Protein 6Q36 (pdb70)

InterPro domains:
  IPR000818 TEA/ATTS domain [PF01285] (40-106)
  IPR000818 TEA/ATTS domain [PR00065] (43-57)
  IPR000818 TEA/ATTS domain [PR00065] (76-90)
  IPR000818 TEA/ATTS domain [PR00065] (91-105)
  IPR000818 TEA/ATTS domain [PS00554] (76-104)
  IPR000818 TEA/ATTS domain [PS51088] (36-112)
  IPR000818 TEA/ATTS domain [SM00426] (34-105)
  IPR016361 Transcriptional enhancer factor, metazoa [PIRSF002603] (3-434)
  IPR027255 Transcriptional enhancer factor TEF-3 (TEAD4) [PIRSF500722] (8-434)
  IPR038096 TEA/ATTS domain superfamily [G3DSA:6.10.20.40] (35-116)
  IPR041086 YAP binding domain [PF17725] (222-431)

Secondary structure (DSSP, 8-state):
---SB-SS-EEEEEEEEEEEEEETTEEEEEEEEEE--SS-GGG-----EEEGGGTGGGS--STTSHHHHHHHS-GGGEEEEEEEE------EEEEEEEEEEEESS---EEEEEEEEETTEEEEEEEEEE--EEETTEEEEEEEEEEPPHHHHHHHHHHHT-S-HHHHHHHHTTEEEEEEEEETTT--EEEEEEEEEEE---SS--EEEEEEEE--/--SB-SS-EEEEEEEEEEEEEETTEEEEEEEEEESSSPP-TTPPPPEEEEGGGTGGGS--STTSHHHHHHHS-GGGEEEEEEEE-------EEEEEEEEEEESS--EEEEEEEEEETTEEEEEEEEEEE-EEETTEEEEEEEEEEPPHHHHHHHHHHHTSS-HHHHHHHHTTEEEEEEEEETTT--EEEEEEEEEEE---SS--EEEEEEEE--/-----------/-----------

Radius of gyration: 25.31 Å; Cα contacts (8 Å, |Δi|>4): 1048; chains: 4; bounding box: 67×60×66 Å

Solvent-accessible surface area: 23019 Å² total

Structure (mmCIF, N/CA/C/O backbone):
data_6Q36
#
_entry.id   6Q36
#
_cell.length_a   172.868
_cell.length_b   40.438
_cell.length_c   98.034
_cell.angle_alpha   90.000
_cell.angle_beta   93.440
_cell.angle_gamma   90.000
#
_symmetry.space_group_name_H-M   'C 1 2 1'
#
loop_
_entity.id
_entity.type
_entity.pdbx_description
1 polymer 'Transcriptional enhancer factor TEF-3'
2 polymer ACE-PRO-6CW-ARG-LEU-ARG-LYS-2JH-HYP-ASP-SER-PHE-ALN-LYS-GLU-PRO-NH2
3 non-polymer 'MYRISTIC ACID'
4 non-polymer 'PHOSPHATE ION'
5 water water
#
loop_
_atom_site.group_PDB
_atom_site.id
_atom_site.type_symbol
_atom_site.label_atom_id
_atom_site.label_alt_id
_atom_site.label_comp_id
_atom_site.label_asym_id
_atom_site.label_entity_id
_atom_site.label_seq_id
_atom_site.pdbx_PDB_ins_code
_atom_site.Cartn_x
_atom_site.Cartn_y
_atom_site.Cartn_z
_atom_site.occupancy
_atom_site.B_iso_or_equiv
_atom_site.auth_seq_id
_atom_site.auth_comp_id
_atom_site.auth_asym_id
_atom_site.auth_atom_id
_atom_site.pdbx_PDB_model_num
ATOM 1 N N . PRO A 1 2 ? 177.921 3.520 33.287 1.00 49.52 216 PRO A N 1
ATOM 2 C CA . PRO A 1 2 ? 176.730 4.299 33.629 1.00 47.50 216 PRO A CA 1
ATOM 3 C C . PRO A 1 2 ? 175.453 3.469 33.521 1.00 48.37 216 PRO A C 1
ATOM 4 O O . PRO A 1 2 ? 175.387 2.523 32.719 1.00 45.74 216 PRO A O 1
ATOM 8 N N . ARG A 1 3 ? 174.451 3.822 34.324 1.00 47.81 217 ARG A N 1
ATOM 9 C CA . ARG A 1 3 ? 173.159 3.141 34.288 1.00 47.57 217 ARG A CA 1
ATOM 10 C C . ARG A 1 3 ? 172.301 3.718 33.150 1.00 46.55 217 ARG A C 1
ATOM 11 O O . ARG A 1 3 ? 171.290 4.384 33.396 1.00 46.66 217 ARG A O 1
ATOM 19 N N . SER A 1 4 ? 172.719 3.449 31.909 1.00 42.88 218 SER A N 1
ATOM 20 C CA . SER A 1 4 ? 172.115 4.058 30.715 1.00 40.30 218 SER A CA 1
ATOM 21 C C . SER A 1 4 ? 171.068 3.163 30.062 1.00 40.37 218 SER A C 1
ATOM 22 O O . SER A 1 4 ? 169.886 3.526 30.007 1.00 39.82 218 SER A O 1
ATOM 25 N N . VAL A 1 5 ? 171.494 1.999 29.567 1.00 38.34 219 VAL A N 1
ATOM 26 C CA . VAL A 1 5 ? 170.548 1.025 29.026 1.00 37.08 219 VAL A CA 1
ATOM 27 C C . VAL A 1 5 ? 169.901 0.323 30.219 1.00 37.36 219 VAL A C 1
ATOM 28 O O . VAL A 1 5 ? 170.297 -0.777 30.624 1.00 37.23 219 VAL A O 1
ATOM 32 N N . ALA A 1 6 ? 168.908 1.002 30.781 1.00 38.53 220 ALA A N 1
ATOM 33 C CA . ALA A 1 6 ? 168.299 0.610 32.034 1.00 37.08 220 ALA A CA 1
ATOM 34 C C . ALA A 1 6 ? 166.878 1.121 32.116 1.00 37.25 220 ALA A C 1
ATOM 35 O O . ALA A 1 6 ? 166.620 2.304 31.897 1.00 38.27 220 ALA A O 1
ATOM 37 N N . SER A 1 7 ? 165.956 0.218 32.411 1.00 38.98 221 SER A N 1
ATOM 38 C CA . SER A 1 7 ? 164.631 0.600 32.851 1.00 41.34 221 SER A CA 1
ATOM 39 C C . SER A 1 7 ? 164.717 0.782 34.373 1.00 41.63 221 SER A C 1
ATOM 40 O O . SER A 1 7 ? 165.811 0.908 34.926 1.00 42.28 221 SER A O 1
ATOM 43 N N . SER A 1 8 ? 163.580 0.795 35.054 1.00 42.63 222 SER A N 1
ATOM 44 C CA . SER A 1 8 ? 163.592 0.877 36.514 1.00 44.23 222 SER A CA 1
ATOM 45 C C . SER A 1 8 ? 163.889 -0.487 37.152 1.00 44.22 222 SER A C 1
ATOM 46 O O . SER A 1 8 ? 164.351 -0.560 38.291 1.00 43.71 222 SER A O 1
ATOM 49 N N . LYS A 1 9 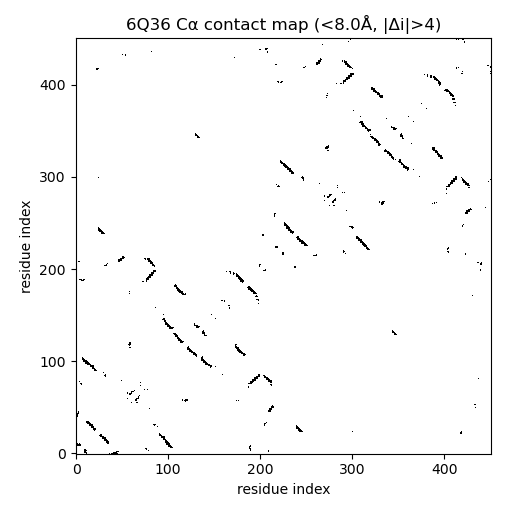? 163.639 -1.564 36.405 1.00 43.01 223 LYS A N 1
ATOM 50 C CA . LYS A 1 9 ? 163.786 -2.919 36.935 1.00 41.05 223 LYS A CA 1
ATOM 51 C C . LYS A 1 9 ? 165.061 -3.650 36.503 1.00 39.39 223 LYS A C 1
ATOM 52 O O . LYS A 1 9 ? 165.425 -4.657 37.117 1.00 37.85 223 LYS A O 1
ATOM 58 N N . LEU A 1 10 ? 165.730 -3.163 35.455 1.00 36.81 224 LEU A N 1
ATOM 59 C CA . LEU A 1 10 ? 166.886 -3.881 34.895 1.00 35.07 224 LEU A CA 1
ATOM 60 C C . LEU A 1 10 ? 167.828 -2.976 34.122 1.00 35.43 224 LEU A C 1
ATOM 61 O O . LEU A 1 10 ? 167.390 -2.115 33.360 1.00 36.93 224 LEU A O 1
ATOM 66 N N . TRP A 1 11 ? 169.123 -3.206 34.325 1.00 33.70 225 TRP A N 1
ATOM 67 C CA . TRP A 1 11 ? 170.196 -2.452 33.709 1.00 34.98 225 TRP A CA 1
ATOM 68 C C . TRP A 1 11 ? 171.143 -3.398 32.955 1.00 34.80 225 TRP A C 1
ATOM 69 O O . TRP A 1 11 ? 171.631 -4.364 33.533 1.00 33.73 225 TRP A O 1
ATOM 80 N N . MET A 1 12 ? 171.389 -3.130 31.671 1.00 34.37 226 MET A N 1
ATOM 81 C CA . MET A 1 12 ? 172.377 -3.904 30.908 1.00 35.02 226 MET A CA 1
ATOM 82 C C . MET A 1 12 ? 173.725 -3.223 31.017 1.00 34.59 226 MET A C 1
ATOM 83 O O . MET A 1 12 ? 173.925 -2.149 30.456 1.00 36.44 226 MET A O 1
ATOM 88 N N . LEU A 1 13 ? 174.644 -3.857 31.741 1.00 36.06 227 LEU A N 1
ATOM 89 C CA . LEU A 1 13 ? 175.980 -3.309 31.994 1.00 37.55 227 LEU A CA 1
ATOM 90 C C . LEU A 1 13 ? 176.968 -3.596 30.872 1.00 39.66 227 LEU A C 1
ATOM 91 O O . LEU A 1 13 ? 177.875 -2.805 30.614 1.00 39.74 227 LEU A O 1
ATOM 96 N N . GLU A 1 14 ? 176.823 -4.751 30.236 1.00 42.50 228 GLU A N 1
ATOM 97 C CA . GLU A 1 14 ? 177.798 -5.174 29.241 1.00 44.19 228 GLU A CA 1
ATOM 98 C C . GLU A 1 14 ? 177.140 -5.884 28.087 1.00 44.77 228 GLU A C 1
ATOM 99 O O . GLU A 1 14 ? 176.110 -6.551 28.237 1.00 41.21 228 GLU A O 1
ATOM 105 N N . PHE A 1 15 ? 177.760 -5.711 26.928 1.00 46.42 229 PHE A N 1
ATOM 106 C CA . PHE A 1 15 ? 177.434 -6.426 25.720 1.00 46.52 229 PHE A CA 1
ATOM 107 C C . PHE A 1 15 ? 178.747 -6.422 24.955 1.00 47.55 229 PHE A C 1
ATOM 108 O O . PHE A 1 15 ? 179.447 -5.393 24.904 1.00 50.20 229 PHE A O 1
ATOM 116 N N . SER A 1 16 ? 179.117 -7.592 24.443 1.00 42.79 230 SER A N 1
ATOM 117 C CA A SER A 1 16 ? 180.311 -7.736 23.621 0.50 40.54 230 SER A CA 1
ATOM 118 C CA B SER A 1 16 ? 180.328 -7.756 23.646 0.50 41.01 230 SER A CA 1
ATOM 119 C C . SER A 1 16 ? 180.184 -8.955 22.718 1.00 38.18 230 SER A C 1
ATOM 120 O O . SER A 1 16 ? 179.569 -9.952 23.082 1.00 38.90 230 SER A O 1
ATOM 125 N N . ALA A 1 17 ? 180.740 -8.843 21.521 1.00 34.56 231 ALA A N 1
ATOM 126 C CA . ALA A 1 17 ? 180.844 -9.965 20.612 1.00 31.35 231 ALA A CA 1
ATOM 127 C C . ALA A 1 17 ? 182.312 -9.975 20.244 1.00 29.75 231 ALA A C 1
ATOM 128 O O . ALA A 1 17 ? 182.939 -8.914 20.110 1.00 28.36 231 ALA A O 1
ATOM 130 N N . PHE A 1 18 ? 182.879 -11.167 20.129 1.00 30.04 232 PHE A N 1
ATOM 131 C CA . PHE A 1 18 ? 184.323 -11.290 19.993 1.00 29.69 232 PHE A CA 1
ATOM 132 C C . PHE A 1 18 ? 184.734 -12.503 19.184 1.00 29.93 232 PHE A C 1
ATOM 133 O O . PHE A 1 18 ? 183.930 -13.399 18.922 1.00 28.03 232 PHE A O 1
ATOM 141 N N . LEU A 1 19 ? 186.005 -12.502 18.793 1.00 30.32 233 LEU A N 1
ATOM 142 C CA . LEU A 1 19 ? 186.633 -13.642 18.157 1.00 30.96 233 LEU A CA 1
ATOM 143 C C . LEU A 1 19 ? 187.839 -14.017 19.005 1.00 31.74 233 LEU A C 1
ATOM 144 O O . LEU A 1 19 ? 188.692 -13.170 19.279 1.00 33.16 233 LEU A O 1
ATOM 149 N N . GLU A 1 20 ? 187.896 -15.275 19.432 1.00 34.39 234 GLU A N 1
ATOM 150 C CA . GLU A 1 20 ? 189.029 -15.747 20.233 1.00 37.66 234 GLU A CA 1
ATOM 151 C C . GLU A 1 20 ? 189.819 -16.811 19.492 1.00 38.76 234 GLU A C 1
ATOM 152 O O . GLU A 1 20 ? 189.261 -17.814 19.041 1.00 36.87 234 GLU A O 1
ATOM 158 N N . GLN A 1 21 ? 191.124 -16.581 19.381 1.00 40.51 235 GLN A N 1
ATOM 159 C CA . GLN A 1 21 ? 192.003 -17.502 18.671 1.00 43.70 235 GLN A CA 1
ATOM 160 C C . GLN A 1 21 ? 193.066 -18.100 19.588 1.00 43.72 235 GLN A C 1
ATOM 161 O O . GLN A 1 21 ? 193.764 -17.382 20.297 1.00 44.23 235 GLN A O 1
ATOM 167 N N . GLN A 1 22 ? 193.160 -19.424 19.575 1.00 46.12 236 GLN A N 1
ATOM 168 C CA . GLN A 1 22 ? 194.142 -20.144 20.377 1.00 51.77 236 GLN A CA 1
ATOM 169 C C . GLN A 1 22 ? 195.414 -20.403 19.568 1.00 52.54 236 GLN A C 1
ATOM 170 O O . GLN A 1 22 ? 195.400 -21.194 18.623 1.00 53.87 236 GLN A O 1
ATOM 176 N N . GLN A 1 23 ? 196.501 -19.719 19.925 1.00 55.10 237 GLN A N 1
ATOM 177 C CA . GLN A 1 23 ? 197.821 -20.028 19.363 1.00 58.53 237 GLN A CA 1
ATOM 178 C C . GLN A 1 23 ? 198.263 -21.420 19.826 1.00 58.97 237 GLN A C 1
ATOM 179 O O . GLN A 1 23 ? 198.390 -22.339 19.018 1.00 59.81 237 GLN A O 1
ATOM 185 N N . ASP A 1 24 ? 198.470 -21.563 21.134 1.00 57.85 238 ASP A N 1
ATOM 186 C CA . ASP A 1 24 ? 198.826 -22.838 21.759 1.00 56.12 238 ASP A CA 1
ATOM 187 C C . ASP A 1 24 ? 197.975 -23.030 23.020 1.00 55.45 238 ASP A C 1
ATOM 188 O O . ASP A 1 24 ? 197.253 -22.109 23.413 1.00 56.09 238 ASP A O 1
ATOM 193 N N . PRO A 1 25 ? 198.054 -24.215 23.668 1.00 53.64 239 PRO A N 1
ATOM 194 C CA . PRO A 1 25 ? 197.193 -24.469 24.836 1.00 50.84 239 PRO A CA 1
ATOM 195 C C . PRO A 1 25 ? 197.266 -23.426 25.959 1.00 46.31 239 PRO A C 1
ATOM 196 O O . PRO A 1 25 ? 196.369 -23.381 26.801 1.00 47.30 239 PRO A O 1
ATOM 200 N N . ASP A 1 26 ? 198.298 -22.585 25.966 1.00 43.07 240 ASP A N 1
ATOM 201 C CA . ASP A 1 26 ? 198.424 -21.562 27.009 1.00 40.87 240 ASP A CA 1
ATOM 202 C C . ASP A 1 26 ? 198.289 -20.129 26.525 1.00 38.19 240 ASP A C 1
ATOM 203 O O . ASP A 1 26 ? 198.451 -19.201 27.318 1.00 37.31 240 ASP A O 1
ATOM 208 N N . THR A 1 27 ? 197.987 -19.941 25.239 1.00 37.24 241 THR A N 1
ATOM 209 C CA . THR A 1 27 ? 198.055 -18.612 24.630 1.00 37.33 241 THR A CA 1
ATOM 210 C C . THR A 1 27 ? 196.822 -18.313 23.778 1.00 37.59 241 THR A C 1
ATOM 211 O O . THR A 1 27 ? 196.527 -19.034 22.827 1.00 36.58 241 THR A O 1
ATOM 215 N N . TYR A 1 28 ? 196.117 -17.245 24.142 1.00 38.57 242 TYR A N 1
ATOM 216 C CA . TYR A 1 28 ? 194.848 -16.888 23.514 1.00 39.54 242 TYR A CA 1
ATOM 217 C C . TYR A 1 28 ? 194.850 -15.425 23.136 1.00 39.77 242 TYR A C 1
ATOM 218 O O . TYR A 1 28 ? 195.300 -14.575 23.906 1.00 41.84 242 TYR A O 1
ATOM 227 N N . ASN A 1 29 ? 194.359 -15.142 21.936 1.00 39.15 243 ASN A N 1
ATOM 228 C CA . ASN A 1 29 ? 194.167 -13.774 21.480 1.00 39.34 243 ASN A CA 1
ATOM 229 C C . ASN A 1 29 ? 192.677 -13.527 21.320 1.00 37.16 243 ASN A C 1
ATOM 230 O O . ASN A 1 29 ? 191.968 -14.344 20.731 1.00 36.93 243 ASN A O 1
ATOM 235 N N . LYS A 1 30 ? 192.200 -12.417 21.870 1.00 38.14 244 LYS A N 1
ATOM 236 C CA . LYS A 1 30 ? 190.780 -12.077 21.783 1.00 38.11 244 LYS A CA 1
ATOM 237 C C . LYS A 1 30 ? 190.602 -10.719 21.113 1.00 35.69 244 LYS A C 1
ATOM 238 O O . LYS A 1 30 ? 191.253 -9.740 21.487 1.00 36.06 244 LYS A O 1
ATOM 244 N N . HIS A 1 31 ? 189.727 -10.680 20.111 1.00 33.74 245 HIS A N 1
ATOM 245 C CA . HIS A 1 31 ? 189.409 -9.442 19.413 1.00 30.86 245 HIS A CA 1
ATOM 246 C C . HIS A 1 31 ? 187.933 -9.109 19.611 1.00 29.80 245 HIS A C 1
ATOM 247 O O . HIS A 1 31 ? 187.077 -9.955 19.403 1.00 29.10 245 HIS A O 1
ATOM 254 N N . LEU A 1 32 ? 187.650 -7.871 19.999 1.00 29.66 246 LEU A N 1
ATOM 255 C CA . LEU A 1 32 ? 186.280 -7.427 20.253 1.00 30.77 246 LEU A CA 1
ATOM 256 C C . LEU A 1 32 ? 185.688 -6.720 19.028 1.00 30.11 246 LEU A C 1
ATOM 257 O O . LEU A 1 32 ? 186.273 -5.775 18.510 1.00 30.19 246 LEU A O 1
ATOM 262 N N . PHE A 1 33 ? 184.527 -7.183 18.579 1.00 28.89 247 PHE A N 1
ATOM 263 C CA . PHE A 1 33 ? 183.826 -6.550 17.464 1.00 29.47 247 PHE A CA 1
ATOM 264 C C . PHE A 1 33 ? 183.070 -5.317 17.920 1.00 29.45 247 PHE A C 1
ATOM 265 O O . PHE A 1 33 ? 183.220 -4.231 17.351 1.00 29.40 247 PHE A O 1
ATOM 273 N N . VAL A 1 34 ? 182.252 -5.496 18.951 1.00 28.96 248 VAL A N 1
ATOM 274 C CA . VAL A 1 34 ? 181.529 -4.396 19.566 1.00 29.53 248 VAL A CA 1
ATOM 275 C C . VAL A 1 34 ? 181.625 -4.569 21.070 1.00 32.67 248 VAL A C 1
ATOM 276 O O . VAL A 1 34 ? 181.874 -5.673 21.561 1.00 31.08 248 VAL A O 1
ATOM 280 N N . HIS A 1 35 ? 181.443 -3.473 21.793 1.00 34.44 249 HIS A N 1
ATOM 281 C CA . HIS A 1 35 ? 181.322 -3.535 23.244 1.00 37.62 249 HIS A CA 1
ATOM 282 C C . HIS A 1 35 ? 180.603 -2.333 23.804 1.00 37.86 249 HIS A C 1
ATOM 283 O O . HIS A 1 35 ? 180.636 -1.239 23.230 1.00 38.30 249 HIS A O 1
ATOM 290 N N . ILE A 1 36 ? 179.912 -2.577 24.908 1.00 36.75 250 ILE A N 1
ATOM 291 C CA . ILE A 1 36 ? 179.451 -1.538 25.795 1.00 39.17 250 ILE A CA 1
ATOM 292 C C . ILE A 1 36 ? 180.075 -1.873 27.147 1.00 43.61 250 ILE A C 1
ATOM 293 O O . ILE A 1 36 ? 180.304 -3.054 27.497 1.00 47.37 250 ILE A O 1
ATOM 298 N N . GLY A 1 37 ? 180.375 -0.824 27.888 1.00 42.70 251 GLY A N 1
ATOM 299 C CA . GLY A 1 37 ? 181.128 -0.946 29.112 1.00 45.24 251 GLY A CA 1
ATOM 300 C C . GLY A 1 37 ? 182.111 0.196 29.122 1.00 47.10 251 GLY A C 1
ATOM 301 O O . GLY A 1 37 ? 182.684 0.539 28.083 1.00 47.67 251 GLY A O 1
ATOM 302 N N . GLN A 1 38 ? 182.261 0.814 30.289 1.00 48.45 252 GLN A N 1
ATOM 303 C CA . GLN A 1 38 ? 183.295 1.817 30.533 1.00 49.18 252 GLN A CA 1
ATOM 304 C C . GLN A 1 38 ? 183.531 1.919 32.042 1.00 49.29 252 GLN A C 1
ATOM 305 O O . GLN A 1 38 ? 182.787 1.323 32.833 1.00 45.31 252 GLN A O 1
ATOM 311 N N . SER A 1 39 ? 184.558 2.670 32.433 1.00 51.03 253 SER A N 1
ATOM 312 C CA . SER A 1 39 ? 185.038 2.680 33.821 1.00 53.98 253 SER A CA 1
ATOM 313 C C . SER A 1 39 ? 184.232 3.542 34.806 1.00 56.02 253 SER A C 1
ATOM 314 O O . SER A 1 39 ? 184.526 3.543 36.004 1.00 57.65 253 SER A O 1
ATOM 317 N N . SER A 1 40 ? 183.231 4.270 34.312 1.00 55.97 254 SER A N 1
ATOM 318 C CA . SER A 1 40 ? 182.453 5.187 35.157 1.00 57.48 254 SER A CA 1
ATOM 319 C C . SER A 1 40 ? 181.413 4.458 36.027 1.00 58.11 254 SER A C 1
ATOM 320 O O . SER A 1 40 ? 180.854 3.447 35.596 1.00 58.42 254 SER A O 1
ATOM 323 N N . PRO A 1 41 ? 181.162 4.962 37.259 1.00 58.27 255 PRO A N 1
ATOM 324 C CA . PRO A 1 41 ? 180.192 4.332 38.175 1.00 57.85 255 PRO A CA 1
ATOM 325 C C . PRO A 1 41 ? 178.738 4.400 37.683 1.00 58.45 255 PRO A C 1
ATOM 326 O O . PRO A 1 41 ? 178.431 5.162 36.762 1.00 56.22 255 PRO A O 1
ATOM 330 N N . SER A 1 42 ? 177.860 3.611 38.306 1.00 59.16 256 SER A N 1
ATOM 331 C CA . SER A 1 42 ? 176.453 3.501 37.895 1.00 58.57 256 SER A CA 1
ATOM 332 C C . SER A 1 42 ? 175.698 4.836 37.873 1.00 59.30 256 SER A C 1
ATOM 333 O O . SER A 1 42 ? 174.877 5.078 36.978 1.00 57.39 256 SER A O 1
ATOM 336 N N . TYR A 1 43 ? 175.986 5.698 38.847 1.00 56.94 257 TYR A N 1
ATOM 337 C CA . TYR A 1 43 ? 175.275 6.973 38.987 1.00 55.42 257 TYR A CA 1
ATOM 338 C C . TYR A 1 43 ? 175.767 8.082 38.044 1.00 57.70 257 TYR A C 1
ATOM 339 O O . TYR A 1 43 ? 175.327 9.230 38.155 1.00 57.69 257 TYR A O 1
ATOM 348 N N . SER A 1 44 ? 176.666 7.736 37.118 1.00 57.82 258 SER A N 1
ATOM 349 C CA . SER A 1 44 ? 177.185 8.702 36.139 1.00 59.51 258 SER A CA 1
ATOM 350 C C . SER A 1 44 ? 176.174 9.016 35.031 1.00 59.99 258 SER A C 1
ATOM 351 O O . SER A 1 44 ? 176.262 10.064 34.388 1.00 61.80 258 SER A O 1
ATOM 354 N N . ASP A 1 45 ? 175.256 8.071 34.810 1.00 59.94 259 ASP A N 1
ATOM 355 C CA . ASP A 1 45 ? 174.041 8.214 33.989 1.00 59.83 259 ASP A CA 1
ATOM 356 C C . ASP A 1 45 ? 173.875 9.561 33.246 1.00 57.93 259 ASP A C 1
ATOM 357 O O . ASP A 1 45 ? 173.160 10.446 33.723 1.00 55.38 259 ASP A O 1
ATOM 362 N N . PRO A 1 46 ? 174.530 9.717 32.071 1.00 57.68 260 PRO A N 1
ATOM 363 C CA . PRO A 1 46 ? 174.413 10.978 31.316 1.00 57.01 260 PRO A CA 1
ATOM 364 C C . PRO A 1 46 ? 173.053 11.153 30.632 1.00 55.90 260 PRO A C 1
ATOM 365 O O . PRO A 1 46 ? 172.299 10.183 30.493 1.00 54.08 260 PRO A O 1
ATOM 369 N N . TYR A 1 47 ? 172.746 12.380 30.211 1.00 54.10 261 TYR A N 1
ATOM 370 C CA . TYR A 1 47 ? 171.565 12.621 29.383 1.00 53.86 261 TYR A CA 1
ATOM 371 C C . TYR A 1 47 ? 171.719 11.900 28.037 1.00 51.28 261 TYR A C 1
ATOM 372 O O . TYR A 1 47 ? 172.739 12.034 27.355 1.00 49.30 261 TYR A O 1
ATOM 381 N N . LEU A 1 48 ? 170.702 11.129 27.673 1.00 48.74 262 LEU A N 1
ATOM 382 C CA . LEU A 1 48 ? 170.704 10.409 26.405 1.00 46.82 262 LEU A CA 1
ATOM 383 C C . LEU A 1 48 ? 169.788 11.114 25.420 1.00 45.35 262 LEU A C 1
ATOM 384 O O . LEU A 1 48 ? 168.671 11.510 25.778 1.00 47.38 262 LEU A O 1
ATOM 389 N N . GLU A 1 49 ? 170.260 11.263 24.184 1.00 41.97 263 GLU A N 1
ATOM 390 C CA . GLU A 1 49 ? 169.451 11.832 23.103 1.00 40.89 263 GLU A CA 1
ATOM 391 C C . GLU A 1 49 ? 168.308 10.885 22.736 1.00 40.19 263 GLU A C 1
ATOM 392 O O . GLU A 1 49 ? 168.353 9.696 23.052 1.00 37.92 263 GLU A O 1
ATOM 398 N N . ALA A 1 50 ? 167.275 11.420 22.097 1.00 38.46 264 ALA A N 1
ATOM 399 C CA . ALA A 1 50 ? 166.083 10.643 21.801 1.00 37.82 264 ALA A CA 1
ATOM 400 C C . ALA A 1 50 ? 165.960 10.340 20.309 1.00 38.37 264 ALA A C 1
ATOM 401 O O . ALA A 1 50 ? 166.474 11.083 19.464 1.00 38.78 264 ALA A O 1
ATOM 403 N N . VAL A 1 51 ? 165.287 9.234 20.001 1.00 37.05 265 VAL A N 1
ATOM 404 C CA . VAL A 1 51 ? 164.961 8.876 18.631 1.00 36.87 265 VAL A CA 1
ATOM 405 C C . VAL A 1 51 ? 163.481 8.533 18.567 1.00 38.56 265 VAL A C 1
ATOM 406 O O . VAL A 1 51 ? 162.990 7.684 19.324 1.00 39.48 265 VAL A O 1
ATOM 410 N N . ASP A 1 52 ? 162.777 9.218 17.671 1.00 38.95 266 ASP A N 1
ATOM 411 C CA . ASP A 1 52 ? 161.399 8.908 17.352 1.00 42.19 266 ASP A CA 1
ATOM 412 C C . ASP A 1 52 ? 161.356 7.505 16.761 1.00 41.03 266 ASP A C 1
ATOM 413 O O . ASP A 1 52 ? 161.892 7.265 15.679 1.00 42.66 266 ASP A O 1
ATOM 418 N N . ILE A 1 53 ? 160.719 6.590 17.486 1.00 39.98 267 ILE A N 1
ATOM 419 C CA . ILE A 1 53 ? 160.712 5.165 17.153 1.00 39.61 267 ILE A CA 1
ATOM 420 C C . ILE A 1 53 ? 160.070 4.873 15.793 1.00 40.74 267 ILE A C 1
ATOM 421 O O . ILE A 1 53 ? 160.390 3.868 15.145 1.00 39.15 267 ILE A O 1
ATOM 426 N N . ARG A 1 54 ? 159.187 5.771 15.356 1.00 41.26 268 ARG A N 1
ATOM 427 C CA . ARG A 1 54 ? 158.533 5.652 14.057 1.00 41.12 268 ARG A CA 1
ATOM 428 C C . ARG A 1 54 ? 159.548 5.674 12.914 1.00 39.55 268 ARG A C 1
ATOM 429 O O . ARG A 1 54 ? 159.290 5.120 11.849 1.00 40.13 268 ARG A O 1
ATOM 437 N N . GLN A 1 55 ? 160.701 6.297 13.158 1.00 37.85 269 GLN A N 1
ATOM 438 C CA . GLN A 1 55 ? 161.783 6.383 12.182 1.00 36.40 269 GLN A CA 1
ATOM 439 C C . GLN A 1 55 ? 162.548 5.068 11.971 1.00 38.56 269 GLN A C 1
ATOM 440 O O . GLN A 1 55 ? 163.464 5.019 11.142 1.00 37.07 269 GLN A O 1
ATOM 446 N N . ILE A 1 56 ? 162.209 4.022 12.733 1.00 37.41 270 ILE A N 1
ATOM 447 C CA . ILE A 1 56 ? 162.957 2.751 12.659 1.00 36.89 270 ILE A CA 1
ATOM 448 C C . ILE A 1 56 ? 162.064 1.517 12.511 1.00 36.00 270 ILE A C 1
ATOM 449 O O . ILE A 1 56 ? 162.564 0.401 12.352 1.00 36.23 270 ILE A O 1
ATOM 454 N N . TYR A 1 57 ? 160.750 1.723 12.546 1.00 35.93 271 TYR A N 1
ATOM 455 C CA . TYR A 1 57 ? 159.792 0.625 12.449 1.00 37.36 271 TYR A CA 1
ATOM 456 C C . TYR A 1 57 ? 159.986 -0.320 11.262 1.00 36.80 271 TYR A C 1
ATOM 457 O O . TYR A 1 57 ? 159.803 -1.520 11.413 1.00 37.38 271 TYR A O 1
ATOM 466 N N . ASP A 1 58 ? 160.355 0.210 10.096 1.00 36.94 272 ASP A N 1
ATOM 467 C CA . ASP A 1 58 ? 160.456 -0.615 8.880 1.00 37.92 272 ASP A CA 1
ATOM 468 C C . ASP A 1 58 ? 161.729 -1.484 8.804 1.00 37.42 272 ASP A C 1
ATOM 469 O O . ASP A 1 58 ? 161.899 -2.281 7.874 1.00 37.20 272 ASP A O 1
ATOM 474 N N . LYS A 1 59 ? 162.610 -1.326 9.788 1.00 35.70 273 LYS A N 1
ATOM 475 C CA . LYS A 1 59 ? 163.817 -2.146 9.894 1.00 36.20 273 LYS A CA 1
ATOM 476 C C . LYS A 1 59 ? 163.627 -3.357 10.817 1.00 35.26 273 LYS A C 1
ATOM 477 O O . LYS A 1 59 ? 164.572 -4.133 11.046 1.00 34.53 273 LYS A O 1
ATOM 483 N N . PHE A 1 60 ? 162.408 -3.518 11.335 1.00 33.25 274 PHE A N 1
ATOM 484 C CA . PHE A 1 60 ? 162.076 -4.617 12.244 1.00 34.05 274 PHE A CA 1
ATOM 485 C C . PHE A 1 60 ? 160.728 -5.240 11.885 1.00 37.59 274 PHE A C 1
ATOM 486 O O . PHE A 1 60 ? 159.899 -4.583 11.241 1.00 37.93 274 PHE A O 1
ATOM 494 N N . PRO A 1 61 ? 160.505 -6.515 12.276 1.00 40.57 275 PRO A N 1
ATOM 495 C CA . PRO A 1 61 ? 159.200 -7.126 12.022 1.00 42.40 275 PRO A CA 1
ATOM 496 C C . PRO A 1 61 ? 158.092 -6.344 12.724 1.00 43.89 275 PRO A C 1
ATOM 497 O O . PRO A 1 61 ? 158.274 -5.899 13.859 1.00 42.31 275 PRO A O 1
ATOM 501 N N . GLU A 1 62 ? 156.969 -6.152 12.039 1.00 44.68 276 GLU A N 1
ATOM 502 C CA . GLU A 1 62 ? 155.871 -5.375 12.603 1.00 48.21 276 GLU A CA 1
ATOM 503 C C . GLU A 1 62 ? 154.554 -6.159 12.635 1.00 52.75 276 GLU A C 1
ATOM 504 O O . GLU A 1 62 ? 153.465 -5.592 12.532 1.00 54.75 276 GLU A O 1
ATOM 510 N N . LYS A 1 63 ? 154.683 -7.474 12.796 1.00 58.32 277 LYS A N 1
ATOM 511 C CA . LYS A 1 63 ? 153.560 -8.388 12.981 1.00 64.95 277 LYS A CA 1
ATOM 512 C C . LYS A 1 63 ? 153.030 -8.245 14.418 1.00 65.75 277 LYS A C 1
ATOM 513 O O . LYS A 1 63 ? 153.424 -7.325 15.144 1.00 67.45 277 LYS A O 1
ATOM 519 N N . LYS A 1 64 ? 152.133 -9.142 14.822 1.00 65.33 278 LYS A N 1
ATOM 520 C CA . LYS A 1 64 ? 151.727 -9.251 16.218 1.00 64.43 278 LYS A CA 1
ATOM 521 C C . LYS A 1 64 ? 152.928 -9.658 17.067 1.00 60.06 278 LYS A C 1
ATOM 522 O O . LYS A 1 64 ? 153.557 -10.685 16.813 1.00 58.94 278 LYS A O 1
ATOM 528 N N . GLY A 1 65 ? 153.245 -8.838 18.064 1.00 57.95 279 GLY A N 1
ATOM 529 C CA . GLY A 1 65 ? 154.422 -9.058 18.901 1.00 56.17 279 GLY A CA 1
ATOM 530 C C . GLY A 1 65 ? 155.680 -8.394 18.361 1.00 54.54 279 GLY A C 1
ATOM 531 O O . GLY A 1 65 ? 156.776 -8.626 18.873 1.00 54.50 279 GLY A O 1
ATOM 532 N N . GLY A 1 66 ? 155.522 -7.563 17.331 1.00 52.09 280 GLY A N 1
ATOM 533 C CA . GLY A 1 66 ? 156.641 -6.816 16.752 1.00 46.85 280 GLY A CA 1
ATOM 534 C C . GLY A 1 66 ? 156.987 -5.585 17.568 1.00 45.47 280 GLY A C 1
ATOM 535 O O . GLY A 1 66 ? 156.398 -5.349 18.630 1.00 45.53 280 GLY A O 1
ATOM 536 N N . LEU A 1 67 ? 157.936 -4.795 17.066 1.00 42.42 281 LEU A N 1
ATOM 537 C CA . LEU A 1 67 ? 158.477 -3.652 17.805 1.00 40.70 281 LEU A CA 1
ATOM 538 C C . LEU A 1 67 ? 157.407 -2.621 18.197 1.00 41.27 281 LEU A C 1
ATOM 539 O O . LEU A 1 67 ? 157.339 -2.223 19.359 1.00 39.37 281 LEU A O 1
ATOM 544 N N . LYS A 1 68 ? 156.575 -2.212 17.236 1.00 42.23 282 LYS A N 1
ATOM 545 C CA . LYS A 1 68 ? 155.478 -1.266 17.499 1.00 42.71 282 LYS A CA 1
ATOM 546 C C . LYS A 1 68 ? 154.552 -1.775 18.598 1.00 41.93 282 LYS A C 1
ATOM 547 O O . LYS A 1 68 ? 154.253 -1.043 19.546 1.00 42.73 282 LYS A O 1
ATOM 553 N N . ASP A 1 69 ? 154.117 -3.028 18.458 1.00 42.21 283 ASP A N 1
ATOM 554 C CA A ASP A 1 69 ? 153.253 -3.683 19.435 0.50 42.51 283 ASP A CA 1
ATOM 555 C CA B ASP A 1 69 ? 153.247 -3.666 19.442 0.50 42.82 283 ASP A CA 1
ATOM 556 C C . ASP A 1 69 ? 153.878 -3.640 20.831 1.00 42.22 283 ASP A C 1
ATOM 557 O O . ASP A 1 69 ? 153.220 -3.285 21.810 1.00 41.58 283 ASP A O 1
ATOM 566 N N . LEU A 1 70 ? 155.155 -4.002 20.911 1.00 42.21 284 LEU A N 1
ATOM 567 C CA . LEU A 1 70 ? 155.868 -4.030 22.185 1.00 39.99 284 LEU A CA 1
ATOM 568 C C . LEU A 1 70 ? 155.997 -2.646 22.808 1.00 39.35 284 LEU A C 1
ATOM 569 O O . LEU A 1 70 ? 155.777 -2.492 24.012 1.00 36.73 284 LEU A O 1
ATOM 574 N N . PHE A 1 71 ? 156.342 -1.647 21.990 1.00 38.08 285 PHE A N 1
ATOM 575 C CA . PHE A 1 71 ? 156.534 -0.278 22.472 1.00 40.26 285 PHE A CA 1
ATOM 576 C C . PHE A 1 71 ? 155.248 0.346 23.009 1.00 41.28 285 PHE A C 1
ATOM 577 O O . PHE A 1 71 ? 155.272 1.067 24.008 1.00 40.22 285 PHE A O 1
ATOM 585 N N . GLU A 1 72 ? 154.140 0.073 22.328 1.00 44.55 286 GLU A N 1
ATOM 586 C CA . GLU A 1 72 ? 152.827 0.575 22.731 1.00 48.31 286 GLU A CA 1
ATOM 587 C C . GLU A 1 72 ? 152.336 -0.080 24.022 1.00 48.45 286 GLU A C 1
ATOM 588 O O . GLU A 1 72 ? 151.674 0.561 24.836 1.00 46.81 286 GLU A O 1
ATOM 594 N N . ARG A 1 73 ? 152.666 -1.356 24.206 1.00 50.01 287 ARG A N 1
ATOM 595 C CA . ARG A 1 73 ? 152.364 -2.050 25.456 1.00 47.98 287 ARG A CA 1
ATOM 596 C C . ARG A 1 73 ? 153.212 -1.548 26.625 1.00 44.18 287 ARG A C 1
ATOM 597 O O . ARG A 1 73 ? 152.770 -1.587 27.772 1.00 44.51 287 ARG A O 1
ATOM 605 N N . GLY A 1 74 ? 154.418 -1.066 26.330 1.00 41.68 288 GLY A N 1
ATOM 606 C CA . GLY A 1 74 ? 155.277 -0.429 27.335 1.00 40.89 288 GLY A CA 1
ATOM 607 C C . GLY A 1 74 ? 155.933 -1.385 28.326 1.00 40.51 288 GLY A C 1
ATOM 608 O O . GLY A 1 74 ? 155.818 -2.601 28.178 1.00 41.59 288 GLY A O 1
ATOM 609 N N . PRO A 1 75 ? 156.633 -0.844 29.346 1.00 41.45 289 PRO A N 1
ATOM 610 C CA . PRO A 1 75 ? 156.859 0.584 29.560 1.00 42.41 289 PRO A CA 1
ATOM 611 C C . PRO A 1 75 ? 157.797 1.166 28.515 1.00 44.91 289 PRO A C 1
ATOM 612 O O . PRO A 1 75 ? 158.796 0.538 28.165 1.00 43.23 289 PRO A O 1
ATOM 616 N N . SER A 1 76 ? 157.473 2.367 28.042 1.00 47.11 290 SER A N 1
ATOM 617 C CA . SER A 1 76 ? 158.246 3.042 26.999 1.00 47.92 290 SER A CA 1
ATOM 618 C C . SER A 1 76 ? 159.649 3.443 27.466 1.00 46.20 290 SER A C 1
ATOM 619 O O . SER A 1 76 ? 160.557 3.616 26.644 1.00 47.26 290 SER A O 1
ATOM 622 N N . ASN A 1 77 ? 159.829 3.581 28.781 1.00 44.07 291 ASN A N 1
ATOM 623 C CA . ASN A 1 77 ? 161.147 3.873 29.354 1.00 42.81 291 ASN A CA 1
ATOM 624 C C . ASN A 1 77 ? 162.129 2.679 2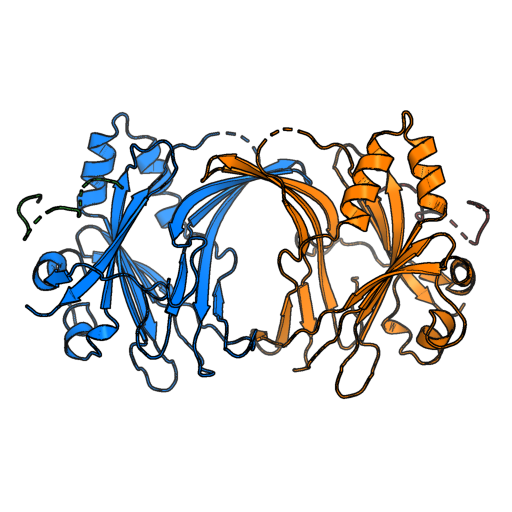9.313 1.00 40.58 291 ASN A C 1
ATOM 625 O O . ASN A 1 77 ? 163.288 2.808 29.706 1.00 39.78 291 ASN A O 1
ATOM 630 N N . ALA A 1 78 ? 161.660 1.528 28.834 1.00 38.01 292 ALA A N 1
ATOM 631 C CA . ALA A 1 78 ? 162.519 0.345 28.684 1.00 37.98 292 ALA A CA 1
ATOM 632 C C . ALA A 1 78 ? 163.140 0.213 27.278 1.00 37.31 292 ALA A C 1
ATOM 633 O O . ALA A 1 78 ? 163.909 -0.720 27.015 1.00 36.56 292 ALA A O 1
ATOM 635 N N . PHE A 1 79 ? 162.827 1.160 26.393 1.00 36.34 293 PHE A N 1
ATOM 636 C CA . PHE A 1 79 ? 163.182 1.042 24.970 1.00 35.03 293 PHE A CA 1
ATOM 637 C C . PHE A 1 79 ? 164.337 1.924 24.534 1.00 33.58 293 PHE A C 1
ATOM 638 O O . PHE A 1 79 ? 164.325 3.145 24.731 1.00 32.86 293 PHE A O 1
ATOM 646 N N . PHE A 1 80 ? 165.336 1.283 23.930 1.00 31.54 294 PHE A N 1
ATOM 647 C CA . PHE A 1 80 ? 166.577 1.942 23.571 1.00 30.93 294 PHE A CA 1
ATOM 648 C C . PHE A 1 80 ? 167.050 1.525 22.180 1.00 31.00 294 PHE A C 1
ATOM 649 O O . PHE A 1 80 ? 166.727 0.428 21.701 1.00 29.94 294 PHE A O 1
ATOM 657 N N . LEU A 1 81 ? 167.824 2.414 21.558 1.00 29.50 295 LEU A N 1
ATOM 658 C CA . LEU A 1 81 ? 168.487 2.158 20.289 1.00 29.51 295 LEU A CA 1
ATOM 659 C C . LEU A 1 81 ? 169.982 2.349 20.478 1.00 28.11 295 LEU A C 1
ATOM 660 O O . LEU A 1 81 ? 170.431 3.404 20.937 1.00 28.61 295 LEU A O 1
ATOM 665 N N . VAL A 1 82 ? 170.754 1.323 20.133 1.00 26.10 296 VAL A N 1
ATOM 666 C CA . VAL A 1 82 ? 172.205 1.426 20.171 1.00 25.37 296 VAL A CA 1
ATOM 667 C C . VAL A 1 82 ? 172.758 1.431 18.743 1.00 25.77 296 VAL A C 1
ATOM 668 O O . VAL A 1 82 ? 172.419 0.571 17.937 1.00 26.01 296 VAL A O 1
ATOM 672 N N . LYS A 1 83 ? 173.589 2.414 18.427 1.00 25.53 297 LYS A N 1
ATOM 673 C CA . LYS A 1 83 ? 174.314 2.389 17.172 1.00 27.68 297 LYS A CA 1
ATOM 674 C C . LYS A 1 83 ? 175.758 2.041 17.448 1.00 27.38 297 LYS A C 1
ATOM 675 O O . LYS A 1 83 ? 176.441 2.765 18.176 1.00 27.73 297 LYS A O 1
ATOM 681 N N . PHE A 1 84 ? 176.213 0.935 16.865 1.00 27.36 298 PHE A N 1
ATOM 682 C CA . PHE A 1 84 ? 177.601 0.506 16.981 1.00 26.90 298 PHE A CA 1
ATOM 683 C C . PHE A 1 84 ? 178.412 0.885 15.754 1.00 28.03 298 PHE A C 1
ATOM 684 O O . PHE A 1 84 ? 177.946 0.723 14.618 1.00 28.28 298 PHE A O 1
ATOM 692 N N . TRP A 1 85 ? 179.637 1.350 15.984 1.00 26.96 299 TRP A N 1
ATOM 693 C CA . TRP A 1 85 ? 180.672 1.336 14.957 1.00 27.98 299 TRP A CA 1
ATOM 694 C C . TRP A 1 85 ? 181.581 0.129 15.231 1.00 28.43 299 TRP A C 1
ATOM 695 O O . TRP A 1 85 ? 182.397 0.161 16.151 1.00 27.37 299 TRP A O 1
ATOM 706 N N . ALA A 1 86 ? 181.423 -0.933 14.438 1.00 28.72 300 ALA A N 1
ATOM 707 C CA . ALA A 1 86 ? 182.065 -2.213 14.721 1.00 29.82 300 ALA A CA 1
ATOM 708 C C . ALA A 1 86 ? 183.497 -2.275 14.244 1.00 30.61 300 ALA A C 1
ATOM 709 O O . ALA A 1 86 ? 183.814 -1.828 13.141 1.00 31.95 300 ALA A O 1
ATOM 711 N N . ASP A 1 87 ? 184.351 -2.865 15.075 1.00 31.06 301 ASP A N 1
ATOM 712 C CA . ASP A 1 87 ? 185.761 -3.070 14.745 1.00 32.51 301 ASP A CA 1
ATOM 713 C C . ASP A 1 87 ? 185.931 -4.394 14.020 1.00 34.58 301 ASP A C 1
ATOM 714 O O . ASP A 1 87 ? 185.981 -5.454 14.649 1.00 33.86 301 ASP A O 1
ATOM 719 N N . LEU A 1 88 ? 186.029 -4.329 12.693 1.00 36.23 302 LEU A N 1
ATOM 720 C CA . LEU A 1 88 ? 186.147 -5.537 11.873 1.00 38.99 302 LEU A CA 1
ATOM 721 C C . LEU A 1 88 ? 187.585 -5.864 11.462 1.00 41.35 302 LEU A C 1
ATOM 722 O O . LEU A 1 88 ? 187.813 -6.764 10.659 1.00 41.32 302 LEU A O 1
ATOM 727 N N . ASN A 1 89 ? 188.551 -5.148 12.030 1.00 44.59 303 ASN A N 1
ATOM 728 C CA . ASN A 1 89 ? 189.952 -5.373 11.703 1.00 49.10 303 ASN A CA 1
ATOM 729 C C . ASN A 1 89 ? 190.570 -6.537 12.491 1.00 52.09 303 ASN A C 1
ATOM 730 O O . ASN A 1 89 ? 191.108 -6.345 13.584 1.00 53.42 303 ASN A O 1
ATOM 735 N N . THR A 1 90 ? 190.490 -7.737 11.916 1.00 54.79 304 THR A N 1
ATOM 736 C CA . THR A 1 90 ? 191.036 -8.954 12.526 1.00 58.35 304 THR A CA 1
ATOM 737 C C . THR A 1 90 ? 192.242 -9.482 11.749 1.00 62.49 304 THR A C 1
ATOM 738 O O . THR A 1 90 ? 192.640 -8.900 10.739 1.00 67.14 304 THR A O 1
ATOM 742 N N . ASN A 1 91 ? 192.813 -10.587 12.232 1.00 66.57 305 ASN A N 1
ATOM 743 C CA . ASN A 1 91 ? 193.907 -11.289 11.557 1.00 67.12 305 ASN A CA 1
ATOM 744 C C . ASN A 1 91 ? 193.431 -12.558 10.857 1.00 66.09 305 ASN A C 1
ATOM 745 O O . ASN A 1 91 ? 193.060 -13.534 11.509 1.00 67.38 305 ASN A O 1
ATOM 750 N N . GLY A 1 96 ? 195.481 -20.697 14.118 1.00 66.37 310 GLY A N 1
ATOM 751 C CA . GLY A 1 96 ? 194.961 -21.252 15.365 1.00 65.75 310 GLY A CA 1
ATOM 752 C C . GLY A 1 96 ? 193.449 -21.401 15.383 1.00 65.48 310 GLY A C 1
ATOM 753 O O . GLY A 1 96 ? 192.740 -20.723 14.632 1.00 66.89 310 GLY A O 1
ATOM 754 N N . SER A 1 97 ? 192.961 -22.285 16.255 1.00 63.04 311 SER A N 1
ATOM 755 C CA . SER A 1 97 ? 191.528 -22.575 16.384 1.00 60.62 311 SER A CA 1
ATOM 756 C C . SER A 1 97 ? 190.730 -21.353 16.844 1.00 56.97 311 SER A C 1
ATOM 757 O O . SER A 1 97 ? 191.206 -20.572 17.674 1.00 55.79 311 SER A O 1
ATOM 760 N N . SER A 1 98 ? 189.516 -21.208 16.307 1.00 51.77 312 SER A N 1
ATOM 761 C CA . SER A 1 98 ? 188.692 -20.012 16.521 1.00 47.17 312 SER A CA 1
ATOM 762 C C . SER A 1 98 ? 187.412 -20.269 17.308 1.00 43.77 312 SER A C 1
ATOM 763 O O . SER A 1 98 ? 186.751 -21.291 17.123 1.00 43.24 312 SER A O 1
ATOM 766 N N . PHE A 1 99 ? 187.070 -19.322 18.180 1.00 40.86 313 PHE A N 1
ATOM 767 C CA . PHE A 1 99 ? 185.777 -19.313 18.853 1.00 37.77 313 PHE A CA 1
ATOM 768 C C . PHE A 1 99 ? 185.120 -17.939 18.728 1.00 34.99 313 PHE A C 1
ATOM 769 O O . PHE A 1 99 ? 185.699 -16.929 19.126 1.00 32.94 313 PHE A O 1
ATOM 777 N N . TYR A 1 100 ? 183.912 -17.922 18.178 1.00 33.65 314 TYR A N 1
ATOM 778 C CA . TYR A 1 100 ? 183.102 -16.706 18.085 1.00 32.97 314 TYR A CA 1
ATOM 779 C C . TYR A 1 100 ? 182.092 -16.705 19.225 1.00 31.39 314 TYR A C 1
ATOM 780 O O . TYR A 1 100 ? 181.288 -17.625 19.340 1.00 29.84 314 TYR A O 1
ATOM 789 N N . GLY A 1 101 ? 182.142 -15.672 20.062 1.00 31.71 315 GLY A N 1
ATOM 790 C CA . GLY A 1 101 ? 181.310 -15.623 21.258 1.00 31.13 315 GLY A CA 1
ATOM 791 C C . GLY A 1 101 ? 180.622 -14.291 21.480 1.00 31.42 315 GLY A C 1
ATOM 792 O O . GLY A 1 101 ? 181.064 -13.259 20.958 1.00 30.30 315 GLY A O 1
ATOM 793 N N . VAL A 1 102 ? 179.535 -14.330 22.257 1.00 30.77 316 VAL A N 1
ATOM 794 C CA . VAL A 1 102 ? 178.836 -13.142 22.748 1.00 29.48 316 VAL A CA 1
ATOM 795 C C . VAL A 1 102 ? 178.774 -13.216 24.281 1.00 31.07 316 VAL A C 1
ATOM 796 O O . VAL A 1 102 ? 178.454 -14.269 24.831 1.00 33.30 316 VAL A O 1
ATOM 800 N N . SER A 1 103 ? 179.077 -12.108 24.957 1.00 30.70 317 SER A N 1
ATOM 801 C CA . SER A 1 103 ? 178.946 -12.010 26.415 1.00 31.74 317 SER A CA 1
ATOM 802 C C . SER A 1 103 ? 178.110 -10.805 26.801 1.00 32.11 317 SER A C 1
ATOM 803 O O . SER A 1 103 ? 178.221 -9.741 26.188 1.00 32.50 317 SER A O 1
ATOM 806 N N . SER A 1 104 ? 177.261 -10.976 27.813 1.00 31.23 318 SER A N 1
ATOM 807 C CA . SER A 1 104 ? 176.483 -9.860 28.350 1.00 29.94 318 SER A CA 1
ATOM 808 C C . SER A 1 104 ? 176.259 -9.980 29.862 1.00 31.35 318 SER A C 1
ATOM 809 O O . SER A 1 104 ? 176.421 -11.056 30.451 1.00 28.32 318 SER A O 1
ATOM 812 N N . GLN A 1 105 ? 175.885 -8.856 30.469 1.00 33.08 319 GLN A N 1
ATOM 813 C CA . GLN A 1 105 ? 175.687 -8.763 31.907 1.00 35.83 319 GLN A CA 1
ATOM 814 C C . GLN A 1 105 ? 174.545 -7.805 32.215 1.00 35.21 319 GLN A C 1
ATOM 815 O O . GLN A 1 105 ? 174.405 -6.767 31.571 1.00 35.20 319 GLN A O 1
ATOM 821 N N . TYR A 1 106 ? 173.718 -8.182 33.184 1.00 35.29 320 TYR A N 1
ATOM 822 C CA . TYR A 1 106 ? 172.603 -7.353 33.642 1.00 35.22 320 TYR A CA 1
ATOM 823 C C . TYR A 1 106 ? 172.594 -7.293 35.169 1.00 33.68 320 TYR A C 1
ATOM 824 O O . TYR A 1 106 ? 173.108 -8.193 35.836 1.00 31.41 320 TYR A O 1
ATOM 833 N N . GLU A 1 107 ? 172.007 -6.231 35.710 1.00 33.94 321 GLU A N 1
ATOM 834 C CA . GLU A 1 107 ? 171.819 -6.085 37.153 1.00 33.93 321 GLU A CA 1
ATOM 835 C C . GLU A 1 107 ? 170.420 -5.587 37.456 1.00 33.78 321 GLU A C 1
ATOM 836 O O . GLU A 1 107 ? 169.869 -4.771 36.714 1.00 29.39 321 GLU A O 1
ATOM 842 N N . SER A 1 108 ? 169.873 -6.083 38.564 1.00 35.37 322 SER A N 1
ATOM 843 C CA . SER A 1 108 ? 168.554 -5.711 39.054 1.00 35.29 322 SER A CA 1
ATOM 844 C C . SER A 1 108 ? 168.567 -5.634 40.589 1.00 37.96 322 SER A C 1
ATOM 845 O O . SER A 1 108 ? 169.362 -6.331 41.245 1.00 36.16 322 SER A O 1
ATOM 848 N N . PRO A 1 109 ? 167.693 -4.792 41.173 1.00 38.88 323 PRO A N 1
ATOM 849 C CA . PRO A 1 109 ? 167.557 -4.845 42.631 1.00 39.62 323 PRO A CA 1
ATOM 850 C C . PRO A 1 109 ? 166.742 -6.063 43.081 1.00 40.38 323 PRO A C 1
ATOM 851 O O . PRO A 1 109 ? 166.866 -6.484 44.225 1.00 40.99 323 PRO A O 1
ATOM 855 N N . GLU A 1 110 ? 165.928 -6.624 42.187 1.00 40.79 324 GLU A N 1
ATOM 856 C CA . GLU A 1 110 ? 165.103 -7.782 42.526 1.00 43.62 324 GLU A CA 1
ATOM 857 C C . GLU A 1 110 ? 165.542 -9.093 41.862 1.00 43.03 324 GLU A C 1
ATOM 858 O O . GLU A 1 110 ? 166.216 -9.099 40.822 1.00 41.63 324 GLU A O 1
ATOM 864 N N . ASN A 1 111 ? 165.151 -10.195 42.499 1.00 39.63 325 ASN A N 1
ATOM 865 C CA . ASN A 1 111 ? 165.472 -11.546 42.064 1.00 39.04 325 ASN A CA 1
ATOM 866 C C . ASN A 1 111 ? 164.386 -12.057 41.138 1.00 38.34 325 ASN A C 1
ATOM 867 O O . ASN A 1 111 ? 163.311 -12.445 41.593 1.00 40.53 325 ASN A O 1
ATOM 872 N N . MET A 1 112 ? 164.660 -12.035 39.836 1.00 37.50 326 MET A N 1
ATOM 873 C CA . MET A 1 112 ? 163.701 -12.490 38.833 1.00 36.69 326 MET A CA 1
ATOM 874 C C . MET A 1 112 ? 164.277 -13.648 38.050 1.00 34.34 326 MET A C 1
ATOM 875 O O . MET A 1 112 ? 165.487 -13.853 38.034 1.00 35.56 326 MET A O 1
ATOM 880 N N . ILE A 1 113 ? 163.405 -14.415 37.410 1.00 32.03 327 ILE A N 1
ATOM 881 C CA . ILE A 1 113 ? 163.833 -15.277 36.321 1.00 30.84 327 ILE A CA 1
ATOM 882 C C . ILE A 1 113 ? 163.525 -14.498 35.039 1.00 31.92 327 ILE A C 1
ATOM 883 O O . ILE A 1 113 ? 162.377 -14.090 34.823 1.00 32.13 327 ILE A O 1
ATOM 888 N N . ILE A 1 114 ? 164.549 -14.272 34.212 1.00 31.45 328 ILE A N 1
ATOM 889 C CA . ILE A 1 114 ? 164.395 -13.476 32.986 1.00 31.61 328 ILE A CA 1
ATOM 890 C C . ILE A 1 114 ? 164.585 -14.306 31.710 1.00 32.90 328 ILE A C 1
ATOM 891 O O . ILE A 1 114 ? 165.260 -15.344 31.718 1.00 30.62 328 ILE A O 1
ATOM 896 N N . THR A 1 115 ? 163.973 -13.835 30.623 1.00 33.21 329 THR A N 1
ATOM 897 C CA . THR A 1 115 ? 164.127 -14.427 29.301 1.00 34.24 329 THR A CA 1
ATOM 898 C C . THR A 1 115 ? 164.711 -13.393 28.339 1.00 34.46 329 THR A C 1
ATOM 899 O O . THR A 1 115 ? 164.167 -12.290 28.204 1.00 34.28 329 THR A O 1
ATOM 903 N N . CYS A 1 116 ? 165.817 -13.746 27.682 1.00 33.65 330 CYS A N 1
ATOM 904 C CA A CYS A 1 116 ? 166.418 -12.868 26.675 0.50 32.32 330 CYS A CA 1
ATOM 905 C CA B CYS A 1 116 ? 166.441 -12.879 26.691 0.50 34.35 330 CYS A CA 1
ATOM 906 C C . CYS A 1 116 ? 166.205 -13.415 25.273 1.00 33.60 330 CYS A C 1
ATOM 907 O O . CYS A 1 116 ? 166.658 -14.514 24.937 1.00 33.68 330 CYS A O 1
ATOM 912 N N . SER A 1 117 ? 165.501 -12.636 24.459 1.00 33.21 331 SER A N 1
ATOM 913 C CA . SER A 1 117 ? 165.248 -12.989 23.073 1.00 34.90 331 SER A CA 1
ATOM 914 C C . SER A 1 117 ? 166.088 -12.096 22.159 1.00 34.92 331 SER A C 1
ATOM 915 O O . SER A 1 117 ? 166.025 -10.870 22.260 1.00 32.85 331 SER A O 1
ATOM 918 N N . THR A 1 118 ? 166.891 -12.714 21.291 1.00 33.12 332 THR A N 1
ATOM 919 C CA . THR A 1 118 ? 167.702 -11.967 20.326 1.00 33.25 332 THR A CA 1
ATOM 920 C C . THR A 1 118 ? 167.353 -12.375 18.896 1.00 33.05 332 THR A C 1
ATOM 921 O O . THR A 1 118 ? 167.550 -13.527 18.507 1.00 35.80 332 THR A O 1
ATOM 925 N N . LYS A 1 119 ? 166.820 -11.431 18.128 1.00 31.49 333 LYS A N 1
ATOM 926 C CA . LYS A 1 119 ? 166.401 -11.689 16.749 1.00 30.65 333 LYS A CA 1
ATOM 927 C C . LYS A 1 119 ? 167.257 -10.891 15.779 1.00 30.41 333 LYS A C 1
ATOM 928 O O . LYS A 1 119 ? 167.333 -9.662 15.867 1.00 29.98 333 LYS A O 1
ATOM 934 N N . VAL A 1 120 ? 167.900 -11.596 14.854 1.00 29.80 334 VAL A N 1
ATOM 935 C CA . VAL A 1 120 ? 168.664 -10.950 13.804 1.00 29.83 334 VAL A CA 1
ATOM 936 C C . VAL A 1 120 ? 167.709 -10.691 12.642 1.00 30.01 334 VAL A C 1
ATOM 937 O O . VAL A 1 120 ? 166.907 -11.559 12.279 1.00 30.03 334 VAL A O 1
ATOM 941 N N . CYS A 1 121 ? 167.783 -9.490 12.086 1.00 28.83 335 CYS A N 1
ATOM 942 C CA . CYS A 1 121 ? 166.852 -9.068 11.044 1.00 29.23 335 CYS A CA 1
ATOM 943 C C . CYS A 1 121 ? 167.576 -8.611 9.787 1.00 29.23 335 CYS A C 1
ATOM 944 O O . CYS A 1 121 ? 168.547 -7.853 9.855 1.00 28.75 335 CYS A O 1
ATOM 947 N N . SER A 1 122 ? 167.099 -9.098 8.642 1.00 29.04 336 SER A N 1
ATOM 948 C CA . SER A 1 122 ? 167.581 -8.674 7.331 1.00 28.42 336 SER A CA 1
ATOM 949 C C . SER A 1 122 ? 166.410 -8.113 6.528 1.00 29.68 336 SER A C 1
ATOM 950 O O . SER A 1 122 ? 165.401 -8.806 6.322 1.00 28.70 336 SER A O 1
ATOM 953 N N . PHE A 1 123 ? 166.555 -6.861 6.087 1.00 29.97 337 PHE A N 1
ATOM 954 C CA . PHE A 1 123 ? 165.481 -6.106 5.420 1.00 32.89 337 PHE A CA 1
ATOM 955 C C . PHE A 1 123 ? 164.195 -6.130 6.245 1.00 34.98 337 PHE A C 1
ATOM 956 O O . PHE A 1 123 ? 163.093 -6.305 5.707 1.00 35.72 337 PHE A O 1
ATOM 964 N N . GLY A 1 124 ? 164.353 -5.955 7.560 1.00 33.70 338 GLY A N 1
ATOM 965 C CA . GLY A 1 124 ? 163.237 -5.938 8.498 1.00 35.68 338 GLY A CA 1
ATOM 966 C C . GLY A 1 124 ? 162.560 -7.272 8.760 1.00 37.78 338 GLY A C 1
ATOM 967 O O . GLY A 1 124 ? 161.517 -7.318 9.420 1.00 39.68 338 GLY A O 1
ATOM 968 N N . LYS A 1 125 ? 163.153 -8.354 8.259 1.00 36.64 339 LYS A N 1
ATOM 969 C CA . LYS A 1 125 ? 162.603 -9.696 8.419 1.00 37.32 339 LYS A CA 1
ATOM 970 C C . LYS A 1 125 ? 163.531 -10.563 9.274 1.00 35.94 339 LYS A C 1
ATOM 971 O O . LYS A 1 125 ? 164.755 -10.557 9.083 1.00 34.02 339 LYS A O 1
ATOM 977 N N . GLN A 1 126 ? 162.943 -11.304 10.212 1.00 34.85 340 GLN A N 1
ATOM 978 C CA . GLN A 1 126 ? 163.701 -12.173 11.110 1.00 33.94 340 GLN A CA 1
ATOM 979 C C . GLN A 1 126 ? 164.385 -13.286 10.328 1.00 33.42 340 GLN A C 1
ATOM 980 O O . GLN A 1 126 ? 163.736 -14.017 9.578 1.00 35.10 340 GLN A O 1
ATOM 986 N N . VAL A 1 127 ? 165.700 -13.400 10.489 1.00 32.12 341 VAL A N 1
ATOM 987 C CA . VAL A 1 127 ? 166.461 -14.472 9.846 1.00 31.74 341 VAL A CA 1
ATOM 988 C C . VAL A 1 127 ? 166.945 -15.541 10.834 1.00 33.06 341 VAL A C 1
ATOM 989 O O . VAL A 1 127 ? 167.203 -16.676 10.444 1.00 32.33 341 VAL A O 1
ATOM 993 N N . VAL A 1 128 ? 167.066 -15.179 12.109 1.00 34.00 342 VAL A N 1
ATOM 994 C CA . VAL A 1 128 ? 167.513 -16.122 13.135 1.00 35.03 342 VAL A CA 1
ATOM 995 C C . VAL A 1 128 ? 167.164 -15.579 14.518 1.00 37.59 342 VAL A C 1
ATOM 996 O O . VAL A 1 128 ? 167.202 -14.362 14.749 1.00 36.52 342 VAL A O 1
ATOM 1000 N N . GLU A 1 129 ? 166.775 -16.483 15.414 1.00 37.60 343 GLU A N 1
ATOM 1001 C CA . GLU A 1 129 ? 166.455 -16.124 16.786 1.00 42.14 343 GLU A CA 1
ATOM 1002 C C . GLU A 1 129 ? 167.208 -17.012 17.765 1.00 42.90 343 GLU A C 1
ATOM 1003 O O . GLU A 1 129 ? 167.428 -18.194 17.498 1.00 42.99 343 GLU A O 1
ATOM 1009 N N . LYS A 1 130 ? 167.617 -16.420 18.884 1.00 43.25 344 LYS A N 1
ATOM 1010 C CA . LYS A 1 130 ? 168.157 -17.164 20.011 1.00 44.02 344 LYS A CA 1
ATOM 1011 C C . LYS A 1 130 ? 167.415 -16.766 21.298 1.00 42.80 344 LYS A C 1
ATOM 1012 O O . LYS A 1 130 ? 167.233 -15.579 21.573 1.00 42.79 344 LYS A O 1
ATOM 1018 N N . VAL A 1 131 ? 166.978 -17.763 22.065 1.00 41.39 345 VAL A N 1
ATOM 1019 C CA . VAL A 1 131 ? 166.265 -17.536 23.329 1.00 40.47 345 VAL A CA 1
ATOM 1020 C C . VAL A 1 131 ? 167.061 -18.138 24.493 1.00 40.45 345 VAL A C 1
ATOM 1021 O O . VAL A 1 131 ? 167.503 -19.280 24.413 1.00 40.03 345 VAL A O 1
ATOM 1025 N N . GLU A 1 132 ? 167.237 -17.364 25.566 1.00 39.29 346 GLU A N 1
ATOM 1026 C CA . GLU A 1 132 ? 167.986 -17.811 26.747 1.00 38.83 346 GLU A CA 1
ATOM 1027 C C . GLU A 1 132 ? 167.247 -17.449 28.038 1.00 35.99 346 GLU A C 1
ATOM 1028 O O . GLU A 1 132 ? 166.716 -16.343 28.164 1.00 33.19 346 GLU A O 1
ATOM 1034 N N . THR A 1 133 ? 167.216 -18.383 28.990 1.00 34.24 347 THR A N 1
ATOM 1035 C CA . THR A 1 133 ? 166.627 -18.135 30.309 1.00 32.63 347 THR A CA 1
ATOM 1036 C C . THR A 1 133 ? 167.763 -17.915 31.304 1.00 31.37 347 THR A C 1
ATOM 1037 O O . THR A 1 133 ? 168.691 -18.730 31.377 1.00 30.41 347 THR A O 1
ATOM 1041 N N . GLU A 1 134 ? 167.711 -16.813 32.053 1.00 29.71 348 GLU A N 1
ATOM 1042 C CA A GLU A 1 134 ? 168.798 -16.483 32.978 0.50 29.33 348 GLU A CA 1
ATOM 1043 C CA B GLU A 1 134 ? 168.797 -16.470 32.977 0.50 29.47 348 GLU A CA 1
ATOM 1044 C C . GLU A 1 134 ? 168.308 -16.326 34.411 1.00 28.71 348 GLU A C 1
ATOM 1045 O O . GLU A 1 134 ? 167.230 -15.762 34.659 1.00 25.94 348 GLU A O 1
ATOM 1056 N N . TYR A 1 135 ? 169.110 -16.839 35.341 1.00 27.95 349 TYR A N 1
ATOM 1057 C CA . TYR A 1 135 ? 168.824 -16.785 36.768 1.00 28.15 349 TYR A CA 1
ATOM 1058 C C . TYR A 1 135 ? 169.832 -15.873 37.453 1.00 28.34 349 TYR A C 1
ATOM 1059 O O . TYR A 1 135 ? 170.930 -15.640 36.928 1.00 27.27 349 TYR A O 1
ATOM 1068 N N . ALA A 1 136 ? 169.455 -15.360 38.622 1.00 27.43 350 ALA A N 1
ATOM 1069 C CA . ALA A 1 136 ? 170.251 -14.363 39.326 1.00 28.47 350 ALA A CA 1
ATOM 1070 C C . ALA A 1 136 ? 171.307 -14.964 40.243 1.00 28.54 350 ALA A C 1
ATOM 1071 O O . ALA A 1 136 ? 171.130 -16.049 40.789 1.00 28.41 350 ALA A O 1
ATOM 1073 N N . ARG A 1 137 ? 172.408 -14.242 40.399 1.00 28.92 351 ARG A N 1
ATOM 1074 C CA . ARG A 1 137 ? 173.325 -14.474 41.497 1.00 30.35 351 ARG A CA 1
ATOM 1075 C C . ARG A 1 137 ? 173.292 -13.226 42.368 1.00 32.72 351 ARG A C 1
ATOM 1076 O O . ARG A 1 137 ? 173.351 -12.097 41.859 1.00 32.47 351 ARG A O 1
ATOM 1084 N N . TYR A 1 138 ? 173.163 -13.419 43.678 1.00 35.46 352 TYR A N 1
ATOM 1085 C CA . TYR A 1 138 ? 173.313 -12.307 44.603 1.00 38.73 352 TYR A CA 1
ATOM 1086 C C . TYR A 1 138 ? 174.774 -11.864 44.618 1.00 39.64 352 TYR A C 1
ATOM 1087 O O . TYR A 1 138 ? 175.680 -12.691 44.748 1.00 39.23 352 TYR A O 1
ATOM 1096 N N . GLU A 1 139 ? 174.985 -10.557 44.468 1.00 43.09 353 GLU A N 1
ATOM 1097 C CA . GLU A 1 139 ? 176.316 -9.955 44.365 1.00 46.10 353 GLU A CA 1
ATOM 1098 C C . GLU A 1 139 ? 176.267 -8.513 44.834 1.00 48.62 353 GLU A C 1
ATOM 1099 O O . GLU A 1 139 ? 175.383 -7.759 44.425 1.00 50.51 353 GLU A O 1
ATOM 1105 N N . ASN A 1 140 ? 177.222 -8.137 45.684 1.00 51.59 354 ASN A N 1
ATOM 1106 C CA . ASN A 1 140 ? 177.395 -6.751 46.159 1.00 53.47 354 ASN A CA 1
ATOM 1107 C C . ASN A 1 140 ? 176.096 -5.970 46.370 1.00 51.75 354 ASN A C 1
ATOM 1108 O O . ASN A 1 140 ? 175.954 -4.857 45.870 1.00 52.26 354 ASN A O 1
ATOM 1113 N N . GLY A 1 141 ? 175.147 -6.565 47.089 1.00 50.03 355 GLY A N 1
ATOM 1114 C CA . GLY A 1 141 ? 173.885 -5.893 47.415 1.00 46.81 355 GLY A CA 1
ATOM 1115 C C . GLY A 1 141 ? 172.807 -5.881 46.342 1.00 46.88 355 GLY A C 1
ATOM 1116 O O . GLY A 1 141 ? 171.773 -5.233 46.514 1.00 48.91 355 GLY A O 1
ATOM 1117 N N . HIS A 1 142 ? 173.036 -6.593 45.238 1.00 44.43 356 HIS A N 1
ATOM 1118 C CA . HIS A 1 142 ? 172.063 -6.670 44.140 1.00 41.77 356 HIS A CA 1
ATOM 1119 C C . HIS A 1 142 ? 172.102 -8.046 43.461 1.00 39.92 356 HIS A C 1
ATOM 1120 O O . HIS A 1 142 ? 172.823 -8.950 43.904 1.00 39.28 356 HIS A O 1
ATOM 1127 N N . TYR A 1 143 ? 171.331 -8.197 42.385 1.00 36.03 357 TYR A N 1
ATOM 1128 C CA . TYR A 1 143 ? 171.279 -9.446 41.631 1.00 34.18 357 TYR A CA 1
ATOM 1129 C C . TYR A 1 143 ? 171.935 -9.322 40.246 1.00 32.54 357 TYR A C 1
ATOM 1130 O O . TYR A 1 143 ? 171.650 -8.386 39.497 1.00 32.07 357 TYR A O 1
ATOM 1139 N N . SER A 1 144 ? 172.819 -10.269 39.937 1.00 32.46 358 SER A N 1
ATOM 1140 C CA A SER A 1 144 ? 173.563 -10.277 38.674 0.50 31.95 358 SER A CA 1
ATOM 1141 C CA B SER A 1 144 ? 173.548 -10.272 38.671 0.50 32.28 358 SER A CA 1
ATOM 1142 C C . SER A 1 144 ? 173.101 -11.404 37.757 1.00 31.79 358 SER A C 1
ATOM 1143 O O . SER A 1 144 ? 172.866 -12.525 38.211 1.00 31.19 358 SER A O 1
ATOM 1148 N N . TYR A 1 145 ? 172.982 -11.088 36.466 1.00 31.86 359 TYR A N 1
ATOM 1149 C CA . TYR A 1 145 ? 172.610 -12.038 35.428 1.00 31.51 359 TYR A CA 1
ATOM 1150 C C . TYR A 1 145 ? 173.694 -11.937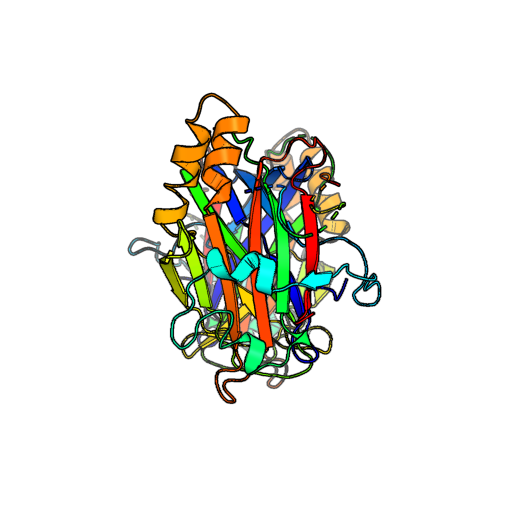 34.374 1.00 32.53 359 TYR A C 1
ATOM 1151 O O . TYR A 1 145 ? 174.021 -10.850 33.919 1.00 32.29 359 TYR A O 1
ATOM 1160 N N . ARG A 1 146 ? 174.250 -13.071 33.984 1.00 33.11 360 ARG A N 1
ATOM 1161 C CA . ARG A 1 146 ? 175.351 -13.048 33.047 1.00 34.96 360 ARG A CA 1
ATOM 1162 C C . ARG A 1 146 ? 175.180 -14.111 31.980 1.00 33.67 360 ARG A C 1
ATOM 1163 O O . ARG A 1 146 ? 174.724 -15.216 32.262 1.00 33.40 360 ARG A O 1
ATOM 1171 N N . ILE A 1 147 ? 175.496 -13.738 30.744 1.00 33.82 361 ILE A N 1
ATOM 1172 C CA . ILE A 1 147 ? 175.711 -14.694 29.664 1.00 34.58 361 ILE A CA 1
ATOM 1173 C C . ILE A 1 147 ? 177.208 -14.663 29.384 1.00 35.80 361 ILE A C 1
ATOM 1174 O O . ILE A 1 147 ? 177.767 -13.629 29.008 1.00 35.33 361 ILE A O 1
ATOM 1179 N N . HIS A 1 148 ? 177.857 -15.795 29.623 1.00 36.39 362 HIS A N 1
ATOM 1180 C CA . HIS A 1 148 ? 179.297 -15.910 29.520 1.00 38.21 362 HIS A CA 1
ATOM 1181 C C . HIS A 1 148 ? 179.656 -16.737 28.285 1.00 38.03 362 HIS A C 1
ATOM 1182 O O . HIS A 1 148 ? 179.336 -17.925 28.217 1.00 38.20 362 HIS A O 1
ATOM 1189 N N . ARG A 1 149 ? 180.296 -16.100 27.306 1.00 37.70 363 ARG A N 1
ATOM 1190 C CA . ARG A 1 149 ? 180.782 -16.786 26.095 1.00 37.03 363 ARG A CA 1
ATOM 1191 C C . ARG A 1 149 ? 179.734 -17.659 25.404 1.00 35.13 363 ARG A C 1
ATOM 1192 O O . ARG A 1 149 ? 180.004 -18.812 25.088 1.00 36.43 363 ARG A O 1
ATOM 1200 N N . SER A 1 150 ? 178.537 -17.125 25.186 1.00 34.28 364 SER A N 1
ATOM 1201 C CA . SER A 1 150 ? 177.525 -17.828 24.417 1.00 33.68 364 SER A CA 1
ATOM 1202 C C . SER A 1 150 ? 178.022 -17.931 22.971 1.00 34.91 364 SER A C 1
ATOM 1203 O O . SER A 1 150 ? 178.523 -16.938 22.425 1.00 34.00 364 SER A O 1
ATOM 1206 N N . PRO A 1 151 ? 177.919 -19.136 22.362 1.00 34.47 365 PRO A N 1
ATOM 1207 C CA . PRO A 1 151 ? 178.455 -19.321 21.008 1.00 34.67 365 PRO A CA 1
ATOM 1208 C C . PRO A 1 151 ? 177.660 -18.523 19.995 1.00 34.24 365 PRO A C 1
ATOM 1209 O O . PRO A 1 151 ? 176.427 -18.625 19.952 1.00 34.03 365 PRO A O 1
ATOM 1213 N N . LEU A 1 152 ? 178.362 -17.707 19.212 1.00 32.90 366 LEU A N 1
ATOM 1214 C CA . LEU A 1 152 ? 177.725 -16.940 18.145 1.00 33.86 366 LEU A CA 1
ATOM 1215 C C . LEU A 1 152 ? 177.163 -17.913 17.114 1.00 34.30 366 LEU A C 1
ATOM 1216 O O . LEU A 1 152 ? 177.853 -18.843 16.698 1.00 32.90 366 LEU A O 1
ATOM 1221 N N . CYS A 1 153 ? 175.908 -17.717 16.717 1.00 35.37 367 CYS A N 1
ATOM 1222 C CA . CYS A 1 153 ? 175.269 -18.642 15.783 1.00 37.54 367 CYS A CA 1
ATOM 1223 C C . CYS A 1 153 ? 175.915 -18.611 14.404 1.00 37.05 367 CYS A C 1
ATOM 1224 O O . CYS A 1 153 ? 176.571 -17.630 14.027 1.00 34.57 367 CYS A O 1
ATOM 1227 N N . GLU A 1 154 ? 175.733 -19.708 13.673 1.00 37.72 368 GLU A N 1
ATOM 1228 C CA . GLU A 1 154 ? 176.372 -19.912 12.380 1.00 37.94 368 GLU A CA 1
ATOM 1229 C C . GLU A 1 154 ? 176.056 -18.819 11.373 1.00 35.18 368 GLU A C 1
ATOM 1230 O O . GLU A 1 154 ? 176.947 -18.386 10.640 1.00 35.25 368 GLU A O 1
ATOM 1236 N N . TYR A 1 155 ? 174.802 -18.372 11.350 1.00 33.01 369 TYR A N 1
ATOM 1237 C CA . TYR A 1 155 ? 174.383 -17.304 10.433 1.00 31.84 369 TYR A CA 1
ATOM 1238 C C . TYR A 1 155 ? 175.259 -16.056 10.598 1.00 29.63 369 TYR A C 1
ATOM 1239 O O . TYR A 1 155 ? 175.704 -15.472 9.617 1.00 30.37 369 TYR A O 1
ATOM 1248 N N . MET A 1 156 ? 175.520 -15.674 11.844 1.00 28.19 370 MET A N 1
ATOM 1249 C CA . MET A 1 156 ? 176.332 -14.506 12.152 1.00 27.50 370 MET A CA 1
ATOM 1250 C C . MET A 1 156 ? 177.819 -14.704 11.898 1.00 27.88 370 MET A C 1
ATOM 1251 O O . MET A 1 156 ? 178.496 -13.771 11.478 1.00 27.89 370 MET A O 1
ATOM 1256 N N . ILE A 1 157 ? 178.337 -15.902 12.172 1.00 28.07 371 ILE A N 1
ATOM 1257 C CA . ILE A 1 157 ? 179.720 -16.210 11.799 1.00 28.39 371 ILE A CA 1
ATOM 1258 C C . ILE A 1 157 ? 179.895 -16.053 10.267 1.00 28.89 371 ILE A C 1
ATOM 1259 O O . ILE A 1 157 ? 180.848 -15.409 9.803 1.00 27.19 371 ILE A O 1
ATOM 1264 N N . ASN A 1 158 ? 178.957 -16.620 9.506 1.00 28.45 372 ASN A N 1
ATOM 1265 C CA A ASN A 1 158 ? 179.004 -16.532 8.049 0.50 29.99 372 ASN A CA 1
ATOM 1266 C CA B ASN A 1 158 ? 178.965 -16.538 8.040 0.50 29.83 372 ASN A CA 1
ATOM 1267 C C . ASN A 1 158 ? 178.839 -15.091 7.540 1.00 29.35 372 ASN A C 1
ATOM 1268 O O . ASN A 1 158 ? 179.522 -14.679 6.601 1.00 29.46 372 ASN A O 1
ATOM 1277 N N . PHE A 1 159 ? 177.959 -14.323 8.183 1.00 29.25 373 PHE A N 1
ATOM 1278 C CA . PHE A 1 159 ? 177.746 -12.905 7.865 1.00 27.69 373 PHE A CA 1
ATOM 1279 C C . PHE A 1 159 ? 179.032 -12.092 8.041 1.00 27.68 373 PHE A C 1
ATOM 1280 O O . PHE A 1 159 ? 179.418 -11.329 7.155 1.00 24.78 373 PHE A O 1
ATOM 1288 N N . ILE A 1 160 ? 179.708 -12.284 9.171 1.00 27.53 374 ILE A N 1
ATOM 1289 C CA . ILE A 1 160 ? 180.987 -11.611 9.433 1.00 28.12 374 ILE A CA 1
ATOM 1290 C C . ILE A 1 160 ? 182.069 -11.973 8.388 1.00 28.89 374 ILE A C 1
ATOM 1291 O O . ILE A 1 160 ? 182.853 -11.106 7.969 1.00 28.98 374 ILE A O 1
ATOM 1296 N N . HIS A 1 161 ? 182.106 -13.241 7.980 1.00 30.44 375 HIS A N 1
ATOM 1297 C CA . HIS A 1 161 ? 183.033 -13.712 6.931 1.00 33.38 375 HIS A CA 1
ATOM 1298 C C . HIS A 1 161 ? 182.744 -13.026 5.597 1.00 34.19 375 HIS A C 1
ATOM 1299 O O . HIS A 1 161 ? 183.656 -12.538 4.933 1.00 33.19 375 HIS A O 1
ATOM 1306 N N . LYS A 1 162 ? 181.470 -12.995 5.217 1.00 35.23 376 LYS A N 1
ATOM 1307 C CA . LYS A 1 162 ? 181.047 -12.362 3.967 1.00 37.09 376 LYS A CA 1
ATOM 1308 C C . LYS A 1 162 ? 181.355 -10.863 3.921 1.00 35.46 376 LYS A C 1
ATOM 1309 O O . LYS A 1 162 ? 181.798 -10.363 2.893 1.00 35.41 376 LYS A O 1
ATOM 1315 N N . LEU A 1 163 ? 181.129 -10.161 5.033 1.00 33.28 377 LEU A N 1
ATOM 1316 C CA . LEU A 1 163 ? 181.453 -8.733 5.134 1.00 34.88 377 LEU A CA 1
ATOM 1317 C C . LEU A 1 163 ? 182.945 -8.471 4.974 1.00 36.63 377 LEU A C 1
ATOM 1318 O O . LEU A 1 163 ? 183.344 -7.506 4.313 1.00 36.56 377 LEU A O 1
ATOM 1323 N N . LYS A 1 164 ? 183.763 -9.327 5.583 1.00 38.17 378 LYS A N 1
ATOM 1324 C CA . LYS A 1 164 ? 185.218 -9.159 5.527 1.00 41.52 378 LYS A CA 1
ATOM 1325 C C . LYS A 1 164 ? 185.813 -9.416 4.145 1.00 40.41 378 LYS A C 1
ATOM 1326 O O . LYS A 1 164 ? 186.875 -8.888 3.830 1.00 40.83 378 LYS A O 1
ATOM 1332 N N . HIS A 1 165 ? 185.138 -10.225 3.331 1.00 41.27 379 HIS A N 1
ATOM 1333 C CA . HIS A 1 165 ? 185.607 -10.503 1.969 1.00 42.36 379 HIS A CA 1
ATOM 1334 C C . HIS A 1 165 ? 185.211 -9.416 0.953 1.00 40.35 379 HIS A C 1
ATOM 1335 O O . HIS A 1 165 ? 185.562 -9.502 -0.226 1.00 38.48 379 HIS A O 1
ATOM 1342 N N . LEU A 1 166 ? 184.480 -8.403 1.410 1.00 39.07 380 LEU A N 1
ATOM 1343 C CA . LEU A 1 166 ? 184.143 -7.262 0.564 1.00 38.33 380 LEU A CA 1
ATOM 1344 C C . LEU A 1 166 ? 185.360 -6.351 0.395 1.00 39.27 380 LEU A C 1
ATOM 1345 O O . LEU A 1 166 ? 186.037 -6.028 1.380 1.00 36.98 380 LEU A O 1
ATOM 1350 N N . PRO A 1 167 ? 185.643 -5.935 -0.858 1.00 40.43 381 PRO A N 1
ATOM 1351 C CA . PRO A 1 167 ? 186.852 -5.155 -1.149 1.00 41.96 381 PRO A CA 1
ATOM 1352 C C . PRO A 1 167 ? 186.866 -3.758 -0.520 1.00 43.18 381 PRO A C 1
ATOM 1353 O O . PRO A 1 167 ? 187.934 -3.270 -0.145 1.00 46.98 381 PRO A O 1
ATOM 1357 N N . GLU A 1 168 ? 185.697 -3.136 -0.384 1.00 41.98 382 GLU A N 1
ATOM 1358 C CA . GLU A 1 168 ? 185.617 -1.754 0.093 1.00 43.34 382 GLU A CA 1
ATOM 1359 C C . GLU A 1 168 ? 184.748 -1.585 1.332 1.00 40.81 382 GLU A C 1
ATOM 1360 O O . GLU A 1 168 ? 183.695 -2.217 1.458 1.00 38.65 382 GLU A O 1
ATOM 1366 N N . LYS A 1 169 ? 185.195 -0.712 2.232 1.00 39.46 383 LYS A N 1
ATOM 1367 C CA . LYS A 1 169 ? 184.467 -0.390 3.464 1.00 38.98 383 LYS A CA 1
ATOM 1368 C C . LYS A 1 169 ? 183.091 0.234 3.206 1.00 35.38 383 LYS A C 1
ATOM 1369 O O . LYS A 1 169 ? 182.140 -0.034 3.944 1.00 34.29 383 LYS A O 1
ATOM 1375 N N . TYR A 1 170 ? 182.964 1.050 2.161 1.00 33.23 384 TYR A N 1
ATOM 1376 C CA . TYR A 1 170 ? 181.642 1.613 1.841 1.00 32.21 384 TYR A CA 1
ATOM 1377 C C . TYR A 1 170 ? 180.636 0.505 1.462 1.00 30.58 384 TYR A C 1
ATOM 1378 O O . TYR A 1 170 ? 179.436 0.641 1.703 1.00 31.27 384 TYR A O 1
ATOM 1387 N N . MET A 1 171 ? 181.131 -0.584 0.876 1.00 30.18 385 MET A N 1
ATOM 1388 C CA . MET A 1 171 ? 180.274 -1.713 0.486 1.00 30.32 385 MET A CA 1
ATOM 1389 C C . MET A 1 171 ? 179.747 -2.455 1.712 1.00 29.34 385 MET A C 1
ATOM 1390 O O . MET A 1 171 ? 178.590 -2.865 1.740 1.00 28.67 385 MET A O 1
ATOM 1395 N N . MET A 1 172 ? 180.617 -2.638 2.706 1.00 28.69 386 MET A N 1
ATOM 1396 C CA . MET A 1 172 ? 180.233 -3.184 4.011 1.00 28.21 386 MET A CA 1
ATOM 1397 C C . MET A 1 172 ? 179.136 -2.329 4.648 1.00 27.98 386 MET A C 1
ATOM 1398 O O . MET A 1 172 ? 178.109 -2.857 5.071 1.00 28.10 386 MET A O 1
ATOM 1403 N N . ASN A 1 173 ? 179.329 -1.011 4.669 1.00 27.47 387 ASN A N 1
ATOM 1404 C CA . ASN A 1 173 ? 178.305 -0.104 5.193 1.00 29.78 387 ASN A CA 1
ATOM 1405 C C . ASN A 1 173 ? 176.982 -0.211 4.447 1.00 30.64 387 ASN A C 1
ATOM 1406 O O . ASN A 1 173 ? 175.918 -0.158 5.063 1.00 30.82 387 ASN A O 1
ATOM 1411 N N . SER A 1 174 ? 177.060 -0.392 3.128 1.00 30.39 388 SER A N 1
ATOM 1412 C CA . SER A 1 174 ? 175.872 -0.573 2.303 1.00 30.79 388 SER A CA 1
ATOM 1413 C C . SER A 1 174 ? 175.061 -1.815 2.695 1.00 29.25 388 SER A C 1
ATOM 1414 O O . SER A 1 174 ? 173.845 -1.739 2.810 1.00 29.98 388 SER A O 1
ATOM 1417 N N . VAL A 1 175 ? 175.735 -2.945 2.903 1.00 27.94 389 VAL A N 1
ATOM 1418 C CA . VAL A 1 175 ? 175.090 -4.168 3.407 1.00 28.57 389 VAL A CA 1
ATOM 1419 C C . VAL A 1 175 ? 174.453 -3.917 4.786 1.00 27.73 389 VAL A C 1
ATOM 1420 O O . VAL A 1 175 ? 173.324 -4.348 5.050 1.00 27.54 389 VAL A O 1
ATOM 1424 N N . LEU A 1 176 ? 175.169 -3.189 5.642 1.00 27.10 390 LEU A N 1
ATOM 1425 C CA . LEU A 1 176 ? 174.723 -2.934 7.021 1.00 28.03 390 LEU A CA 1
ATOM 1426 C C . LEU A 1 176 ? 173.481 -2.032 7.148 1.00 29.12 390 LEU A C 1
ATOM 1427 O O . LEU A 1 176 ? 172.833 -2.002 8.197 1.00 29.15 390 LEU A O 1
ATOM 1432 N N . GLU A 1 177 ? 173.133 -1.331 6.071 1.00 29.94 391 GLU A N 1
ATOM 1433 C CA . GLU A 1 177 ? 171.940 -0.472 6.037 1.00 31.01 391 GLU A CA 1
ATOM 1434 C C . GLU A 1 177 ? 170.643 -1.242 6.253 1.00 30.36 391 GLU A C 1
ATOM 1435 O O . GLU A 1 177 ? 169.622 -0.661 6.624 1.00 30.33 391 GLU A O 1
ATOM 1441 N N . ASN A 1 178 ? 170.687 -2.545 5.996 1.00 29.28 392 ASN A N 1
ATOM 1442 C CA . ASN A 1 178 ? 169.509 -3.397 6.077 1.00 29.28 392 ASN A CA 1
ATOM 1443 C C . ASN A 1 178 ? 169.704 -4.582 7.027 1.00 28.33 392 ASN A C 1
ATOM 1444 O O . ASN A 1 178 ? 169.027 -5.611 6.928 1.00 26.68 392 ASN A O 1
ATOM 1449 N N . PHE A 1 179 ? 170.616 -4.400 7.973 1.00 27.30 393 PHE A N 1
ATOM 1450 C CA . PHE A 1 179 ? 170.917 -5.409 8.979 1.00 26.72 393 PHE A CA 1
ATOM 1451 C C . PHE A 1 179 ? 170.615 -4.797 10.338 1.00 26.37 393 PHE A C 1
ATOM 1452 O O . PHE A 1 179 ? 171.151 -3.743 10.669 1.00 26.21 393 PHE A O 1
ATOM 1460 N N . THR A 1 180 ? 169.748 -5.444 11.113 1.00 25.47 394 THR A N 1
ATOM 1461 C CA . THR A 1 180 ? 169.465 -4.996 12.476 1.00 26.08 394 THR A CA 1
ATOM 1462 C C . THR A 1 180 ? 169.351 -6.188 13.433 1.00 26.21 394 THR A C 1
ATOM 1463 O O . THR A 1 180 ? 169.138 -7.332 13.012 1.00 25.75 394 THR A O 1
ATOM 1467 N N . ILE A 1 181 ? 169.488 -5.899 14.724 1.00 27.13 395 ILE A N 1
ATOM 1468 C CA . ILE A 1 181 ? 169.261 -6.884 15.774 1.00 27.46 395 ILE A CA 1
ATOM 1469 C C . ILE A 1 181 ? 168.300 -6.318 16.822 1.00 26.86 395 ILE A C 1
ATOM 1470 O O . ILE A 1 181 ? 168.433 -5.176 17.226 1.00 27.61 395 ILE A O 1
ATOM 1475 N N . LEU A 1 182 ? 167.312 -7.117 17.226 1.00 27.45 396 LEU A N 1
ATOM 1476 C CA . LEU A 1 182 ? 166.387 -6.733 18.285 1.00 27.48 396 LEU A CA 1
ATOM 1477 C C . LEU A 1 182 ? 166.517 -7.687 19.472 1.00 28.68 396 LEU A C 1
ATOM 1478 O O . LEU A 1 182 ? 166.420 -8.909 19.325 1.00 28.19 396 LEU A O 1
ATOM 1483 N N . GLN A 1 183 ? 166.726 -7.106 20.645 1.00 29.87 397 GLN A N 1
ATOM 1484 C CA . GLN A 1 183 ? 166.865 -7.858 21.883 1.00 31.37 397 GLN A CA 1
ATOM 1485 C C . GLN A 1 183 ? 165.731 -7.486 22.837 1.00 31.23 397 GLN A C 1
ATOM 1486 O O . GLN A 1 183 ? 165.581 -6.322 23.182 1.00 32.01 397 GLN A O 1
ATOM 1492 N N . VAL A 1 184 ? 164.930 -8.471 23.245 1.00 31.47 398 VAL A N 1
ATOM 1493 C CA . VAL A 1 184 ? 163.879 -8.262 24.241 1.00 31.81 398 VAL A CA 1
ATOM 1494 C C . VAL A 1 184 ? 164.180 -9.104 25.488 1.00 32.48 398 VAL A C 1
ATOM 1495 O O . VAL A 1 184 ? 164.363 -10.326 25.398 1.00 31.74 398 VAL A O 1
ATOM 1499 N N . VAL A 1 185 ? 164.239 -8.437 26.641 1.00 31.40 399 VAL A N 1
ATOM 1500 C CA . VAL A 1 185 ? 164.428 -9.097 27.934 1.00 30.71 399 VAL A CA 1
ATOM 1501 C C . VAL A 1 185 ? 163.149 -8.955 28.742 1.00 32.52 399 VAL A C 1
ATOM 1502 O O . VAL A 1 185 ? 162.688 -7.836 29.002 1.00 32.49 399 VAL A O 1
ATOM 1506 N N . THR A 1 186 ? 162.576 -10.090 29.135 1.00 33.55 400 THR A N 1
ATOM 1507 C CA . THR A 1 186 ? 161.288 -10.096 29.812 1.00 34.98 400 THR A CA 1
ATOM 1508 C C . THR A 1 186 ? 161.339 -10.893 31.119 1.00 35.25 400 THR A C 1
ATOM 1509 O O . THR A 1 186 ? 162.067 -11.883 31.220 1.00 35.97 400 THR A O 1
ATOM 1513 N N . ASN A 1 187 ? 160.576 -10.442 32.114 1.00 34.60 401 ASN A N 1
ATOM 1514 C CA . ASN A 1 187 ? 160.329 -11.216 33.327 1.00 34.80 401 ASN A CA 1
ATOM 1515 C C . ASN A 1 187 ? 159.472 -12.409 32.937 1.00 36.45 401 ASN A C 1
ATOM 1516 O O . ASN A 1 187 ? 158.352 -12.238 32.457 1.00 36.39 401 ASN A O 1
ATOM 1521 N N . ARG A 1 188 ? 160.009 -13.613 33.113 1.00 37.61 402 ARG A N 1
ATOM 1522 C CA . ARG A 1 188 ? 159.322 -14.826 32.667 1.00 41.41 402 ARG A CA 1
ATOM 1523 C C . ARG A 1 188 ? 158.003 -15.057 33.404 1.00 44.43 402 ARG A C 1
ATOM 1524 O O . ARG A 1 188 ? 157.091 -15.668 32.847 1.00 46.42 402 ARG A O 1
ATOM 1532 N N . ASP A 1 189 ? 157.900 -14.558 34.638 1.00 46.63 403 ASP A N 1
ATOM 1533 C CA A ASP A 1 189 ? 156.692 -14.746 35.438 0.50 48.66 403 ASP A CA 1
ATOM 1534 C CA B ASP A 1 189 ? 156.690 -14.744 35.449 0.50 48.60 403 ASP A CA 1
ATOM 1535 C C . ASP A 1 189 ? 155.609 -13.697 35.171 1.00 48.55 403 ASP A C 1
ATOM 1536 O O . ASP A 1 189 ? 154.439 -14.037 35.025 1.00 50.42 403 ASP A O 1
ATOM 1545 N N . THR A 1 190 ? 155.998 -12.429 35.108 1.00 48.20 404 THR A N 1
ATOM 1546 C CA . THR A 1 190 ? 155.027 -11.355 34.897 1.00 49.14 404 THR A CA 1
ATOM 1547 C C . THR A 1 190 ? 154.803 -11.048 33.414 1.00 50.71 404 THR A C 1
ATOM 1548 O O . THR A 1 190 ? 153.820 -10.397 33.051 1.00 50.96 404 THR A O 1
ATOM 1552 N N . GLN A 1 191 ? 155.715 -11.531 32.570 1.00 50.71 405 GLN A N 1
ATOM 1553 C CA . GLN A 1 191 ? 155.741 -11.226 31.130 1.00 49.60 405 GLN A CA 1
ATOM 1554 C C . GLN A 1 191 ? 156.005 -9.747 30.831 1.00 47.99 405 GLN A C 1
ATOM 1555 O O . GLN A 1 191 ? 155.827 -9.288 29.702 1.00 46.83 405 GLN A O 1
ATOM 1561 N N . GLU A 1 192 ? 156.457 -9.014 31.846 1.00 45.13 406 GLU A N 1
ATOM 1562 C CA . GLU A 1 192 ? 156.799 -7.609 31.690 1.00 44.91 406 GLU A CA 1
ATOM 1563 C C . GLU A 1 192 ? 158.081 -7.427 30.879 1.00 43.72 406 GLU A C 1
ATOM 1564 O O . GLU A 1 192 ? 159.077 -8.130 31.097 1.00 41.23 406 GLU A O 1
ATOM 1570 N N . THR A 1 193 ? 158.040 -6.471 29.950 1.00 40.74 407 THR A N 1
ATOM 1571 C CA . THR A 1 193 ? 159.214 -6.052 29.193 1.00 37.23 407 THR A CA 1
ATOM 1572 C C . THR A 1 193 ? 160.159 -5.259 30.097 1.00 36.00 407 THR A C 1
ATOM 1573 O O . THR A 1 193 ? 159.832 -4.152 30.543 1.00 34.87 407 THR A O 1
ATOM 1577 N N . LEU A 1 194 ? 161.330 -5.838 30.362 1.00 34.16 408 LEU A N 1
ATOM 1578 C CA . LEU A 1 194 ? 162.321 -5.238 31.254 1.00 32.74 408 LEU A CA 1
ATOM 1579 C C . LEU A 1 194 ? 163.289 -4.355 30.485 1.00 33.22 408 LEU A C 1
ATOM 1580 O O . LEU A 1 194 ? 163.726 -3.314 30.990 1.00 33.65 408 LEU A O 1
ATOM 1585 N N . LEU A 1 195 ? 163.643 -4.802 29.278 1.00 31.85 409 LEU A N 1
ATOM 1586 C CA . LEU A 1 195 ? 164.481 -4.042 28.358 1.00 33.27 409 LEU A CA 1
ATOM 1587 C C . LEU A 1 195 ? 164.159 -4.442 26.922 1.00 32.39 409 LEU A C 1
ATOM 1588 O O . LEU A 1 195 ? 163.804 -5.600 26.645 1.00 31.82 409 LEU A O 1
ATOM 1593 N N . CYS A 1 196 ? 164.263 -3.466 26.024 1.00 31.07 410 CYS A N 1
ATOM 1594 C CA . CYS A 1 196 ? 164.148 -3.700 24.588 1.00 32.01 410 CYS A CA 1
ATOM 1595 C C . CYS A 1 196 ? 165.195 -2.841 23.911 1.00 32.15 410 CYS A C 1
ATOM 1596 O O . CYS A 1 196 ? 165.190 -1.618 24.037 1.00 33.91 410 CYS A O 1
ATOM 1599 N N . ILE A 1 197 ? 166.132 -3.494 23.235 1.00 31.71 411 ILE A N 1
ATOM 1600 C CA . ILE A 1 197 ? 167.249 -2.798 22.629 1.00 29.25 411 ILE A CA 1
ATOM 1601 C C . ILE A 1 197 ? 167.328 -3.126 21.138 1.00 29.47 411 ILE A C 1
ATOM 1602 O O . ILE A 1 197 ? 167.478 -4.289 20.756 1.00 29.72 411 ILE A O 1
ATOM 1607 N N . ALA A 1 198 ? 167.203 -2.086 20.311 1.00 28.72 412 ALA A N 1
ATOM 1608 C CA . ALA A 1 198 ? 167.419 -2.179 18.871 1.00 26.76 412 ALA A CA 1
ATOM 1609 C C . ALA A 1 198 ? 168.863 -1.822 18.559 1.00 26.56 412 ALA A C 1
ATOM 1610 O O . ALA A 1 198 ? 169.398 -0.859 19.105 1.00 27.32 412 ALA A O 1
ATOM 1612 N N . TYR A 1 199 ? 169.495 -2.600 17.686 1.00 25.62 413 TYR A N 1
ATOM 1613 C CA . TYR A 1 199 ? 170.887 -2.360 17.341 1.00 25.89 413 TYR A CA 1
ATOM 1614 C C . TYR A 1 199 ? 171.034 -2.118 15.846 1.00 26.05 413 T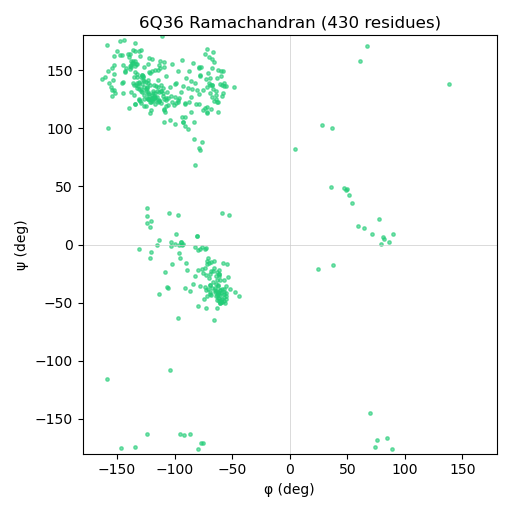YR A C 1
ATOM 1615 O O . TYR A 1 199 ? 170.431 -2.826 15.044 1.00 25.03 413 TYR A O 1
ATOM 1624 N N . VAL A 1 200 ? 171.852 -1.129 15.494 1.00 26.54 414 VAL A N 1
ATOM 1625 C CA . VAL A 1 200 ? 172.215 -0.859 14.111 1.00 28.44 414 VAL A CA 1
ATOM 1626 C C . VAL A 1 200 ? 173.725 -0.626 14.033 1.00 28.21 414 VAL A C 1
ATOM 1627 O O . VAL A 1 200 ? 174.347 -0.209 15.023 1.00 28.17 414 VAL A O 1
ATOM 1631 N N . PHE A 1 201 ? 174.298 -0.896 12.860 1.00 27.11 415 PHE A N 1
ATOM 1632 C CA . PHE A 1 201 ? 175.742 -1.050 12.705 1.00 28.31 415 PHE A CA 1
ATOM 1633 C C . PHE A 1 201 ? 176.317 -0.268 11.530 1.00 29.27 415 PHE A C 1
ATOM 1634 O O . PHE A 1 201 ? 175.686 -0.137 10.475 1.00 27.87 415 PHE A O 1
ATOM 1642 N N . GLU A 1 202 ? 177.527 0.237 11.739 1.00 30.15 416 GLU A N 1
ATOM 1643 C CA . GLU A 1 202 ? 178.355 0.832 10.704 1.00 32.27 416 GLU A CA 1
ATOM 1644 C C . GLU A 1 202 ? 179.773 0.315 10.963 1.00 33.82 416 GLU A C 1
ATOM 1645 O O . GLU A 1 202 ? 180.064 -0.134 12.078 1.00 33.46 416 GLU A O 1
ATOM 1651 N N . VAL A 1 203 ? 180.640 0.327 9.948 1.00 32.88 417 VAL A N 1
ATOM 1652 C CA . VAL A 1 203 ? 182.033 -0.089 10.135 1.00 32.78 417 VAL A CA 1
ATOM 1653 C C . VAL A 1 203 ? 182.846 1.034 10.785 1.00 33.07 417 VAL A C 1
ATOM 1654 O O . VAL A 1 203 ? 182.812 2.171 10.323 1.00 32.06 417 VAL A O 1
ATOM 1658 N N . SER A 1 204 ? 183.576 0.712 11.855 1.00 32.36 418 SER A N 1
ATOM 1659 C CA . SER A 1 204 ? 184.362 1.725 12.572 1.00 34.42 418 SER A CA 1
ATOM 1660 C C . SER A 1 204 ? 185.553 2.214 11.750 1.00 37.19 418 SER A C 1
ATOM 1661 O O . SER A 1 204 ? 186.173 1.438 11.022 1.00 38.30 418 SER A O 1
ATOM 1664 N N . ALA A 1 205 ? 185.855 3.507 11.869 1.00 40.85 419 ALA A N 1
ATOM 1665 C CA . ALA A 1 205 ? 187.066 4.094 11.290 1.00 43.83 419 ALA A CA 1
ATOM 1666 C C . ALA A 1 205 ? 187.957 4.743 12.367 1.00 45.85 419 ALA A C 1
ATOM 1667 O O . ALA A 1 205 ? 188.804 5.581 12.063 1.00 48.48 419 ALA A O 1
ATOM 1669 N N . SER A 1 206 ? 187.767 4.342 13.622 1.00 46.85 420 SER A N 1
ATOM 1670 C CA . SER A 1 206 ? 188.514 4.910 14.744 1.00 48.26 420 SER A CA 1
ATOM 1671 C C . SER A 1 206 ? 189.749 4.066 15.053 1.00 52.30 420 SER A C 1
ATOM 1672 O O . SER A 1 206 ? 189.804 2.894 14.681 1.00 53.44 420 SER A O 1
ATOM 1675 N N . GLU A 1 207 ? 190.741 4.659 15.718 1.00 55.24 421 GLU A N 1
ATOM 1676 C CA . GLU A 1 207 ? 191.904 3.887 16.184 1.00 57.37 421 GLU A CA 1
ATOM 1677 C C . GLU A 1 207 ? 191.850 3.584 17.686 1.00 55.63 421 GLU A C 1
ATOM 1678 O O . GLU A 1 207 ? 192.761 2.966 18.238 1.00 53.34 421 GLU A O 1
ATOM 1684 N N . HIS A 1 208 ? 190.771 4.012 18.334 1.00 55.36 422 HIS A N 1
ATOM 1685 C CA . HIS A 1 208 ? 190.570 3.738 19.755 1.00 56.01 422 HIS A CA 1
ATOM 1686 C C . HIS A 1 208 ? 189.518 2.646 19.968 1.00 53.87 422 HIS A C 1
ATOM 1687 O O . HIS A 1 208 ? 188.855 2.585 21.011 1.00 53.67 422 HIS A O 1
ATOM 1694 N N . GLY A 1 209 ? 189.385 1.781 18.966 1.00 51.26 423 GLY A N 1
ATOM 1695 C CA . GLY A 1 209 ? 188.470 0.652 19.027 1.00 49.35 423 GLY A CA 1
ATOM 1696 C C . GLY A 1 209 ? 187.068 0.964 18.545 1.00 48.26 423 GLY A C 1
ATOM 1697 O O . GLY A 1 209 ? 186.788 2.070 18.065 1.00 48.87 423 GLY A O 1
ATOM 1698 N N . ALA A 1 210 ? 186.189 -0.028 18.678 1.00 44.01 424 ALA A N 1
ATOM 1699 C CA . ALA A 1 210 ? 184.775 0.120 18.373 1.00 40.44 424 ALA A CA 1
ATOM 1700 C C . ALA A 1 210 ? 184.142 1.215 19.230 1.00 39.43 424 ALA A C 1
ATOM 1701 O O . ALA A 1 210 ? 184.572 1.458 20.362 1.00 41.78 424 ALA A O 1
ATOM 1703 N N . GLN A 1 211 ? 183.130 1.879 18.679 1.00 34.59 425 GLN A N 1
ATOM 1704 C CA . GLN A 1 211 ? 182.454 2.976 19.367 1.00 32.06 425 GLN A CA 1
ATOM 1705 C C . GLN A 1 211 ? 180.945 2.752 19.359 1.00 30.71 425 GLN A C 1
ATOM 1706 O O . GLN A 1 211 ? 180.449 1.887 18.636 1.00 28.78 425 GLN A O 1
ATOM 1712 N N . HIS A 1 212 ? 180.220 3.528 20.162 1.00 31.01 426 HIS A N 1
ATOM 1713 C CA . HIS A 1 212 ? 178.756 3.444 20.200 1.00 32.41 426 HIS A CA 1
ATOM 1714 C C . HIS A 1 212 ? 178.098 4.762 20.609 1.00 32.84 426 HIS A C 1
ATOM 1715 O O . HIS A 1 212 ? 178.750 5.639 21.169 1.00 33.24 426 HIS A O 1
ATOM 1722 N N . HIS A 1 213 ? 176.804 4.885 20.317 1.00 34.83 427 HIS A N 1
ATOM 1723 C CA . HIS A 1 213 ? 175.945 5.933 20.871 1.00 36.33 427 HIS A CA 1
ATOM 1724 C C . HIS A 1 213 ? 174.679 5.233 21.337 1.00 35.59 427 HIS A C 1
ATOM 1725 O O . HIS A 1 213 ? 174.168 4.353 20.636 1.00 35.33 427 HIS A O 1
ATOM 1732 N N . ILE A 1 214 ? 174.159 5.637 22.494 1.00 32.00 428 ILE A N 1
ATOM 1733 C CA . ILE A 1 214 ? 172.914 5.078 23.029 1.00 31.58 428 ILE A CA 1
ATOM 1734 C C . ILE A 1 214 ? 171.801 6.128 22.965 1.00 30.36 428 ILE A C 1
ATOM 1735 O O . ILE A 1 214 ? 172.015 7.278 23.325 1.00 32.81 428 ILE A O 1
ATOM 1740 N N . TYR A 1 215 ? 170.623 5.729 22.500 1.00 29.36 429 TYR A N 1
ATOM 1741 C CA . TYR A 1 215 ? 169.477 6.630 22.405 1.00 29.93 429 TYR A CA 1
ATOM 1742 C C . TYR A 1 215 ? 168.264 6.044 23.095 1.00 31.22 429 TYR A C 1
ATOM 1743 O O . TYR A 1 215 ? 168.042 4.831 23.056 1.00 31.06 429 TYR A O 1
ATOM 1752 N N . ARG A 1 216 ? 167.472 6.910 23.723 1.00 31.98 430 ARG A N 1
ATOM 1753 C CA . ARG A 1 216 ? 166.146 6.518 24.185 1.00 33.77 430 ARG A CA 1
ATOM 1754 C C . ARG A 1 216 ? 165.215 6.508 22.984 1.00 34.07 430 ARG A C 1
ATOM 1755 O O . ARG A 1 216 ? 165.358 7.333 22.084 1.00 35.53 430 ARG A O 1
ATOM 1763 N N . LEU A 1 217 ? 164.272 5.575 22.968 1.00 32.95 431 LEU A N 1
ATOM 1764 C CA . LEU A 1 217 ? 163.261 5.542 21.930 1.00 34.86 431 LEU A CA 1
ATOM 1765 C C . LEU A 1 217 ? 161.979 6.174 22.473 1.00 37.27 431 LEU A C 1
ATOM 1766 O O . LEU A 1 217 ? 161.496 5.786 23.542 1.00 35.48 431 LEU A O 1
ATOM 1771 N N . VAL A 1 218 ? 161.455 7.157 21.734 1.00 40.01 432 VAL A N 1
ATOM 1772 C CA . VAL A 1 218 ? 160.281 7.938 22.148 1.00 41.24 432 VAL A CA 1
ATOM 1773 C C . VAL A 1 218 ? 159.151 7.873 21.114 1.00 46.38 432 VAL A C 1
ATOM 1774 O O . VAL A 1 218 ? 159.399 7.631 19.926 1.00 45.54 432 VAL A O 1
ATOM 1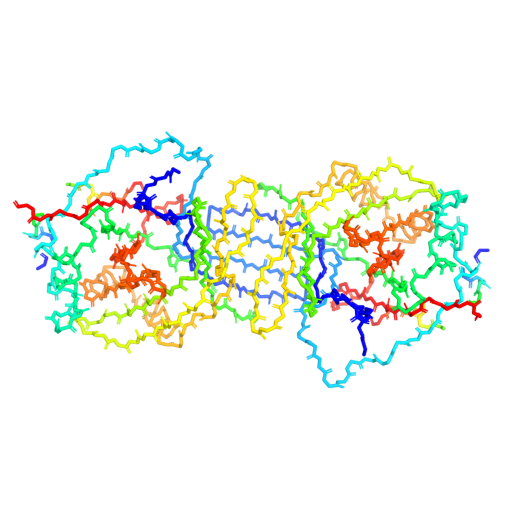778 N N . LYS A 1 219 ? 157.915 8.085 21.568 1.00 49.56 433 LYS A N 1
ATOM 1779 C CA . LYS A 1 219 ? 156.742 8.051 20.683 1.00 55.31 433 LYS A CA 1
ATOM 1780 C C . LYS A 1 219 ? 156.721 9.236 19.716 1.00 58.17 433 LYS A C 1
ATOM 1781 O O . LYS A 1 219 ? 156.299 9.093 18.567 1.00 59.54 433 LYS A O 1
ATOM 1787 N N . GLU A 1 220 ? 157.193 10.388 20.199 1.00 63.43 434 GLU A N 1
ATOM 1788 C CA . GLU A 1 220 ? 157.181 11.659 19.466 1.00 67.83 434 GLU A CA 1
ATOM 1789 C C . GLU A 1 220 ? 155.773 12.065 19.028 1.00 69.04 434 GLU A C 1
ATOM 1790 O O . GLU A 1 220 ? 155.102 12.846 19.705 1.00 73.21 434 GLU A O 1
ATOM 1796 N N . ARG B 1 3 ? 188.289 -39.265 36.241 1.00 50.07 217 ARG B N 1
ATOM 1797 C CA . ARG B 1 3 ? 187.788 -38.713 37.532 1.00 49.32 217 ARG B CA 1
ATOM 1798 C C . ARG B 1 3 ? 188.268 -37.267 37.723 1.00 47.54 217 ARG B C 1
ATOM 1799 O O . ARG B 1 3 ? 189.103 -36.782 36.955 1.00 49.67 217 ARG B O 1
ATOM 1807 N N . SER B 1 4 ? 187.733 -36.577 38.731 1.00 42.15 218 SER B N 1
ATOM 1808 C CA . SER B 1 4 ? 187.931 -35.126 38.852 1.00 39.73 218 SER B CA 1
ATOM 1809 C C . SER B 1 4 ? 188.072 -34.627 40.290 1.00 35.87 218 SER B C 1
ATOM 1810 O O . SER B 1 4 ? 187.945 -35.398 41.248 1.00 33.92 218 SER B O 1
ATOM 1813 N N . VAL B 1 5 ? 188.329 -33.327 40.428 1.00 33.49 219 VAL B N 1
ATOM 1814 C CA . VAL B 1 5 ? 188.353 -32.683 41.735 1.00 30.66 219 VAL B CA 1
ATOM 1815 C C . VAL B 1 5 ? 186.903 -32.419 42.173 1.00 31.82 219 VAL B C 1
ATOM 1816 O O . VAL B 1 5 ? 186.364 -31.308 41.9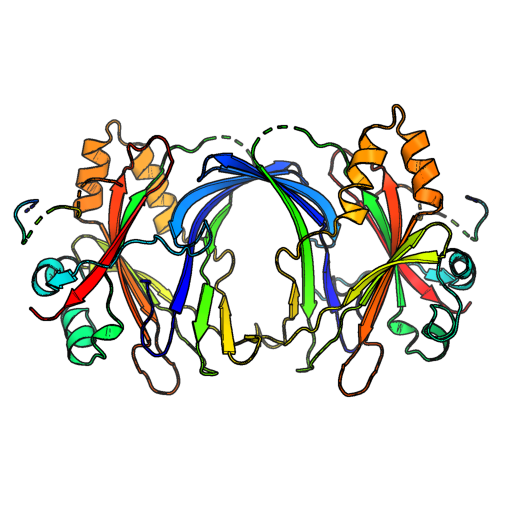98 1.00 30.47 219 VAL B O 1
ATOM 1820 N N . ALA B 1 6 ? 186.291 -33.456 42.741 1.00 29.95 220 ALA B N 1
ATOM 1821 C CA . ALA B 1 6 ? 184.892 -33.424 43.166 1.00 31.99 220 ALA B CA 1
ATOM 1822 C C . ALA B 1 6 ? 184.712 -34.250 44.427 1.00 30.05 220 ALA B C 1
ATOM 1823 O O . ALA B 1 6 ? 185.195 -35.378 44.507 1.00 32.38 220 ALA B O 1
ATOM 1825 N N . SER B 1 7 ? 184.057 -33.664 45.422 1.00 28.39 221 SER B N 1
ATOM 1826 C CA . SER B 1 7 ? 183.537 -34.423 46.552 1.00 28.56 221 SER B CA 1
ATOM 1827 C C . SER B 1 7 ? 182.093 -34.824 46.217 1.00 28.95 221 SER B C 1
ATOM 1828 O O . SER B 1 7 ? 181.684 -34.765 45.058 1.00 28.30 221 SER B O 1
ATOM 1831 N N . SER B 1 8 ? 181.333 -35.222 47.229 1.00 30.88 222 SER B N 1
ATOM 1832 C CA . SER B 1 8 ? 179.915 -35.536 47.049 1.00 32.93 222 SER B CA 1
ATOM 1833 C C . SER B 1 8 ? 179.096 -34.262 46.864 1.00 32.76 222 SER B C 1
ATOM 1834 O O . SER B 1 8 ? 177.976 -34.316 46.350 1.00 32.93 222 SER B O 1
ATOM 1837 N N . LYS B 1 9 ? 179.646 -33.123 47.295 1.00 30.53 223 LYS B N 1
ATOM 1838 C CA . LYS B 1 9 ? 178.855 -31.894 47.392 1.00 30.10 223 LYS B CA 1
ATOM 1839 C C . LYS B 1 9 ? 179.368 -30.722 46.569 1.00 28.60 223 LYS B C 1
ATOM 1840 O O . LYS B 1 9 ? 178.661 -29.727 46.405 1.00 27.19 223 LYS B O 1
ATOM 1846 N N . LEU B 1 10 ? 180.584 -30.837 46.037 1.00 26.55 224 LEU B N 1
ATOM 1847 C CA . LEU B 1 10 ? 181.141 -29.764 45.228 1.00 25.78 224 LEU B CA 1
ATOM 1848 C C . LEU B 1 10 ? 182.201 -30.265 44.257 1.00 27.24 224 LEU B C 1
ATOM 1849 O O . LEU B 1 10 ? 183.074 -31.056 44.621 1.00 27.29 224 LEU B O 1
ATOM 1854 N N . TRP B 1 11 ? 182.108 -29.782 43.025 1.00 26.52 225 TRP B N 1
ATOM 1855 C CA . TRP B 1 11 ? 183.025 -30.132 41.953 1.00 26.86 225 TRP B CA 1
ATOM 1856 C C . TRP B 1 11 ? 183.704 -28.872 41.440 1.00 26.14 225 TRP B C 1
ATOM 1857 O O . TRP B 1 11 ? 183.026 -27.901 41.086 1.00 25.13 225 TRP B O 1
ATOM 1868 N N . MET B 1 12 ? 185.035 -28.862 41.418 1.00 24.31 226 MET B N 1
ATOM 1869 C CA . MET B 1 12 ? 185.753 -27.767 40.771 1.00 24.77 226 MET B CA 1
ATOM 1870 C C . MET B 1 12 ? 186.033 -28.151 39.322 1.00 25.97 226 MET B C 1
ATOM 1871 O O . MET B 1 12 ? 186.910 -28.987 39.043 1.00 26.51 226 MET B O 1
ATOM 1876 N N . LEU B 1 13 ? 185.287 -27.546 38.398 1.00 26.01 227 LEU B N 1
ATOM 1877 C CA . LEU B 1 13 ? 185.452 -27.859 36.980 1.00 27.86 227 LEU B CA 1
ATOM 1878 C C . LEU B 1 13 ? 186.493 -27.004 36.271 1.00 27.17 227 LEU B C 1
ATOM 1879 O O . LEU B 1 13 ? 186.987 -27.400 35.212 1.00 26.40 227 LEU B O 1
ATOM 1884 N N . GLU B 1 14 ? 186.799 -25.832 36.831 1.00 26.22 228 GLU B N 1
ATOM 1885 C CA A GLU B 1 14 ? 187.717 -24.892 36.198 0.50 27.34 228 GLU B CA 1
ATOM 1886 C CA B GLU B 1 14 ? 187.738 -24.906 36.201 0.50 27.44 228 GLU B CA 1
ATOM 1887 C C . GLU B 1 14 ? 188.589 -24.180 37.231 1.00 27.41 228 GLU B C 1
ATOM 1888 O O . GLU B 1 14 ? 188.095 -23.753 38.272 1.00 25.96 228 GLU B O 1
ATOM 1899 N N . PHE B 1 15 ? 189.876 -24.053 36.919 1.00 26.91 229 PHE B N 1
ATOM 1900 C CA . PHE B 1 15 ? 190.822 -23.296 37.718 1.00 27.20 229 PHE B CA 1
ATOM 1901 C C . PHE B 1 15 ? 191.909 -22.791 36.779 1.00 28.44 229 PHE B C 1
ATOM 1902 O O . PHE B 1 15 ? 192.458 -23.569 36.001 1.00 29.19 229 PHE B O 1
ATOM 1910 N N . SER B 1 16 ? 192.223 -21.501 36.836 1.00 29.91 230 SER B N 1
ATOM 1911 C CA . SER B 1 16 ? 193.367 -20.998 36.071 1.00 31.63 230 SER B CA 1
ATOM 1912 C C . SER B 1 16 ? 193.969 -19.741 36.659 1.00 31.61 230 SER B C 1
ATOM 1913 O O . SER B 1 16 ? 193.285 -18.960 37.329 1.00 33.24 230 SER B O 1
ATOM 1916 N N . ALA B 1 17 ? 195.260 -19.569 36.405 1.00 29.81 231 ALA B N 1
ATOM 1917 C CA . ALA B 1 17 ? 195.972 -18.354 36.739 1.00 28.75 231 ALA B CA 1
ATOM 1918 C C . ALA B 1 17 ? 196.595 -17.853 35.442 1.00 28.05 231 ALA B C 1
ATOM 1919 O O . ALA B 1 17 ? 197.145 -18.638 34.662 1.00 27.56 231 ALA B O 1
ATOM 1921 N N . PHE B 1 18 ? 196.480 -16.553 35.196 1.00 28.71 232 PHE B N 1
ATOM 1922 C CA . PHE B 1 18 ? 196.801 -16.017 33.882 1.00 31.02 232 PHE B CA 1
ATOM 1923 C C . PHE B 1 18 ? 197.385 -14.610 33.927 1.00 31.27 232 PHE B C 1
ATOM 1924 O O . PHE B 1 18 ? 197.283 -13.905 34.929 1.00 31.16 232 PHE B O 1
ATOM 1932 N N . LEU B 1 19 ? 198.010 -14.229 32.821 1.00 31.32 233 LEU B N 1
ATOM 1933 C CA . LEU B 1 19 ? 198.443 -12.868 32.600 1.00 33.55 233 LEU B CA 1
ATOM 1934 C C . LEU B 1 19 ? 197.740 -12.406 31.339 1.00 32.85 233 LEU B C 1
ATOM 1935 O O . LEU B 1 19 ? 197.864 -13.036 30.291 1.00 33.77 233 LEU B O 1
ATOM 1940 N N . GLU B 1 20 ? 196.982 -11.325 31.448 1.00 33.76 234 GLU B N 1
ATOM 1941 C CA . GLU B 1 20 ? 196.325 -10.765 30.280 1.00 36.51 234 GLU B CA 1
ATOM 1942 C C . GLU B 1 20 ? 196.935 -9.415 29.924 1.00 36.50 234 GLU B C 1
ATOM 1943 O O . GLU B 1 20 ? 197.108 -8.564 30.788 1.00 37.09 234 GLU B O 1
ATOM 1949 N N . GLN B 1 21 ? 197.255 -9.236 28.643 1.00 38.46 235 GLN B N 1
ATOM 1950 C CA . GLN B 1 21 ? 197.838 -7.992 28.156 1.00 40.34 235 GLN B CA 1
ATOM 1951 C C . GLN B 1 21 ? 197.006 -7.364 27.045 1.00 40.13 235 GLN B C 1
ATOM 1952 O O . GLN B 1 21 ? 196.647 -8.023 26.069 1.00 37.21 235 GLN B O 1
ATOM 1958 N N . GLN B 1 22 ? 196.707 -6.080 27.217 1.00 45.18 236 GLN B N 1
ATOM 1959 C CA . GLN B 1 22 ? 195.985 -5.296 26.227 1.00 50.15 236 GLN B CA 1
ATOM 1960 C C . GLN B 1 22 ? 196.950 -4.718 25.196 1.00 52.46 236 GLN B C 1
ATOM 1961 O O . GLN B 1 22 ? 197.801 -3.895 25.533 1.00 53.45 236 GLN B O 1
ATOM 1967 N N . GLN B 1 23 ? 196.826 -5.166 23.949 1.00 54.69 237 GLN B N 1
ATOM 1968 C CA . GLN B 1 23 ? 197.552 -4.552 22.840 1.00 58.52 237 GLN B CA 1
ATOM 1969 C C . GLN B 1 23 ? 196.933 -3.193 22.527 1.00 60.80 237 GLN B C 1
ATOM 1970 O O . GLN B 1 23 ? 197.625 -2.176 22.524 1.00 64.33 237 GLN B O 1
ATOM 1976 N N . ASP B 1 24 ? 195.622 -3.193 22.285 1.00 59.12 238 ASP B N 1
ATOM 1977 C CA . ASP B 1 24 ? 194.836 -1.985 22.022 1.00 56.49 238 ASP B CA 1
ATOM 1978 C C . ASP B 1 24 ? 193.422 -2.194 22.593 1.00 54.66 238 ASP B C 1
ATOM 1979 O O . ASP B 1 24 ? 193.117 -3.290 23.065 1.00 53.88 238 ASP B O 1
ATOM 1984 N N . PRO B 1 25 ? 192.551 -1.160 22.548 1.00 51.95 239 PRO B N 1
ATOM 1985 C CA . PRO B 1 25 ? 191.262 -1.263 23.263 1.00 49.43 239 PRO B CA 1
ATOM 1986 C C . PRO B 1 25 ? 190.360 -2.439 22.853 1.00 45.02 239 PRO B C 1
ATOM 1987 O O . PRO B 1 25 ? 189.424 -2.772 23.587 1.00 45.86 239 PRO B O 1
ATOM 1991 N N . ASP B 1 26 ? 190.639 -3.060 21.708 1.00 39.56 240 ASP B N 1
ATOM 1992 C CA . ASP B 1 26 ? 189.850 -4.206 21.250 1.00 37.61 240 ASP B CA 1
ATOM 1993 C C . ASP B 1 26 ? 190.629 -5.514 21.170 1.00 36.18 240 ASP B C 1
ATOM 1994 O O . ASP B 1 26 ? 190.058 -6.539 20.808 1.00 36.99 240 ASP B O 1
ATOM 1999 N N . THR B 1 27 ? 191.917 -5.486 21.510 1.00 36.82 241 THR B N 1
ATOM 2000 C CA . THR B 1 27 ? 192.792 -6.650 21.318 1.00 37.84 241 THR B CA 1
ATOM 2001 C C . THR B 1 27 ? 193.515 -7.034 22.613 1.00 36.45 241 THR B C 1
ATOM 2002 O O . THR B 1 27 ? 194.183 -6.199 23.228 1.00 35.66 241 THR B O 1
ATOM 2006 N N . TYR B 1 28 ? 193.358 -8.298 23.018 1.00 35.88 242 TYR B N 1
ATOM 2007 C CA . TYR B 1 28 ? 193.900 -8.810 24.282 1.00 36.27 242 TYR B CA 1
ATOM 2008 C C . TYR B 1 28 ? 194.605 -10.142 24.080 1.00 37.72 242 TYR B C 1
ATOM 2009 O O . TYR B 1 28 ? 194.110 -11.007 23.364 1.00 39.91 242 TYR B O 1
ATOM 2018 N N . ASN B 1 29 ? 195.763 -10.295 24.712 1.00 38.40 243 ASN B N 1
ATOM 2019 C CA . ASN B 1 29 ? 196.485 -11.561 24.715 1.00 39.80 243 ASN B CA 1
ATOM 2020 C C . ASN B 1 29 ? 196.465 -12.139 26.116 1.00 36.82 243 ASN B C 1
ATOM 2021 O O . ASN B 1 29 ? 196.741 -11.431 27.076 1.00 39.09 243 ASN B O 1
ATOM 2026 N N . LYS B 1 30 ? 196.130 -13.417 26.231 1.00 36.04 244 LYS B N 1
ATOM 2027 C CA . LYS B 1 30 ? 196.117 -14.080 27.534 1.00 35.64 244 LYS B CA 1
ATOM 2028 C C . LYS B 1 30 ? 197.094 -15.247 27.588 1.00 33.07 244 LYS B C 1
ATOM 2029 O O . LYS B 1 30 ? 197.096 -16.108 26.705 1.00 33.03 244 LYS B O 1
ATOM 2035 N N . HIS B 1 31 ? 197.914 -15.267 28.635 1.00 31.74 245 HIS B N 1
ATOM 2036 C CA . HIS B 1 31 ? 198.828 -16.380 28.896 1.00 31.40 245 HIS B CA 1
ATOM 2037 C C . HIS B 1 31 ? 198.421 -17.115 30.172 1.00 29.23 245 HIS B C 1
ATOM 2038 O O . HIS B 1 31 ? 198.328 -16.507 31.234 1.00 29.12 245 HIS B O 1
ATOM 2045 N N . LEU B 1 32 ? 198.203 -18.419 30.068 1.00 28.51 246 LEU B N 1
ATOM 2046 C CA . LEU B 1 32 ? 197.855 -19.245 31.234 1.00 28.36 246 LEU B CA 1
ATOM 2047 C C . LEU B 1 32 ? 199.106 -19.834 31.890 1.00 28.44 246 LEU B C 1
ATOM 2048 O O . LEU B 1 32 ? 199.860 -20.549 31.230 1.00 28.40 246 LEU B O 1
ATOM 2053 N N . PHE B 1 33 ? 199.314 -19.546 33.177 1.00 27.49 247 PHE B N 1
ATOM 2054 C CA . PHE B 1 33 ? 200.414 -20.154 33.960 1.00 27.48 247 PHE B CA 1
ATOM 2055 C C . PHE B 1 33 ? 200.126 -21.606 34.331 1.00 26.79 247 PHE B C 1
ATOM 2056 O O . PHE B 1 33 ? 200.986 -22.488 34.197 1.00 26.06 247 PHE B O 1
ATOM 2064 N N . VAL B 1 34 ? 198.916 -21.845 34.830 1.00 25.44 248 VAL B N 1
ATOM 2065 C CA . VAL B 1 34 ? 198.448 -23.181 35.175 1.00 24.84 248 VAL B CA 1
ATOM 2066 C C . VAL B 1 34 ? 196.943 -23.242 34.848 1.00 25.02 248 VAL B C 1
ATOM 2067 O O . VAL B 1 34 ? 196.267 -22.212 34.825 1.00 25.13 248 VAL B O 1
ATOM 2071 N N . HIS B 1 35 ? 196.429 -24.436 34.590 1.00 26.32 249 HIS B N 1
ATOM 2072 C CA . HIS B 1 35 ? 195.013 -24.585 34.272 1.00 27.01 249 HIS B CA 1
ATOM 2073 C C . HIS B 1 35 ? 194.512 -26.001 34.472 1.00 27.02 249 HIS B C 1
ATOM 2074 O O . HIS B 1 35 ? 195.238 -26.972 34.254 1.00 26.03 249 HIS B O 1
ATOM 2081 N N . ILE B 1 36 ? 193.263 -26.086 34.924 1.00 26.76 250 ILE B N 1
ATOM 2082 C CA . ILE B 1 36 ? 192.489 -27.315 34.959 1.00 28.00 250 ILE B CA 1
ATOM 2083 C C . ILE B 1 36 ? 191.167 -26.998 34.261 1.00 29.50 250 ILE B C 1
ATOM 2084 O O . ILE B 1 36 ? 190.584 -25.922 34.476 1.00 28.89 250 ILE B O 1
ATOM 2089 N N . GLY B 1 37 ? 190.704 -27.928 33.433 1.00 31.68 251 GLY B N 1
ATOM 2090 C CA . GLY B 1 37 ? 189.398 -27.816 32.796 1.00 36.33 251 GLY B CA 1
ATOM 2091 C C . GLY B 1 37 ? 189.379 -26.861 31.620 1.00 40.41 251 GLY B C 1
ATOM 2092 O O . GLY B 1 37 ? 188.316 -26.357 31.241 1.00 40.57 251 GLY B O 1
ATOM 2093 N N . GLN B 1 38 ? 190.549 -26.604 31.039 1.00 41.21 252 GLN B N 1
ATOM 2094 C CA . GLN B 1 38 ? 190.635 -25.736 29.864 1.00 45.98 252 GLN B CA 1
ATOM 2095 C C . GLN B 1 38 ? 190.050 -26.438 28.638 1.00 48.24 252 GLN B C 1
ATOM 2096 O O . GLN B 1 38 ? 189.291 -25.838 27.877 1.00 48.88 252 GLN B O 1
ATOM 2102 N N . SER B 1 39 ? 190.396 -27.710 28.458 1.00 50.08 253 SER B N 1
ATOM 2103 C CA . SER B 1 39 ? 189.732 -28.538 27.458 1.00 53.96 253 SER B CA 1
ATOM 2104 C C . SER B 1 39 ? 188.644 -29.364 28.140 1.00 57.52 253 SER B C 1
ATOM 2105 O O . SER B 1 39 ? 188.769 -29.723 29.318 1.00 57.68 253 SER B O 1
ATOM 2108 N N . SER B 1 40 ? 187.580 -29.650 27.392 1.00 59.00 254 SER B N 1
ATOM 2109 C CA . SER B 1 40 ? 186.380 -30.305 27.921 1.00 60.84 254 SER B CA 1
ATOM 2110 C C . SER B 1 40 ? 186.655 -31.692 28.529 1.00 60.73 254 SER B C 1
ATOM 2111 O O . SER B 1 40 ? 187.533 -32.418 28.042 1.00 59.48 254 SER B O 1
ATOM 2114 N N . PRO B 1 41 ? 185.918 -32.056 29.605 1.00 60.82 255 PRO B N 1
ATOM 2115 C CA . PRO B 1 41 ? 185.996 -33.418 30.149 1.00 60.23 255 PRO B CA 1
ATOM 2116 C C . PRO B 1 41 ? 185.699 -34.466 29.072 1.00 61.23 255 PRO B C 1
ATOM 2117 O O . PRO B 1 41 ? 184.757 -34.293 28.286 1.00 62.17 255 PRO B O 1
ATOM 2121 N N . SER B 1 42 ? 186.498 -35.534 29.035 1.00 58.40 256 SER B N 1
ATOM 2122 C CA . SER B 1 42 ? 186.374 -36.559 27.989 1.00 56.07 256 SER B CA 1
ATOM 2123 C C . SER B 1 42 ? 186.330 -37.993 28.529 1.00 54.49 256 SER B C 1
ATOM 2124 O O . SER B 1 42 ? 186.645 -38.252 29.704 1.00 50.16 256 SER B O 1
ATOM 2127 N N . TYR B 1 43 ? 185.937 -38.912 27.648 1.00 50.89 257 TYR B N 1
ATOM 2128 C CA . TYR B 1 43 ? 185.838 -40.340 27.952 1.00 51.86 257 TYR B CA 1
ATOM 2129 C C . TYR B 1 43 ? 187.138 -40.931 28.493 1.00 52.55 257 TYR B C 1
ATOM 2130 O O . TYR B 1 43 ? 187.111 -41.813 29.356 1.00 51.63 257 TYR B O 1
ATOM 2139 N N . SER B 1 44 ? 188.264 -40.433 27.980 1.00 52.74 258 SER B N 1
ATOM 2140 C CA . SER B 1 44 ? 189.577 -41.041 28.208 1.00 53.62 258 SER B CA 1
ATOM 2141 C C . SER B 1 44 ? 190.408 -40.442 29.355 1.00 52.71 258 SER B C 1
ATOM 2142 O O . SER B 1 44 ? 191.518 -40.913 29.619 1.00 53.65 258 SER B O 1
ATOM 2145 N N . ASP B 1 45 ? 189.880 -39.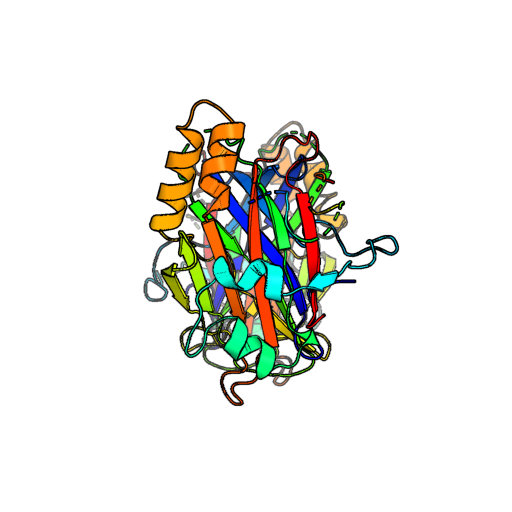426 30.038 1.00 50.87 259 ASP B N 1
ATOM 2146 C CA . ASP B 1 45 ? 190.573 -38.827 31.189 1.00 51.52 259 ASP B CA 1
ATOM 2147 C C . ASP B 1 45 ? 191.059 -39.907 32.172 1.00 52.80 259 ASP B C 1
ATOM 2148 O O . ASP B 1 45 ? 190.317 -40.847 32.483 1.00 50.19 259 ASP B O 1
ATOM 2153 N N . PRO B 1 46 ? 192.310 -39.782 32.658 1.00 53.49 260 PRO B N 1
ATOM 2154 C CA . PRO B 1 46 ? 192.878 -40.855 33.487 1.00 54.08 260 PRO B CA 1
ATOM 2155 C C . PRO B 1 46 ? 192.205 -41.031 34.856 1.00 54.09 260 PRO B C 1
ATOM 2156 O O . PRO B 1 46 ? 191.653 -40.074 35.411 1.00 53.53 260 PRO B O 1
ATOM 2160 N N . TYR B 1 47 ? 192.247 -42.258 35.377 1.00 52.59 261 TYR B N 1
ATOM 2161 C CA . TYR B 1 47 ? 191.866 -42.550 36.764 1.00 51.38 261 TYR B CA 1
ATOM 2162 C C . TYR B 1 47 ? 192.805 -41.787 37.706 1.00 47.07 261 TYR B C 1
ATOM 2163 O O . TYR B 1 47 ? 193.953 -41.529 37.345 1.00 44.83 261 TYR B O 1
ATOM 2172 N N . LEU B 1 48 ? 192.318 -41.407 38.888 1.00 43.85 262 LEU B N 1
ATOM 2173 C CA . LEU B 1 48 ? 193.148 -40.649 39.846 1.00 43.47 262 LEU B CA 1
ATOM 2174 C C . LEU B 1 48 ? 193.913 -41.544 40.811 1.00 42.44 262 LEU B C 1
ATOM 2175 O O . LEU B 1 48 ? 193.313 -42.307 41.576 1.00 41.83 262 LEU B O 1
ATOM 2180 N N . GLU B 1 49 ? 195.240 -41.427 40.788 1.00 41.30 263 GLU B N 1
ATOM 2181 C CA . GLU B 1 49 ? 196.090 -42.147 41.742 1.00 40.89 263 GLU B CA 1
ATOM 2182 C C . GLU B 1 49 ? 195.949 -41.528 43.123 1.00 39.27 263 GLU B C 1
ATOM 2183 O O . GLU B 1 49 ? 195.375 -40.444 43.268 1.00 37.78 263 GLU B O 1
ATOM 2189 N N . ALA B 1 50 ? 196.474 -42.220 44.129 1.00 36.56 264 ALA B N 1
ATOM 2190 C CA . ALA B 1 50 ? 196.355 -41.793 45.519 1.00 35.84 264 ALA B CA 1
ATOM 2191 C C . ALA B 1 50 ? 197.705 -41.419 46.140 1.00 37.14 264 ALA B C 1
ATOM 2192 O O . ALA B 1 50 ? 198.747 -41.954 45.751 1.00 37.14 264 ALA B O 1
ATOM 2194 N N . VAL B 1 51 ? 197.663 -40.495 47.099 1.00 36.49 265 VAL B N 1
ATOM 2195 C CA . VAL B 1 51 ? 198.839 -40.064 47.854 1.00 36.62 265 VAL B CA 1
ATOM 2196 C C . VAL B 1 51 ? 198.503 -40.148 49.333 1.00 37.06 265 VAL B C 1
ATOM 2197 O O . VAL B 1 51 ? 197.439 -39.689 49.765 1.00 36.39 265 VAL B O 1
ATOM 2201 N N . ASP B 1 52 ? 199.404 -40.762 50.099 1.00 36.56 266 ASP B N 1
ATOM 2202 C CA . ASP B 1 52 ? 199.275 -40.841 51.547 1.00 36.63 266 ASP B CA 1
ATOM 2203 C C . ASP B 1 52 ? 199.586 -39.471 52.122 1.00 36.80 266 ASP B C 1
ATOM 2204 O O . ASP B 1 52 ? 200.710 -38.964 51.980 1.00 36.16 266 ASP B O 1
ATOM 2209 N N . ILE B 1 53 ? 198.578 -38.883 52.767 1.00 34.35 267 ILE B N 1
ATOM 2210 C CA . ILE B 1 53 ? 198.635 -37.510 53.258 1.00 34.28 267 ILE B CA 1
ATOM 2211 C C . ILE B 1 53 ? 199.713 -37.272 54.329 1.00 34.73 267 ILE B C 1
ATOM 2212 O O . ILE B 1 53 ? 200.171 -36.146 54.511 1.00 32.11 267 ILE B O 1
ATOM 2217 N N . ARG B 1 54 ? 200.115 -38.330 55.029 1.00 38.85 268 ARG B N 1
ATOM 2218 C CA . ARG B 1 54 ? 201.159 -38.221 56.058 1.00 40.25 268 ARG B CA 1
ATOM 2219 C C . ARG B 1 54 ? 202.507 -37.851 55.443 1.00 39.48 268 ARG B C 1
ATOM 2220 O O . ARG B 1 54 ? 203.388 -37.343 56.130 1.00 40.58 268 ARG B O 1
ATOM 2228 N N . GLN B 1 55 ? 202.640 -38.086 54.141 1.00 39.05 269 GLN B N 1
ATOM 2229 C CA . GLN B 1 55 ? 203.833 -37.711 53.382 1.00 38.18 269 GLN B CA 1
ATOM 2230 C C . GLN B 1 55 ? 203.970 -36.207 53.145 1.00 37.77 269 GLN B C 1
ATOM 2231 O O . GLN B 1 55 ? 205.053 -35.740 52.785 1.00 37.11 269 GLN B O 1
ATOM 2237 N N . ILE B 1 56 ? 202.881 -35.452 53.325 1.00 34.92 270 ILE B N 1
ATOM 2238 C CA . ILE B 1 56 ? 202.881 -34.032 52.970 1.00 33.05 270 ILE B CA 1
ATOM 2239 C C . ILE B 1 56 ? 202.579 -33.071 54.106 1.00 32.03 270 ILE B C 1
ATOM 2240 O O . ILE B 1 56 ? 202.675 -31.867 53.910 1.00 31.77 270 ILE B O 1
ATOM 2245 N N . TYR B 1 57 ? 202.220 -33.590 55.282 1.00 33.05 271 TYR B N 1
ATOM 2246 C CA . TYR B 1 57 ? 201.844 -32.738 56.421 1.00 35.57 271 TYR B CA 1
ATOM 2247 C C . TYR B 1 57 ? 202.810 -31.574 56.705 1.00 36.30 271 TYR B C 1
ATOM 2248 O O . TYR B 1 57 ? 202.372 -30.455 56.991 1.00 34.87 271 TYR B O 1
ATOM 2257 N N . ASP B 1 58 ? 204.116 -31.825 56.596 1.00 37.08 272 ASP B N 1
ATOM 2258 C CA . ASP B 1 58 ? 205.120 -30.793 56.912 1.0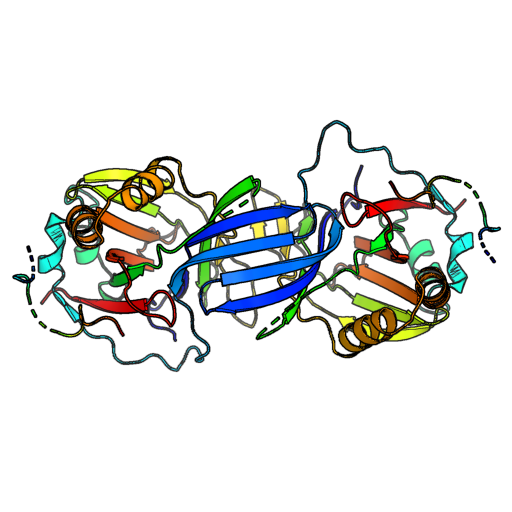0 39.44 272 ASP B CA 1
ATOM 2259 C C . ASP B 1 58 ? 205.206 -29.646 55.894 1.00 40.11 272 ASP B C 1
ATOM 2260 O O . ASP B 1 58 ? 205.838 -28.618 56.167 1.00 38.98 272 ASP B O 1
ATOM 2265 N N . LYS B 1 59 ? 204.559 -29.803 54.738 1.00 39.17 273 LYS B N 1
ATOM 2266 C CA . LYS B 1 59 ? 204.590 -28.765 53.700 1.00 39.19 273 LYS B CA 1
ATOM 2267 C C . LYS B 1 59 ? 203.407 -27.802 53.809 1.00 38.08 273 LYS B C 1
ATOM 2268 O O . LYS B 1 59 ? 203.280 -26.870 53.017 1.00 38.12 273 LYS B O 1
ATOM 2274 N N . PHE B 1 60 ? 202.554 -28.030 54.805 1.00 36.88 274 PHE B N 1
ATOM 2275 C CA . PHE B 1 60 ? 201.316 -27.264 54.968 1.00 36.68 274 PHE B CA 1
ATOM 2276 C C . PHE B 1 60 ? 201.093 -26.885 56.428 1.00 38.63 274 PHE B C 1
ATOM 2277 O O . PHE B 1 60 ? 201.630 -27.543 57.314 1.00 40.65 274 PHE B O 1
ATOM 2285 N N . PRO B 1 61 ? 200.318 -25.807 56.689 1.00 42.49 275 PRO B N 1
ATOM 2286 C CA . PRO B 1 61 ? 200.116 -25.389 58.080 1.00 42.88 275 PRO B CA 1
ATOM 2287 C C . PRO B 1 61 ? 199.537 -26.528 58.906 1.00 44.75 275 PRO B C 1
ATOM 2288 O O . PRO B 1 61 ? 198.674 -27.267 58.420 1.00 43.48 275 PRO B O 1
ATOM 2292 N N . GLU B 1 62 ? 200.036 -26.686 60.128 1.00 46.20 276 GLU B N 1
ATOM 2293 C CA . GLU B 1 62 ? 199.536 -27.723 61.020 1.00 49.55 276 GLU B CA 1
ATOM 2294 C C . GLU B 1 62 ? 199.068 -27.116 62.344 1.00 51.62 276 GLU B C 1
ATOM 2295 O O . GLU B 1 62 ? 198.845 -25.910 62.420 1.00 53.76 276 GLU B O 1
ATOM 2301 N N . LYS B 1 63 ? 198.917 -27.948 63.376 1.00 56.28 277 LYS B N 1
ATOM 2302 C CA . LYS B 1 63 ? 198.272 -27.541 64.635 1.00 60.01 277 LYS B CA 1
ATOM 2303 C C . LYS B 1 63 ? 196.767 -27.322 64.423 1.00 61.09 277 LYS B C 1
ATOM 2304 O O . LYS B 1 63 ? 196.143 -28.013 63.613 1.00 61.08 277 LYS B O 1
ATOM 2310 N N . LYS B 1 64 ? 196.199 -26.351 65.135 1.00 60.97 278 LYS B N 1
ATOM 2311 C CA . LYS B 1 64 ? 194.754 -26.126 65.150 1.00 60.63 278 LYS B CA 1
ATOM 2312 C C . LYS B 1 64 ? 194.236 -25.547 63.833 1.00 57.25 278 LYS B C 1
ATOM 2313 O O . LYS B 1 64 ? 194.634 -24.457 63.418 1.00 56.98 278 LYS B O 1
ATOM 2319 N N . GLY B 1 65 ? 193.349 -26.297 63.183 1.00 54.11 279 GLY B N 1
ATOM 2320 C CA . GLY B 1 65 ? 192.746 -25.877 61.918 1.00 52.04 279 GLY B CA 1
ATOM 2321 C C . GLY B 1 65 ? 193.602 -26.144 60.689 1.00 49.94 279 GLY B C 1
ATOM 2322 O O . GLY B 1 65 ? 193.228 -25.763 59.575 1.00 49.71 279 GLY B O 1
ATOM 2323 N N . GLY B 1 66 ? 194.745 -26.801 60.889 1.00 45.20 280 GLY B N 1
ATOM 2324 C CA . GLY B 1 66 ? 195.658 -27.122 59.802 1.00 42.17 280 GLY B CA 1
ATOM 2325 C C . GLY B 1 66 ? 195.195 -28.291 58.957 1.00 40.24 280 GLY B C 1
ATOM 2326 O O . GLY B 1 66 ? 194.071 -28.777 59.117 1.00 39.85 280 GLY B O 1
ATOM 2327 N N . LEU B 1 67 ? 196.072 -28.758 58.067 1.00 38.92 281 LEU B N 1
ATOM 2328 C CA . LEU B 1 67 ? 195.720 -29.822 57.120 1.00 37.65 281 LEU B CA 1
ATOM 2329 C C . LEU B 1 67 ? 195.341 -31.143 57.788 1.00 38.38 281 LEU B C 1
ATOM 2330 O O . LEU B 1 67 ? 194.343 -31.767 57.408 1.00 36.72 281 LEU B O 1
ATOM 2335 N N . LYS B 1 68 ? 196.137 -31.564 58.773 1.00 38.67 282 LYS B N 1
ATOM 2336 C CA . LYS B 1 68 ? 195.866 -32.783 59.537 1.00 39.50 282 LYS B CA 1
ATOM 2337 C C . LYS B 1 68 ? 194.521 -32.711 60.261 1.00 37.54 282 LYS B C 1
ATOM 2338 O O . LYS B 1 68 ? 193.718 -33.633 60.164 1.00 38.55 282 LYS B O 1
ATOM 2344 N N . ASP B 1 69 ? 194.306 -31.620 60.991 1.00 38.62 283 ASP B N 1
ATOM 2345 C CA . ASP B 1 69 ? 193.054 -31.355 61.700 1.00 40.91 283 ASP B CA 1
ATOM 2346 C C . ASP B 1 69 ? 191.855 -31.412 60.745 1.00 40.67 283 ASP B C 1
ATOM 2347 O O . ASP B 1 69 ? 190.855 -32.075 61.041 1.00 40.83 283 ASP B O 1
ATOM 2352 N N . LEU B 1 70 ? 191.976 -30.745 59.593 1.00 39.31 284 LEU B N 1
ATOM 2353 C CA . LEU B 1 70 ? 190.911 -30.719 58.582 1.00 37.24 284 LEU B CA 1
ATOM 2354 C C . LEU B 1 70 ? 190.608 -32.088 57.991 1.00 36.39 284 LEU B C 1
ATOM 2355 O O . LEU B 1 70 ? 189.443 -32.452 57.827 1.00 33.94 284 LEU B O 1
ATOM 2360 N N . PHE B 1 71 ? 191.657 -32.847 57.675 1.00 34.48 285 PHE B N 1
ATOM 2361 C CA . PHE B 1 71 ? 191.497 -34.165 57.072 1.00 35.69 285 PHE B CA 1
ATOM 2362 C C . PHE B 1 71 ? 190.810 -35.167 58.006 1.00 37.34 285 PHE B C 1
ATOM 2363 O O . PHE B 1 71 ? 189.972 -35.959 57.559 1.00 37.65 285 PHE B O 1
ATOM 2371 N N . GLU B 1 72 ? 191.177 -35.139 59.286 1.00 39.53 286 GLU B N 1
ATOM 2372 C CA . GLU B 1 72 ? 190.618 -36.069 60.272 1.00 43.88 286 GLU B CA 1
ATOM 2373 C C . GLU B 1 72 ? 189.136 -35.799 60.525 1.00 43.59 286 GLU B C 1
ATOM 2374 O O . GLU B 1 72 ? 188.352 -36.732 60.695 1.00 44.17 286 GLU B O 1
ATOM 2380 N N . ARG B 1 73 ? 188.763 -34.524 60.532 1.00 44.51 287 ARG B N 1
ATOM 2381 C CA . ARG B 1 73 ? 187.353 -34.128 60.600 1.00 44.11 287 ARG B CA 1
ATOM 2382 C C . ARG B 1 73 ? 186.587 -34.561 59.347 1.00 42.07 287 ARG B C 1
ATOM 2383 O O . ARG B 1 73 ? 185.433 -34.976 59.435 1.00 42.42 287 ARG B O 1
ATOM 2391 N N . GLY B 1 74 ? 187.241 -34.489 58.190 1.00 38.95 288 GLY B N 1
ATOM 2392 C CA . GLY B 1 74 ? 186.675 -35.028 56.956 1.00 36.54 288 GLY B CA 1
ATOM 2393 C C . GLY B 1 74 ? 185.583 -34.148 56.361 1.00 35.20 288 GLY B C 1
ATOM 2394 O O . GLY B 1 74 ? 185.419 -33.003 56.781 1.00 32.54 288 GLY B O 1
ATOM 2395 N N . PRO B 1 75 ? 184.836 -34.673 55.371 1.00 35.72 289 PRO B N 1
ATOM 2396 C CA . PRO B 1 75 ? 184.953 -36.030 54.826 1.00 37.21 289 PRO B CA 1
ATOM 2397 C C . PRO B 1 75 ? 186.224 -36.223 53.996 1.00 39.37 289 PRO B C 1
ATOM 2398 O O . PRO B 1 75 ? 186.689 -35.287 53.342 1.00 38.01 289 PRO B O 1
ATOM 2402 N N . SER B 1 76 ? 186.762 -37.439 54.021 1.00 40.97 290 SER B N 1
ATOM 2403 C CA . SER B 1 76 ? 188.036 -37.743 53.371 1.00 41.28 290 SER B CA 1
ATOM 2404 C C . SER B 1 76 ? 187.954 -37.672 51.843 1.00 39.52 290 SER B C 1
ATOM 2405 O O . SER B 1 76 ? 188.970 -37.461 51.178 1.00 40.33 290 SER B O 1
ATOM 2408 N N . ASN B 1 77 ? 186.748 -37.820 51.290 1.00 37.38 291 ASN B N 1
ATOM 2409 C CA . ASN B 1 77 ? 186.564 -37.756 49.840 1.00 33.94 291 ASN B CA 1
ATOM 2410 C C . ASN B 1 77 ? 186.613 -36.337 49.257 1.00 30.02 291 ASN B C 1
ATOM 2411 O O . ASN B 1 77 ? 186.497 -36.155 48.050 1.00 30.65 291 ASN B O 1
ATOM 2416 N N . ALA B 1 78 ? 186.774 -35.345 50.124 1.00 28.79 292 ALA B N 1
ATOM 2417 C CA . ALA B 1 78 ? 186.890 -33.940 49.720 1.00 27.91 292 ALA B CA 1
ATOM 2418 C C . ALA B 1 78 ? 188.346 -33.469 49.556 1.00 27.80 292 ALA B C 1
ATOM 2419 O O . ALA B 1 78 ? 188.588 -32.300 49.248 1.00 26.86 292 ALA B O 1
ATOM 2421 N N . PHE B 1 79 ? 189.302 -34.378 49.756 1.00 27.39 293 PHE B N 1
ATOM 2422 C CA . PHE B 1 79 ? 190.729 -34.006 49.841 1.00 25.99 293 PHE B CA 1
ATOM 2423 C C . PHE B 1 79 ? 191.555 -34.452 48.643 1.00 24.86 293 PHE B C 1
ATOM 2424 O O . PHE B 1 79 ? 191.557 -35.637 48.280 1.00 25.39 293 PHE B O 1
ATOM 2432 N N . PHE B 1 80 ? 192.239 -33.487 48.021 1.00 23.55 294 PHE B N 1
ATOM 2433 C CA . PHE B 1 80 ? 193.003 -33.714 46.792 1.00 24.68 294 PHE B CA 1
ATOM 2434 C C . PHE B 1 80 ? 194.354 -32.997 46.821 1.00 24.38 294 PHE B C 1
ATOM 2435 O O . PHE B 1 80 ? 194.497 -31.964 47.465 1.00 23.32 294 PHE B O 1
ATOM 2443 N N . LEU B 1 81 ? 195.308 -33.551 46.081 1.00 24.64 295 LEU B N 1
ATOM 2444 C CA A LEU B 1 81 ? 196.619 -32.935 45.877 0.50 24.49 295 LEU B CA 1
ATOM 2445 C CA B LEU B 1 81 ? 196.600 -32.900 45.878 0.50 24.75 295 LEU B CA 1
ATOM 2446 C C . LEU B 1 81 ? 196.815 -32.747 44.381 1.00 23.81 295 LEU B C 1
ATOM 2447 O O . LEU B 1 81 ? 196.713 -33.710 43.624 1.00 26.03 295 LEU B O 1
ATOM 2456 N N . VAL B 1 82 ? 197.098 -31.520 43.964 1.00 23.84 296 VAL B N 1
ATOM 2457 C CA . VAL B 1 82 ? 197.355 -31.204 42.557 1.00 22.81 296 VAL B CA 1
ATOM 2458 C C . VAL B 1 82 ? 198.817 -30.776 42.403 1.00 23.43 296 VAL B C 1
ATOM 2459 O O . VAL B 1 82 ? 199.268 -29.840 43.069 1.00 23.20 296 VAL B O 1
ATOM 2463 N N . LYS B 1 83 ? 199.550 -31.469 41.538 1.00 24.12 297 LYS B N 1
ATOM 2464 C CA . LYS B 1 83 ? 200.871 -30.994 41.138 1.00 25.86 297 LYS B CA 1
ATOM 2465 C C . LYS B 1 83 ? 200.800 -30.316 39.782 1.00 25.31 297 LYS B C 1
ATOM 2466 O O . LYS B 1 83 ? 200.401 -30.939 38.789 1.00 25.29 297 LYS B O 1
ATOM 2472 N N . PHE B 1 84 ? 201.175 -29.040 39.755 1.00 24.36 298 PHE B N 1
ATOM 2473 C CA . PHE B 1 84 ? 201.253 -28.276 38.525 1.00 24.91 298 PHE B CA 1
ATOM 2474 C C . PHE B 1 84 ? 202.683 -28.196 38.009 1.00 26.64 298 PHE B C 1
ATOM 2475 O O . PHE B 1 84 ? 203.624 -28.010 38.785 1.00 26.64 298 PHE B O 1
ATOM 2483 N N . TRP B 1 85 ? 202.823 -28.328 36.698 1.00 26.33 299 TRP B N 1
ATOM 2484 C CA . TRP B 1 85 ? 204.005 -27.869 35.988 1.00 27.48 299 TRP B CA 1
ATOM 2485 C C . TRP B 1 85 ? 203.610 -26.580 35.285 1.00 27.20 299 TRP B C 1
ATOM 2486 O O . TRP B 1 85 ? 202.856 -26.608 34.299 1.00 28.28 299 TRP B O 1
ATOM 2497 N N . ALA B 1 86 ? 204.105 -25.458 35.803 1.00 26.34 300 ALA B N 1
ATOM 2498 C CA . ALA B 1 86 ? 203.667 -24.124 35.386 1.00 27.74 300 ALA B CA 1
ATOM 2499 C C . ALA B 1 86 ? 204.412 -23.590 34.163 1.00 29.70 300 ALA B C 1
ATOM 2500 O O . ALA B 1 86 ? 205.624 -23.774 34.029 1.00 28.50 300 ALA B O 1
ATOM 2502 N N . ASP B 1 87 ? 203.677 -22.921 33.282 1.00 29.94 301 ASP B N 1
ATOM 2503 C CA . ASP B 1 87 ? 204.253 -22.315 32.079 1.00 31.86 301 ASP B CA 1
ATOM 2504 C C . ASP B 1 87 ? 204.615 -20.875 32.392 1.00 32.77 301 ASP B C 1
ATOM 2505 O O . ASP B 1 87 ? 203.740 -20.013 32.506 1.00 31.85 301 ASP B O 1
ATOM 2510 N N . LEU B 1 88 ? 205.913 -20.616 32.542 1.00 33.86 302 LEU B N 1
ATOM 2511 C CA . LEU B 1 88 ? 206.393 -19.281 32.896 1.00 36.31 302 LEU B CA 1
ATOM 2512 C C . LEU B 1 88 ? 206.905 -18.478 31.698 1.00 38.36 302 LEU B C 1
ATOM 2513 O O . LEU B 1 88 ? 207.342 -17.337 31.853 1.00 41.61 302 LEU B O 1
ATOM 2518 N N . ASN B 1 89 ? 206.837 -19.068 30.511 1.00 40.46 303 ASN B N 1
ATOM 2519 C CA . ASN B 1 89 ? 207.291 -18.395 29.296 1.00 44.70 303 ASN B CA 1
ATOM 2520 C C . ASN B 1 89 ? 206.294 -17.338 28.794 1.00 47.03 303 ASN B C 1
ATOM 2521 O O . ASN B 1 89 ? 205.421 -17.623 27.966 1.00 47.27 303 ASN B O 1
ATOM 2526 N N . THR B 1 90 ? 206.440 -16.119 29.307 1.00 49.52 304 THR B N 1
ATOM 2527 C CA . THR B 1 90 ? 205.565 -14.996 28.964 1.00 53.25 304 THR B CA 1
ATOM 2528 C C . THR B 1 90 ? 206.147 -14.132 27.845 1.00 55.29 304 THR B C 1
ATOM 2529 O O . THR B 1 90 ? 207.054 -14.557 27.128 1.00 57.57 304 THR B O 1
ATOM 2533 N N . ASN B 1 91 ? 205.618 -12.920 27.700 1.00 58.64 305 ASN B N 1
ATOM 2534 C CA . ASN B 1 91 ? 206.031 -12.005 26.640 1.00 62.20 305 ASN B CA 1
ATOM 2535 C C . ASN B 1 91 ? 205.687 -10.559 26.983 1.00 62.41 305 ASN B C 1
ATOM 2536 O O . ASN B 1 91 ? 206.501 -9.840 27.563 1.00 63.06 305 ASN B O 1
ATOM 2541 N N . GLY B 1 96 ? 202.492 -2.861 27.117 1.00 60.05 310 GLY B N 1
ATOM 2542 C CA . GLY B 1 96 ? 201.072 -2.561 27.278 1.00 61.66 310 GLY B CA 1
ATOM 2543 C C . GLY B 1 96 ? 200.531 -2.924 28.651 1.00 61.83 310 GLY B C 1
ATOM 2544 O O . GLY B 1 96 ? 201.212 -3.577 29.446 1.00 63.65 310 GLY B O 1
ATOM 2545 N N . SER B 1 97 ? 199.297 -2.497 28.918 1.00 59.45 311 SER B N 1
ATOM 2546 C CA . SER B 1 97 ? 198.613 -2.740 30.191 1.00 56.29 311 SER B CA 1
ATOM 2547 C C . SER B 1 97 ? 198.526 -4.243 30.510 1.00 52.51 311 SER B C 1
ATOM 2548 O O . SER B 1 97 ? 198.222 -5.048 29.624 1.00 51.30 311 SER B O 1
ATOM 2551 N N . SER B 1 98 ? 198.798 -4.609 31.767 1.00 48.91 312 SER B N 1
ATOM 2552 C CA A SER B 1 98 ? 198.821 -6.013 32.201 0.50 47.74 312 SER B CA 1
ATOM 2553 C CA B SER B 1 98 ? 198.772 -6.014 32.165 0.50 47.43 312 SER B CA 1
ATOM 2554 C C . SER B 1 98 ? 197.907 -6.267 33.397 1.00 46.83 312 SER B C 1
ATOM 2555 O O . SER B 1 98 ? 197.878 -5.469 34.331 1.00 47.79 312 SER B O 1
ATOM 2560 N N . PHE B 1 99 ? 197.188 -7.387 33.368 1.00 45.51 313 PHE B N 1
ATOM 2561 C CA . PHE B 1 99 ? 196.322 -7.805 34.472 1.00 43.90 313 PHE B CA 1
ATOM 2562 C C . PHE B 1 99 ? 196.624 -9.258 34.855 1.00 40.34 313 PHE B C 1
ATOM 2563 O O . PHE B 1 99 ? 196.533 -10.158 34.015 1.00 39.28 313 PHE B O 1
ATOM 2571 N N . TYR B 1 100 ? 196.999 -9.471 36.113 1.00 38.75 314 TYR B N 1
ATOM 2572 C CA . TYR B 1 100 ? 197.231 -10.812 36.651 1.00 39.69 314 TYR B CA 1
ATOM 2573 C C . TYR B 1 100 ? 195.975 -11.266 37.387 1.00 40.00 314 TYR B C 1
ATOM 2574 O O . TYR B 1 100 ? 195.508 -10.579 38.301 1.00 39.28 314 TYR B O 1
ATOM 2583 N N . GLY B 1 101 ? 195.438 -12.420 36.993 1.00 38.37 315 GLY B N 1
ATOM 2584 C CA . GLY B 1 101 ? 194.177 -12.910 37.544 1.00 34.82 315 GLY B CA 1
ATOM 2585 C C . GLY B 1 101 ? 194.102 -14.402 37.814 1.00 34.27 315 GLY B C 1
ATOM 2586 O O . GLY B 1 101 ? 194.928 -15.182 37.327 1.00 33.47 315 GLY B O 1
ATOM 2587 N N . VAL B 1 102 ? 193.104 -14.784 38.613 1.00 32.13 316 VAL B N 1
ATOM 2588 C CA . VAL B 1 102 ? 192.776 -16.180 38.889 1.00 30.68 316 VAL B CA 1
ATOM 2589 C C . VAL B 1 102 ? 191.272 -16.359 38.682 1.00 30.43 316 VAL B C 1
ATOM 2590 O O . VAL B 1 102 ? 190.471 -15.538 39.153 1.00 29.01 316 VAL B O 1
ATOM 2594 N N . SER B 1 103 ? 190.900 -17.422 37.972 1.00 28.32 317 SER B N 1
ATOM 2595 C CA . SER B 1 103 ? 189.500 -17.747 37.749 1.00 28.23 317 SER B CA 1
ATOM 2596 C C . SER B 1 103 ? 189.226 -19.178 38.148 1.00 27.79 317 SER B C 1
ATOM 2597 O O . SER B 1 103 ? 190.082 -20.062 37.989 1.00 27.49 317 SER B O 1
ATOM 2600 N N . SER B 1 104 ? 188.031 -19.404 38.686 1.00 25.41 318 SER B N 1
ATOM 2601 C CA A SER B 1 104 ? 187.608 -20.753 39.039 0.50 24.20 318 SER B CA 1
ATOM 2602 C CA B SER B 1 104 ? 187.609 -20.729 39.100 0.50 25.13 318 SER B CA 1
ATOM 2603 C C . SER B 1 104 ? 186.093 -20.899 38.982 1.00 24.58 318 SER B C 1
ATOM 2604 O O . SER B 1 104 ? 185.353 -19.917 39.061 1.00 24.15 318 SER B O 1
ATOM 2609 N N . GLN B 1 105 ? 185.648 -22.140 38.818 1.00 25.98 319 GLN B N 1
ATOM 2610 C CA . GLN B 1 105 ? 184.220 -22.450 38.648 1.00 28.37 319 GLN B CA 1
ATOM 2611 C C . GLN B 1 105 ? 183.875 -23.766 39.315 1.00 26.06 319 GLN B C 1
ATOM 2612 O O . GLN B 1 105 ? 184.643 -24.732 39.243 1.00 24.14 319 GLN B O 1
ATOM 2618 N N . TYR B 1 106 ? 182.712 -23.800 39.966 1.00 25.08 320 TYR B N 1
ATOM 2619 C CA . TYR B 1 106 ? 182.300 -24.940 40.774 1.00 25.16 320 TYR B CA 1
ATOM 2620 C C . TYR B 1 106 ? 180.828 -25.217 40.527 1.00 25.21 320 TYR B C 1
ATOM 2621 O O . TYR B 1 106 ? 180.074 -24.306 40.168 1.00 25.11 320 TYR B O 1
ATOM 2630 N N . GLU B 1 107 ? 180.427 -26.465 40.728 1.00 25.58 321 GLU B N 1
ATOM 2631 C CA . GLU B 1 107 ? 179.009 -26.831 40.704 1.00 26.58 321 GLU B CA 1
ATOM 2632 C C . GLU B 1 107 ? 178.659 -27.687 41.905 1.00 26.22 321 GLU B C 1
ATOM 2633 O O . GLU B 1 107 ? 179.484 -28.483 42.366 1.00 25.22 321 GLU B O 1
ATOM 2639 N N . SER B 1 108 ? 177.425 -27.538 42.394 1.00 25.81 322 SER B N 1
ATOM 2640 C CA . SER B 1 108 ? 176.895 -28.380 43.468 1.00 25.56 322 SER B CA 1
ATOM 2641 C C . SER B 1 108 ? 175.426 -28.775 43.199 1.00 26.60 322 SER B C 1
ATOM 2642 O O . SER B 1 108 ? 174.694 -28.029 42.544 1.00 24.34 322 SER B O 1
ATOM 2645 N N . PRO B 1 109 ? 174.988 -29.942 43.706 1.00 27.91 323 PRO B N 1
ATOM 2646 C CA . PRO B 1 109 ? 173.538 -30.187 43.673 1.00 28.92 323 PRO B CA 1
ATOM 2647 C C . PRO B 1 109 ? 172.795 -29.315 44.687 1.00 30.18 323 PRO B C 1
ATOM 2648 O O . PRO B 1 109 ? 171.583 -29.168 44.589 1.00 30.48 323 PRO B O 1
ATOM 2652 N N . GLU B 1 110 ? 173.524 -28.710 45.626 1.00 30.66 324 GLU B N 1
ATOM 2653 C CA . GLU B 1 110 ? 172.905 -27.909 46.689 1.00 32.79 324 GLU B CA 1
ATOM 2654 C C . GLU B 1 110 ? 173.090 -26.408 46.544 1.00 31.46 324 GLU B C 1
ATOM 2655 O O . GLU B 1 110 ? 174.135 -25.935 46.094 1.00 28.35 324 GLU B O 1
ATOM 2661 N N . ASN B 1 111 ? 172.062 -25.667 46.949 1.00 28.60 325 ASN B N 1
ATOM 2662 C CA . ASN B 1 111 ? 172.117 -24.212 47.034 1.00 30.25 325 ASN B CA 1
ATOM 2663 C C . ASN B 1 111 ? 172.763 -23.779 48.352 1.00 29.92 325 ASN B C 1
ATOM 2664 O O . ASN B 1 111 ? 172.138 -23.858 49.406 1.00 31.18 325 ASN B O 1
ATOM 2669 N N . MET B 1 112 ? 174.013 -23.318 48.283 1.00 28.71 326 MET B N 1
ATOM 2670 C CA . MET B 1 112 ? 174.790 -22.974 49.476 1.00 28.84 326 MET B CA 1
ATOM 2671 C C . MET B 1 112 ? 175.423 -21.579 49.386 1.00 27.81 326 MET B C 1
ATOM 2672 O O . MET B 1 112 ? 175.531 -20.990 48.303 1.00 28.80 326 MET B O 1
ATOM 2677 N N . ILE B 1 113 ? 175.820 -21.047 50.536 1.00 26.99 327 ILE B N 1
ATOM 2678 C CA . ILE B 1 113 ? 176.740 -19.917 50.576 1.00 27.37 327 ILE B CA 1
ATOM 2679 C C . ILE B 1 113 ? 178.076 -20.557 50.927 1.00 27.51 327 ILE B C 1
ATOM 2680 O O . ILE B 1 113 ? 178.175 -21.271 51.930 1.00 25.91 327 ILE B O 1
ATOM 2685 N N . ILE B 1 114 ? 179.079 -20.356 50.074 1.00 27.24 328 ILE B N 1
ATOM 2686 C CA . ILE B 1 114 ? 180.391 -20.969 50.302 1.00 28.18 328 ILE B CA 1
ATOM 2687 C C . ILE B 1 114 ? 181.457 -19.928 50.609 1.00 29.16 328 ILE B C 1
ATOM 2688 O O . ILE B 1 114 ? 181.351 -18.773 50.184 1.00 28.56 328 ILE B O 1
ATOM 2693 N N . THR B 1 115 ? 182.470 -20.344 51.368 1.00 28.90 329 THR B N 1
ATOM 2694 C CA . THR B 1 115 ? 183.615 -19.490 51.667 1.00 29.74 329 THR B CA 1
ATOM 2695 C C . THR B 1 115 ? 184.831 -20.206 51.119 1.00 29.22 329 THR B C 1
ATOM 2696 O O . THR B 1 115 ? 185.035 -21.379 51.414 1.00 28.37 329 THR B O 1
ATOM 2700 N N . CYS B 1 116 ? 185.630 -19.500 50.326 1.00 29.59 330 CYS B N 1
ATOM 2701 C CA A CYS B 1 116 ? 186.853 -20.072 49.762 0.50 29.21 330 CYS B CA 1
ATOM 2702 C CA B CYS B 1 116 ? 186.839 -20.068 49.754 0.50 31.21 330 CYS B CA 1
ATOM 2703 C C . CYS B 1 116 ? 188.059 -19.392 50.380 1.00 30.75 330 CYS B C 1
ATOM 2704 O O . CYS B 1 116 ? 188.248 -18.183 50.231 1.00 30.35 330 CYS B O 1
ATOM 2709 N N . SER B 1 117 ? 188.866 -20.174 51.087 1.00 30.96 331 SER B N 1
ATOM 2710 C CA . SER B 1 117 ? 190.072 -19.664 51.715 1.00 33.27 331 SER B CA 1
ATOM 2711 C C . SER B 1 117 ? 191.290 -20.172 50.939 1.00 33.15 331 SER B C 1
ATOM 2712 O O . SER B 1 117 ? 191.424 -21.374 50.726 1.00 31.29 331 SER B O 1
ATOM 2715 N N . THR B 1 118 ? 192.167 -19.263 50.513 1.00 32.38 332 THR B N 1
ATOM 2716 C CA . THR B 1 118 ? 193.386 -19.661 49.808 1.00 32.88 332 THR B CA 1
ATOM 2717 C C . THR B 1 118 ? 194.608 -19.152 50.572 1.00 32.67 332 THR B C 1
ATOM 2718 O O . THR B 1 118 ? 194.821 -17.945 50.652 1.00 33.38 332 THR B O 1
ATOM 2722 N N . LYS B 1 119 ? 195.398 -20.074 51.121 1.00 31.53 333 LYS B N 1
ATOM 2723 C CA . LYS B 1 119 ? 196.613 -19.722 51.863 1.00 33.46 333 LYS B CA 1
ATOM 2724 C C . LYS B 1 119 ? 197.873 -20.060 51.074 1.00 32.86 333 LYS B C 1
ATOM 2725 O O . LYS B 1 119 ? 198.093 -21.216 50.720 1.00 31.84 333 LYS B O 1
ATOM 2731 N N . VAL B 1 120 ? 198.676 -19.035 50.783 1.00 32.92 334 VAL B N 1
ATOM 2732 C CA . VAL B 1 120 ? 199.986 -19.209 50.152 1.00 31.86 334 VAL B CA 1
ATOM 2733 C C . VAL B 1 120 ? 201.002 -19.471 51.254 1.00 32.31 334 VAL B C 1
ATOM 2734 O O . VAL B 1 120 ? 201.093 -18.698 52.208 1.00 32.45 334 VAL B O 1
ATOM 2738 N N . CYS B 1 121 ? 201.756 -20.564 51.128 1.00 33.42 335 CYS B N 1
ATOM 2739 C CA . CYS B 1 121 ? 202.654 -20.997 52.195 1.00 33.59 335 CYS B CA 1
ATOM 2740 C C . CYS B 1 121 ? 204.115 -21.099 51.754 1.00 34.83 335 CYS B C 1
ATOM 2741 O O . CYS B 1 121 ? 204.420 -21.392 50.592 1.00 31.48 335 CYS B O 1
ATOM 2744 N N . SER B 1 122 ? 205.005 -20.834 52.704 1.00 34.86 336 SER B N 1
ATOM 2745 C CA . SER B 1 122 ? 206.445 -20.976 52.513 1.00 36.60 336 SER B CA 1
ATOM 2746 C C . SER B 1 122 ? 206.972 -21.774 53.701 1.00 36.65 336 SER B C 1
ATOM 2747 O O . SER B 1 122 ? 206.737 -21.400 54.847 1.00 37.53 336 SER B O 1
ATOM 2750 N N . PHE B 1 123 ? 207.657 -22.883 53.428 1.00 36.63 337 PHE B N 1
ATOM 2751 C CA . PHE B 1 123 ? 208.100 -23.817 54.468 1.00 38.87 337 PHE B CA 1
ATOM 2752 C C . PHE B 1 123 ? 206.939 -24.288 55.350 1.00 41.36 337 PHE B C 1
ATOM 2753 O O . PHE B 1 123 ? 207.101 -24.467 56.558 1.00 41.54 337 PHE B O 1
ATOM 2761 N N . GLY B 1 124 ? 205.767 -24.465 54.744 1.00 41.66 338 GLY B N 1
ATOM 2762 C CA . GLY B 1 124 ? 204.585 -24.936 55.469 1.00 43.62 338 GLY B CA 1
ATOM 2763 C C . GLY B 1 124 ? 203.850 -23.896 56.302 1.00 44.36 338 GLY B C 1
ATOM 2764 O O . GLY B 1 124 ? 202.847 -24.215 56.939 1.00 46.76 338 GLY B O 1
ATOM 2765 N N . LYS B 1 125 ? 204.335 -22.656 56.298 1.00 45.26 339 LYS B N 1
ATOM 2766 C CA . LYS B 1 125 ? 203.718 -21.580 57.072 1.00 45.16 339 LYS B CA 1
ATOM 2767 C C . LYS B 1 125 ? 203.080 -20.538 56.156 1.00 44.79 339 LYS B C 1
ATOM 2768 O O . LYS B 1 125 ? 203.666 -20.138 55.148 1.00 41.93 339 LYS B O 1
ATOM 2774 N N . GLN B 1 126 ? 201.882 -20.099 56.528 1.00 44.13 340 GLN B N 1
ATOM 2775 C CA . GLN B 1 126 ? 201.138 -19.092 55.785 1.00 42.54 340 GLN B CA 1
ATOM 2776 C C . GLN B 1 126 ? 201.917 -17.786 55.660 1.00 43.70 340 GLN B C 1
ATOM 2777 O O . GLN B 1 126 ? 202.528 -17.328 56.623 1.00 43.75 340 GLN B O 1
ATOM 2783 N N . VAL B 1 127 ? 201.891 -17.202 54.463 1.00 43.58 341 VAL B N 1
ATOM 2784 C CA . VAL B 1 127 ? 202.493 -15.894 54.205 1.00 43.77 341 VAL B CA 1
ATOM 2785 C C . VAL B 1 127 ? 201.418 -14.854 53.870 1.00 45.48 341 VAL B C 1
ATOM 2786 O O . VAL B 1 127 ? 201.473 -13.716 54.346 1.00 47.39 341 VAL B O 1
ATOM 2790 N N . VAL B 1 128 ? 200.443 -15.252 53.053 1.00 43.88 342 VAL B N 1
ATOM 2791 C CA . VAL B 1 128 ? 199.270 -14.430 52.765 1.00 41.90 342 VAL B CA 1
ATOM 2792 C C . VAL B 1 128 ? 198.040 -15.340 52.653 1.00 43.00 342 VAL B C 1
ATOM 2793 O O . VAL B 1 128 ? 198.159 -16.511 52.288 1.00 40.96 342 VAL B O 1
ATOM 2797 N N . GLU B 1 129 ? 196.875 -14.811 53.011 1.00 42.99 343 GLU B N 1
ATOM 2798 C CA . GLU B 1 129 ? 195.611 -15.507 52.802 1.00 43.46 343 GLU B CA 1
ATOM 2799 C C . GLU B 1 129 ? 194.654 -14.605 52.036 1.00 45.01 343 GLU B C 1
ATOM 2800 O O . GLU B 1 129 ? 194.745 -13.375 52.106 1.00 45.47 343 GLU B O 1
ATOM 2806 N N . LYS B 1 130 ? 193.746 -15.235 51.298 1.00 43.25 344 LYS B N 1
ATOM 2807 C CA . LYS B 1 130 ? 192.708 -14.544 50.562 1.00 41.94 344 LYS B CA 1
ATOM 2808 C C . LYS B 1 130 ? 191.399 -15.301 50.809 1.00 41.07 344 LYS B C 1
ATOM 2809 O O . LYS B 1 130 ? 191.349 -16.526 50.661 1.00 37.51 344 LYS B O 1
ATOM 2815 N N . VAL B 1 131 ? 190.358 -14.577 51.215 1.00 38.89 345 VAL B N 1
ATOM 2816 C CA . VAL B 1 131 ? 189.068 -15.189 51.537 1.00 40.16 345 VAL B CA 1
ATOM 2817 C C . VAL B 1 131 ? 187.964 -14.569 50.685 1.00 40.07 345 VAL B C 1
ATOM 2818 O O . VAL B 1 131 ? 187.857 -13.349 50.586 1.00 40.45 345 VAL B O 1
ATOM 2822 N N . GLU B 1 132 ? 187.153 -15.421 50.067 1.00 38.64 346 GLU B N 1
ATOM 2823 C CA . GLU B 1 132 ? 186.058 -14.973 49.212 1.00 39.78 346 GLU B CA 1
ATOM 2824 C C . GLU B 1 132 ? 184.780 -15.705 49.597 1.00 37.79 346 GLU B C 1
ATOM 2825 O O . GLU B 1 132 ? 184.812 -16.900 49.884 1.00 35.05 346 GLU B O 1
ATOM 2831 N N . THR B 1 133 ? 183.666 -14.980 49.618 1.00 35.51 347 THR B N 1
ATOM 2832 C CA . THR B 1 133 ? 182.358 -15.580 49.870 1.00 35.84 347 THR B CA 1
ATOM 2833 C C . THR B 1 133 ? 181.607 -15.605 48.555 1.00 34.54 347 THR B C 1
ATOM 2834 O O . THR B 1 133 ? 181.545 -14.594 47.845 1.00 34.50 347 THR B O 1
ATOM 2838 N N . GLU B 1 134 ? 181.044 -16.759 48.222 1.00 32.48 348 GLU B N 1
ATOM 2839 C CA . GLU B 1 134 ? 180.393 -16.912 46.931 1.00 31.83 348 GLU B CA 1
ATOM 2840 C C . GLU B 1 134 ? 178.976 -17.416 47.084 1.00 30.39 348 GLU B C 1
ATOM 2841 O O . GLU B 1 134 ? 178.709 -18.337 47.858 1.00 28.22 348 GLU B O 1
ATOM 2847 N N . TYR B 1 135 ? 178.077 -16.794 46.331 1.00 29.89 349 TYR B N 1
ATOM 2848 C CA . TYR B 1 135 ? 176.668 -17.167 46.320 1.00 29.60 349 TYR B CA 1
ATOM 2849 C C . TYR B 1 135 ? 176.354 -17.982 45.061 1.00 27.75 349 TYR B C 1
ATOM 2850 O O . TYR B 1 135 ? 177.053 -17.861 44.050 1.00 26.10 349 TYR B O 1
ATOM 2859 N N . ALA B 1 136 ? 175.307 -18.800 45.127 1.00 25.27 350 ALA B N 1
ATOM 2860 C CA . ALA B 1 136 ? 174.959 -19.720 44.048 1.00 24.65 350 ALA B CA 1
ATOM 2861 C C . ALA B 1 136 ? 174.116 -19.092 42.932 1.00 25.32 350 ALA B C 1
ATOM 2862 O O . ALA B 1 136 ? 173.413 -18.102 43.139 1.00 24.94 350 ALA B O 1
ATOM 2864 N N . ARG B 1 137 ? 174.195 -19.688 41.745 1.00 25.06 351 ARG B N 1
ATOM 2865 C CA . ARG B 1 137 ? 173.275 -19.365 40.653 1.00 24.50 351 ARG B CA 1
ATOM 2866 C C . ARG B 1 137 ? 172.621 -20.662 40.201 1.00 23.74 351 ARG B C 1
ATOM 2867 O O . ARG B 1 137 ? 173.304 -21.686 40.023 1.00 22.54 351 ARG B O 1
ATOM 2875 N N . TYR B 1 138 ? 171.296 -20.641 40.054 1.00 23.43 352 TYR B N 1
ATOM 2876 C CA . TYR B 1 138 ? 170.569 -21.818 39.588 1.00 24.80 352 TYR B CA 1
ATOM 2877 C C . TYR B 1 138 ? 170.913 -22.112 38.132 1.00 26.54 352 TYR B C 1
ATOM 2878 O O . TYR B 1 138 ? 170.959 -21.200 37.330 1.00 26.34 352 TYR B O 1
ATOM 2887 N N . GLU B 1 139 ? 171.118 -23.386 37.802 1.00 30.13 353 GLU B N 1
ATOM 2888 C CA . GLU B 1 139 ? 171.586 -23.784 36.470 1.00 34.31 353 GLU B CA 1
ATOM 2889 C C . GLU B 1 139 ? 171.216 -25.249 36.173 1.00 36.60 353 GLU B C 1
ATOM 2890 O O . GLU B 1 139 ? 171.874 -26.179 36.654 1.00 35.23 353 GLU B O 1
ATOM 2896 N N . ASN B 1 140 ? 170.142 -25.437 35.398 1.00 38.91 354 ASN B N 1
ATOM 2897 C CA . ASN B 1 140 ? 169.637 -26.765 34.985 1.00 40.21 354 ASN B CA 1
ATOM 2898 C C . ASN B 1 140 ? 169.486 -27.793 36.109 1.00 40.88 354 ASN B C 1
ATOM 2899 O O . ASN B 1 140 ? 169.907 -28.949 35.977 1.00 41.64 354 ASN B O 1
ATOM 2904 N N . GLY B 1 141 ? 168.890 -27.377 37.219 1.00 39.43 355 GLY B N 1
ATOM 2905 C CA . GLY B 1 141 ? 168.648 -28.300 38.322 1.00 39.27 355 GLY B CA 1
ATOM 2906 C C . GLY B 1 141 ? 169.806 -28.458 39.292 1.00 37.55 355 GLY B C 1
ATOM 2907 O O . GLY B 1 141 ? 169.719 -29.235 40.232 1.00 39.23 355 GLY B O 1
ATOM 2908 N N . HIS B 1 142 ? 170.893 -27.723 39.073 1.00 35.67 356 HIS B N 1
ATOM 2909 C CA . HIS B 1 142 ? 171.987 -27.691 40.052 1.00 31.56 356 HIS B CA 1
ATOM 2910 C C . HIS B 1 142 ? 172.409 -26.241 40.248 1.00 29.68 356 HIS B C 1
ATOM 2911 O O . HIS B 1 142 ? 171.771 -25.328 39.712 1.00 29.19 356 HIS B O 1
ATOM 2918 N N . TYR B 1 143 ? 173.470 -26.025 41.021 1.00 25.61 357 TYR B N 1
ATOM 2919 C CA . TYR B 1 143 ? 173.892 -24.683 41.365 1.00 23.89 357 TYR B CA 1
ATOM 2920 C C . TYR B 1 143 ? 175.347 -24.458 40.978 1.00 23.76 357 TYR B C 1
ATOM 2921 O O . TYR B 1 143 ? 176.187 -25.342 41.156 1.00 22.68 357 TYR B O 1
ATOM 2930 N N . SER B 1 144 ? 175.634 -23.273 40.453 1.00 23.49 358 SER B N 1
ATOM 2931 C CA . SER B 1 144 ? 176.993 -22.954 40.048 1.00 24.60 358 SER B CA 1
ATOM 2932 C C . SER B 1 144 ? 177.557 -21.758 40.801 1.00 24.20 358 SER B C 1
ATOM 2933 O O . SER B 1 144 ? 176.829 -20.837 41.210 1.00 23.76 358 SER B O 1
ATOM 2936 N N . TYR B 1 145 ? 178.875 -21.796 40.984 1.00 23.18 359 TYR B N 1
ATOM 2937 C CA . TYR B 1 145 ? 179.604 -20.779 41.702 1.00 24.33 359 TYR B CA 1
ATOM 2938 C C . TYR B 1 145 ? 180.786 -20.385 40.828 1.00 26.87 359 TYR B C 1
ATOM 2939 O O . TYR B 1 145 ? 181.414 -21.237 40.206 1.00 26.13 359 TYR B O 1
ATOM 2948 N N . ARG B 1 146 ? 181.086 -19.095 40.782 1.00 30.31 360 ARG B N 1
ATOM 2949 C CA . ARG B 1 146 ? 182.153 -18.606 39.923 1.00 31.71 360 ARG B CA 1
ATOM 2950 C C . ARG B 1 146 ? 182.967 -17.566 40.662 1.00 32.05 360 ARG B C 1
ATOM 2951 O O . ARG B 1 146 ? 182.412 -16.653 41.275 1.00 31.97 360 ARG B O 1
ATOM 2959 N N . ILE B 1 147 ? 184.288 -17.731 40.626 1.00 31.86 361 ILE B N 1
ATOM 2960 C CA . ILE B 1 147 ? 185.215 -16.688 41.033 1.00 33.79 361 ILE B CA 1
ATOM 2961 C C . ILE B 1 147 ? 185.863 -16.230 39.732 1.00 35.64 361 ILE B C 1
ATOM 2962 O O . ILE B 1 147 ? 186.670 -16.952 39.146 1.00 34.46 361 ILE B O 1
ATOM 2967 N N . HIS B 1 148 ? 185.462 -15.052 39.258 1.00 36.08 362 HIS B N 1
ATOM 2968 C CA . HIS B 1 148 ? 185.750 -14.631 37.895 1.00 38.44 362 HIS B CA 1
ATOM 2969 C C . HIS B 1 148 ? 186.782 -13.515 37.854 1.00 40.33 362 HIS B C 1
ATOM 2970 O O . HIS B 1 148 ? 186.540 -12.417 38.363 1.00 39.97 362 HIS B O 1
ATOM 2977 N N . ARG B 1 149 ? 187.933 -13.807 37.250 1.00 40.20 363 ARG B N 1
ATOM 2978 C CA . ARG B 1 149 ? 189.007 -12.821 37.069 1.00 40.62 363 ARG B CA 1
ATOM 2979 C C . ARG B 1 149 ? 189.281 -12.062 38.366 1.00 41.86 363 ARG B C 1
ATOM 2980 O O . ARG B 1 149 ? 189.321 -10.829 38.389 1.00 42.86 363 ARG B O 1
ATOM 2988 N N . SER B 1 150 ? 189.428 -12.823 39.446 1.00 41.56 364 SER B N 1
ATOM 2989 C CA . SER B 1 150 ? 189.860 -12.302 40.726 1.00 41.92 364 SER B CA 1
ATOM 2990 C C . SER B 1 150 ? 191.305 -11.817 40.582 1.00 45.01 364 SER B C 1
ATOM 2991 O O . SER B 1 150 ? 192.178 -12.592 40.181 1.00 43.60 364 SER B O 1
ATOM 2994 N N . PRO B 1 151 ? 191.563 -10.533 40.907 1.00 46.04 365 PRO B N 1
ATOM 2995 C CA . PRO B 1 151 ? 192.913 -9.987 40.773 1.00 45.86 365 PRO B CA 1
ATOM 2996 C C . PRO B 1 151 ? 193.901 -10.781 41.612 1.00 45.05 365 PRO B C 1
ATOM 2997 O O . PRO B 1 151 ? 193.657 -11.014 42.797 1.00 46.96 365 PRO B O 1
ATOM 3001 N N . LEU B 1 152 ? 194.984 -11.229 40.987 1.00 43.37 366 LEU B N 1
ATOM 3002 C CA . LEU B 1 152 ? 196.060 -11.895 41.709 1.00 44.51 366 LEU B CA 1
ATOM 3003 C C . LEU B 1 152 ? 196.717 -10.851 42.601 1.00 47.11 366 LEU B C 1
ATOM 3004 O O . LEU B 1 152 ? 196.934 -9.711 42.176 1.00 46.22 366 LEU B O 1
ATOM 3009 N N . CYS B 1 153 ? 197.008 -11.235 43.838 1.00 50.34 367 CYS B N 1
ATOM 3010 C CA . CYS B 1 153 ? 197.494 -10.287 44.835 1.00 54.08 367 CYS B CA 1
ATOM 3011 C C . CYS B 1 153 ? 198.969 -9.980 44.635 1.00 54.27 367 CYS B C 1
ATOM 3012 O O . CYS B 1 153 ? 199.722 -10.821 44.132 1.00 53.08 367 CYS B O 1
ATOM 3015 N N . GLU B 1 154 ? 199.366 -8.777 45.053 1.00 56.11 368 GLU B N 1
ATOM 3016 C CA . GLU B 1 154 ? 200.733 -8.274 44.889 1.00 55.43 368 GLU B CA 1
ATOM 3017 C C . GLU B 1 154 ? 201.828 -9.277 45.213 1.00 51.49 368 GLU B C 1
ATOM 3018 O O . GLU B 1 154 ? 202.791 -9.389 44.459 1.00 51.98 368 GLU B O 1
ATOM 3024 N N . TYR B 1 155 ? 201.677 -10.007 46.317 1.00 48.25 369 TYR B N 1
ATOM 3025 C CA . TYR B 1 155 ? 202.678 -10.990 46.726 1.00 45.83 369 TYR B CA 1
ATOM 3026 C C . TYR B 1 155 ? 202.975 -12.028 45.637 1.00 46.42 369 TYR B C 1
ATOM 3027 O O . TYR B 1 155 ? 204.130 -12.400 45.423 1.00 44.47 369 TYR B O 1
ATOM 3036 N N . MET B 1 156 ? 201.931 -12.507 44.965 1.00 45.42 370 MET B N 1
ATOM 3037 C CA . MET B 1 156 ? 202.102 -13.534 43.945 1.00 44.17 370 MET B CA 1
ATOM 3038 C C . MET B 1 156 ? 202.618 -12.961 42.634 1.00 41.33 370 MET B C 1
ATOM 3039 O O . MET B 1 156 ? 203.399 -13.611 41.945 1.00 41.25 370 MET B O 1
ATOM 3044 N N . ILE B 1 157 ? 202.176 -11.751 42.297 1.00 42.38 371 ILE B N 1
ATOM 3045 C CA . ILE B 1 157 ? 202.695 -11.036 41.130 1.00 44.10 371 ILE B CA 1
ATOM 3046 C C . ILE B 1 157 ? 204.197 -10.820 41.320 1.00 44.84 371 ILE B C 1
ATOM 3047 O O . ILE B 1 157 ? 204.993 -11.146 40.437 1.00 44.40 371 ILE B O 1
ATOM 3052 N N . ASN B 1 158 ? 204.567 -10.299 42.490 1.00 45.74 372 ASN B N 1
ATOM 3053 C CA . ASN B 1 158 ? 205.969 -10.117 42.867 1.00 47.42 372 ASN B CA 1
ATOM 3054 C C . ASN B 1 158 ? 206.766 -11.431 42.833 1.00 46.78 372 ASN B C 1
ATOM 3055 O O . ASN B 1 158 ? 207.900 -11.462 42.339 1.00 47.87 372 ASN B O 1
ATOM 3060 N N . PHE B 1 159 ? 206.160 -12.509 43.337 1.00 44.23 373 PHE B N 1
ATOM 3061 C CA . PHE B 1 159 ? 206.785 -13.834 43.370 1.00 41.98 373 PHE B CA 1
ATOM 3062 C C . PHE B 1 159 ? 207.088 -14.367 41.972 1.00 43.24 373 PHE B C 1
ATOM 3063 O O . PHE B 1 159 ? 208.150 -14.957 41.748 1.00 42.75 373 PHE B O 1
ATOM 3071 N N . ILE B 1 160 ? 206.140 -14.187 41.049 1.00 43.16 374 ILE B N 1
ATOM 3072 C CA . ILE B 1 160 ? 206.306 -14.640 39.663 1.00 43.31 374 ILE B CA 1
ATOM 3073 C C . ILE B 1 160 ? 207.452 -13.893 38.967 1.00 43.74 374 ILE B C 1
ATOM 3074 O O . ILE B 1 160 ? 208.223 -14.496 38.214 1.00 44.22 374 ILE B O 1
ATOM 3079 N N . HIS B 1 161 ? 207.551 -12.590 39.222 1.00 43.50 375 HIS B N 1
ATOM 3080 C CA . HIS B 1 161 ? 208.635 -11.773 38.662 1.00 45.86 375 HIS B CA 1
ATOM 3081 C C . HIS B 1 161 ? 209.998 -12.292 39.118 1.00 45.33 375 HIS B C 1
ATOM 3082 O O . HIS B 1 161 ? 210.890 -12.525 38.296 1.00 45.15 375 HIS B O 1
ATOM 3089 N N . LYS B 1 162 ? 210.131 -12.504 40.425 1.00 45.94 376 LYS B N 1
ATOM 3090 C CA . LYS B 1 162 ? 211.379 -12.967 41.027 1.00 47.68 376 LYS B CA 1
ATOM 3091 C C . LYS B 1 162 ? 211.816 -14.360 40.573 1.00 50.57 376 LYS B C 1
ATOM 3092 O O . LYS B 1 162 ? 213.019 -14.624 40.463 1.00 51.13 376 LYS B O 1
ATOM 3098 N N . LEU B 1 163 ? 210.851 -15.245 40.314 1.00 51.85 377 LEU B N 1
ATOM 3099 C CA . LEU B 1 163 ? 211.151 -16.560 39.742 1.00 52.92 377 LEU B CA 1
ATOM 3100 C C . LEU B 1 163 ? 211.796 -16.434 38.366 1.00 54.64 377 LEU B C 1
ATOM 3101 O O . LEU B 1 163 ? 212.821 -17.063 38.107 1.00 53.32 377 LEU B O 1
ATOM 3106 N N . LYS B 1 164 ? 211.189 -15.619 37.500 1.00 59.38 378 LYS B N 1
ATOM 3107 C CA . LYS B 1 164 ? 211.699 -15.371 36.147 1.00 63.74 378 LYS B CA 1
ATOM 3108 C C . LYS B 1 164 ? 213.097 -14.754 36.130 1.00 66.05 378 LYS B C 1
ATOM 3109 O O . LYS B 1 164 ? 213.870 -14.994 35.202 1.00 67.14 378 LYS B O 1
ATOM 3115 N N . HIS B 1 165 ? 213.412 -13.963 37.156 1.00 70.36 379 HIS B N 1
ATOM 3116 C CA . HIS B 1 165 ? 214.721 -13.310 37.276 1.00 73.50 379 HIS B CA 1
ATOM 3117 C C . HIS B 1 165 ? 215.827 -14.231 37.818 1.00 72.90 379 HIS B C 1
ATOM 3118 O O . HIS B 1 165 ? 216.935 -13.773 38.110 1.00 73.78 379 HIS B O 1
ATOM 3125 N N . LEU B 1 166 ? 215.518 -15.519 37.960 1.00 71.49 380 LEU B N 1
ATOM 3126 C CA . LEU B 1 166 ? 216.531 -16.537 38.238 1.00 69.70 380 LEU B CA 1
ATOM 3127 C C . LEU B 1 166 ? 217.040 -17.080 36.902 1.00 71.31 380 LEU B C 1
ATOM 3128 O O . LEU B 1 166 ? 216.256 -17.220 35.956 1.00 69.43 380 LEU B O 1
ATOM 3133 N N . PRO B 1 167 ? 218.350 -17.388 36.816 1.00 72.26 381 PRO B N 1
ATOM 3134 C CA . PRO B 1 167 ? 218.945 -17.796 35.538 1.00 72.22 381 PRO B CA 1
ATOM 3135 C C . PRO B 1 167 ? 218.475 -19.158 35.024 1.00 73.34 381 PRO B C 1
ATOM 3136 O O . PRO B 1 167 ? 218.185 -19.299 33.835 1.00 72.87 381 PRO B O 1
ATOM 3140 N N . GLU B 1 168 ? 218.391 -20.139 35.921 1.00 73.25 382 GLU B N 1
ATOM 3141 C CA . GLU B 1 168 ? 218.190 -21.536 35.537 1.00 71.83 382 GLU B CA 1
ATOM 3142 C C . GLU B 1 168 ? 216.875 -22.114 36.052 1.00 67.69 382 GLU B C 1
ATOM 3143 O O . GLU B 1 168 ? 216.383 -21.709 37.108 1.00 66.91 382 GLU B O 1
ATOM 3149 N N . LYS B 1 169 ? 216.325 -23.072 35.308 1.00 62.51 383 LYS B N 1
ATOM 3150 C CA . LYS B 1 169 ? 215.059 -23.712 35.675 1.00 60.28 383 LYS B CA 1
ATOM 3151 C C . LYS B 1 169 ? 215.167 -24.629 36.892 1.00 58.17 383 LYS B C 1
ATOM 3152 O O . LYS B 1 169 ? 214.261 -24.656 37.722 1.00 54.50 383 LYS B O 1
ATOM 3158 N N . TYR B 1 170 ? 216.271 -25.368 37.007 1.00 56.55 384 TYR B N 1
ATOM 3159 C CA . TYR B 1 170 ? 216.486 -26.226 38.173 1.00 56.19 384 TYR B CA 1
ATOM 3160 C C . TYR B 1 170 ? 216.543 -25.398 39.463 1.00 53.22 384 TYR B C 1
ATOM 3161 O O . TYR B 1 170 ? 216.216 -25.896 40.541 1.00 52.28 384 TYR B O 1
ATOM 3170 N N . MET B 1 171 ? 216.958 -24.138 39.329 1.00 49.97 385 MET B N 1
ATOM 3171 C CA . MET B 1 171 ? 216.963 -23.176 40.431 1.00 50.37 385 MET B CA 1
ATOM 3172 C C . MET B 1 171 ? 215.545 -22.719 40.777 1.00 45.62 385 MET B C 1
ATOM 3173 O O . MET B 1 171 ? 215.220 -22.523 41.946 1.00 42.92 385 MET B O 1
ATOM 3178 N N . MET B 1 172 ? 214.721 -22.527 39.746 1.00 44.06 386 MET B N 1
ATOM 3179 C CA . MET B 1 172 ? 213.295 -22.244 39.920 1.00 42.07 386 MET B CA 1
ATOM 3180 C C . MET B 1 172 ? 212.600 -23.402 40.646 1.00 39.88 386 MET B C 1
ATOM 3181 O O . MET B 1 172 ? 211.810 -23.178 41.567 1.00 39.70 386 MET B O 1
ATOM 3186 N N . ASN B 1 173 ? 212.920 -24.630 40.245 1.00 37.34 387 ASN B N 1
ATOM 3187 C CA . ASN B 1 173 ? 212.396 -25.826 40.904 1.00 36.79 387 ASN B CA 1
ATOM 3188 C C . ASN B 1 173 ? 212.806 -25.974 42.376 1.00 37.58 387 ASN B C 1
ATOM 3189 O O . ASN B 1 173 ? 212.020 -26.469 43.192 1.00 34.48 387 ASN B O 1
ATOM 3194 N N . SER B 1 174 ? 214.025 -25.537 42.711 1.00 36.32 388 SER B N 1
ATOM 3195 C CA . SER B 1 174 ? 214.519 -25.574 44.094 1.00 35.79 388 SER B CA 1
ATOM 3196 C C . SER B 1 174 ? 213.789 -24.587 45.004 1.00 34.18 388 SER B C 1
ATOM 3197 O O . SER B 1 174 ? 213.450 -24.923 46.137 1.00 36.26 388 SER B O 1
ATOM 3200 N N . VAL B 1 175 ? 213.561 -23.375 44.507 1.00 32.74 389 VAL B N 1
ATOM 3201 C CA . VAL B 1 175 ? 212.714 -22.395 45.193 1.00 34.88 389 VAL B CA 1
ATOM 3202 C C . VAL B 1 175 ? 211.301 -22.980 45.423 1.00 35.31 389 VAL B C 1
ATOM 3203 O O . VAL B 1 175 ? 210.746 -22.887 46.528 1.00 35.06 389 VAL B O 1
ATOM 3207 N N . LEU B 1 176 ? 210.750 -23.609 44.388 1.00 34.38 390 LEU B N 1
ATOM 3208 C CA . LEU B 1 176 ? 209.379 -24.139 44.432 1.00 35.36 390 LEU B CA 1
ATOM 3209 C C . LEU B 1 176 ? 209.192 -25.347 45.351 1.00 36.77 390 LEU B C 1
ATOM 3210 O O . LEU B 1 176 ? 208.059 -25.688 45.705 1.00 37.37 390 LEU B O 1
ATOM 3215 N N . GLU B 1 177 ? 210.296 -25.981 45.744 1.00 38.18 391 GLU B N 1
ATOM 3216 C CA . GLU B 1 177 ? 210.266 -27.111 46.676 1.00 39.89 391 GLU B CA 1
ATOM 3217 C C . GLU B 1 177 ? 209.790 -26.741 48.078 1.00 39.30 391 GLU B C 1
ATOM 3218 O O . GLU B 1 177 ? 209.474 -27.627 48.875 1.00 38.50 391 GLU B O 1
ATOM 3224 N N . ASN B 1 178 ? 209.743 -25.447 48.383 1.00 36.78 392 ASN B N 1
ATOM 3225 C CA . ASN B 1 178 ? 209.307 -25.004 49.707 1.00 36.33 392 ASN B CA 1
ATOM 3226 C C . ASN B 1 178 ? 208.135 -24.034 49.637 1.00 35.28 392 ASN B C 1
ATOM 3227 O O . ASN B 1 178 ? 207.845 -23.308 50.595 1.00 34.16 392 ASN B O 1
ATOM 3232 N N . PHE B 1 179 ? 207.465 -24.038 48.490 1.00 32.40 393 PHE B N 1
ATOM 3233 C CA . PHE B 1 179 ? 206.341 -23.166 48.236 1.00 32.45 393 PHE B CA 1
ATOM 3234 C C . PHE B 1 179 ? 205.099 -24.034 48.007 1.00 32.53 393 PHE B C 1
ATOM 3235 O O . PHE B 1 179 ? 205.117 -24.951 47.174 1.00 32.13 393 PHE B O 1
ATOM 3243 N N . THR B 1 180 ? 204.041 -23.762 48.765 1.00 30.82 394 THR B N 1
ATOM 3244 C CA . THR B 1 180 ? 202.770 -24.481 48.583 1.00 29.35 394 THR B CA 1
ATOM 3245 C C . THR B 1 180 ? 201.582 -23.536 48.681 1.00 28.00 394 THR B C 1
ATOM 3246 O O . THR B 1 180 ? 201.707 -22.407 49.171 1.00 26.21 394 THR B O 1
ATOM 3250 N N . ILE B 1 181 ? 200.429 -24.008 48.202 1.00 25.90 395 ILE B N 1
ATOM 3251 C CA . ILE B 1 181 ? 199.174 -23.285 48.330 1.00 24.05 395 ILE B CA 1
ATOM 3252 C C . ILE B 1 181 ? 198.112 -24.274 48.836 1.00 23.80 395 ILE B C 1
ATOM 3253 O O . ILE B 1 181 ? 198.048 -25.412 48.366 1.00 22.46 395 ILE B O 1
ATOM 3258 N N . LEU B 1 182 ? 197.320 -23.844 49.821 1.00 23.78 396 LEU B N 1
ATOM 3259 C CA . LEU B 1 182 ? 196.215 -24.648 50.351 1.00 23.98 396 LEU B CA 1
ATOM 3260 C C . LEU B 1 182 ? 194.895 -23.900 50.158 1.00 25.10 396 LEU B C 1
ATOM 3261 O O . LEU B 1 182 ? 194.754 -22.758 50.584 1.00 25.08 396 LEU B O 1
ATOM 3266 N N . GLN B 1 183 ? 193.937 -24.547 49.502 1.00 25.62 397 GLN B N 1
ATOM 3267 C CA . GLN B 1 183 ? 192.624 -23.934 49.260 1.00 27.36 397 GLN B CA 1
ATOM 3268 C C . GLN B 1 183 ? 191.584 -24.769 49.986 1.00 26.69 397 GLN B C 1
ATOM 3269 O O . GLN B 1 183 ? 191.553 -25.976 49.815 1.00 27.35 397 GLN B O 1
ATOM 3275 N N . VAL B 1 184 ? 190.765 -24.137 50.827 1.00 27.10 398 VAL B N 1
ATOM 3276 C CA . VAL B 1 184 ? 189.712 -24.862 51.547 1.00 26.06 398 VAL B CA 1
ATOM 3277 C C . VAL B 1 184 ? 188.370 -24.207 51.218 1.00 25.98 398 VAL B C 1
ATOM 3278 O O . VAL B 1 184 ? 188.217 -22.993 51.371 1.00 24.75 398 VAL B O 1
ATOM 3282 N N . VAL B 1 185 ? 187.418 -25.006 50.737 1.00 24.31 399 VAL B N 1
ATOM 3283 C CA . VAL B 1 185 ? 186.083 -24.471 50.408 1.00 24.68 399 VAL B CA 1
ATOM 3284 C C . VAL B 1 185 ? 185.080 -25.082 51.381 1.00 24.18 399 VAL B C 1
ATOM 3285 O O . VAL B 1 185 ? 184.981 -26.301 51.481 1.00 24.18 399 VAL B O 1
ATOM 3289 N N . THR B 1 186 ? 184.354 -24.212 52.084 1.00 25.42 400 THR B N 1
ATOM 3290 C CA A THR B 1 186 ? 183.439 -24.657 53.135 0.50 26.11 400 THR B CA 1
ATOM 3291 C CA B THR B 1 186 ? 183.475 -24.584 53.193 0.50 25.55 400 THR B CA 1
ATOM 3292 C C . THR B 1 186 ? 182.028 -24.112 52.964 1.00 25.80 400 THR B C 1
ATOM 3293 O O . THR B 1 186 ? 181.816 -23.019 52.440 1.00 24.62 400 THR B O 1
ATOM 3300 N N . ASN B 1 187 ? 181.052 -24.908 53.401 1.00 25.70 401 ASN B N 1
ATOM 3301 C CA . ASN B 1 187 ? 179.676 -24.433 53.467 1.00 26.90 401 ASN B CA 1
ATOM 3302 C C . ASN B 1 187 ? 179.627 -23.512 54.681 1.00 27.97 401 ASN B C 1
ATOM 3303 O O . ASN B 1 187 ? 179.860 -23.955 55.813 1.00 27.67 401 ASN B O 1
ATOM 3308 N N . ARG B 1 188 ? 179.365 -22.230 54.449 1.00 28.68 402 ARG B N 1
ATOM 3309 C CA . ARG B 1 188 ? 179.386 -21.241 55.531 1.00 32.02 402 ARG B CA 1
ATOM 3310 C C . ARG B 1 188 ? 178.372 -21.529 56.660 1.00 33.39 402 ARG B C 1
ATOM 3311 O O . ARG B 1 188 ? 178.687 -21.331 57.838 1.00 33.65 402 ARG B O 1
ATOM 3319 N N . ASP B 1 189 ? 177.180 -21.999 56.282 1.00 34.93 403 ASP B N 1
ATOM 3320 C CA . ASP B 1 189 ? 176.104 -22.367 57.220 1.00 36.08 403 ASP B CA 1
ATOM 3321 C C . ASP B 1 189 ? 176.498 -23.531 58.134 1.00 33.59 403 ASP B C 1
ATOM 3322 O O . ASP B 1 189 ? 176.414 -23.429 59.354 1.00 33.94 403 ASP B O 1
ATOM 3327 N N . THR B 1 190 ? 176.908 -24.640 57.529 1.00 32.49 404 THR B N 1
ATOM 3328 C CA . THR B 1 190 ? 177.118 -25.903 58.245 1.00 32.82 404 THR B CA 1
ATOM 3329 C C . THR B 1 190 ? 178.570 -26.125 58.684 1.00 34.21 404 THR B C 1
ATOM 3330 O O . THR B 1 190 ? 178.849 -27.043 59.451 1.00 32.66 404 THR B O 1
ATOM 3334 N N . GLN B 1 191 ? 179.477 -25.294 58.172 1.00 35.17 405 GLN B N 1
ATOM 3335 C CA . GLN B 1 191 ? 180.932 -25.455 58.352 1.00 36.40 405 GLN B CA 1
ATOM 3336 C C . GLN B 1 191 ? 181.521 -26.784 57.827 1.00 34.32 405 GLN B C 1
ATOM 3337 O O . GLN B 1 191 ? 182.649 -27.130 58.160 1.00 35.84 405 GLN B O 1
ATOM 3343 N N . GLU B 1 192 ? 180.776 -27.509 56.993 1.00 32.05 406 GLU B N 1
ATOM 3344 C CA . GLU B 1 192 ? 181.306 -28.717 56.343 1.00 32.20 406 GLU B CA 1
ATOM 3345 C C . GLU B 1 192 ? 182.379 -28.369 55.304 1.00 29.88 406 GLU B C 1
ATOM 3346 O O . GLU B 1 192 ? 182.211 -27.431 54.531 1.00 27.21 406 GLU B O 1
ATOM 3352 N N . THR B 1 193 ? 183.472 -29.138 55.293 1.00 29.55 407 THR B N 1
ATOM 3353 C CA . THR B 1 193 ? 184.494 -29.039 54.249 1.00 27.54 407 THR B CA 1
ATOM 3354 C C . THR B 1 193 ? 183.956 -29.623 52.949 1.00 26.62 407 THR B C 1
ATOM 3355 O O . THR B 1 193 ? 183.707 -30.833 52.860 1.00 26.48 407 THR B O 1
ATOM 3359 N N . LEU B 1 194 ? 183.788 -28.756 51.950 1.00 24.36 408 LEU B N 1
ATOM 3360 C CA . LEU B 1 194 ? 183.298 -29.168 50.647 1.00 24.54 408 LEU B CA 1
ATOM 3361 C C . LEU B 1 194 ? 184.405 -29.655 49.714 1.00 24.45 408 LEU B C 1
ATOM 3362 O O . LEU B 1 194 ? 184.207 -30.602 48.957 1.00 25.32 408 LEU B O 1
ATOM 3367 N N . LEU B 1 195 ? 185.553 -28.975 49.745 1.00 23.94 409 LEU B N 1
ATOM 3368 C CA . LEU B 1 195 ? 186.739 -29.360 48.969 1.00 24.50 409 LEU B CA 1
ATOM 3369 C C . LEU B 1 195 ? 187.954 -28.824 49.708 1.00 24.31 409 LEU B C 1
ATOM 3370 O O . LEU B 1 195 ? 187.901 -27.734 50.274 1.00 21.49 409 LEU B O 1
ATOM 3375 N N . CYS B 1 196 ? 189.031 -29.607 49.730 1.00 25.55 410 CYS B N 1
ATOM 3376 C CA . CYS B 1 196 ? 190.314 -29.118 50.245 1.00 26.46 410 CYS B CA 1
ATOM 3377 C C . CYS B 1 196 ? 191.373 -29.551 49.258 1.00 26.42 410 CYS B C 1
ATOM 3378 O O . CYS B 1 196 ? 191.515 -30.742 48.992 1.00 25.77 410 CYS B O 1
ATOM 3381 N N . ILE B 1 197 ? 192.093 -28.583 48.693 1.00 25.68 411 ILE B N 1
ATOM 3382 C CA . ILE B 1 197 ? 193.026 -28.877 47.616 1.00 25.29 411 ILE B CA 1
ATOM 3383 C C . ILE B 1 197 ? 194.408 -28.329 47.958 1.00 24.48 411 ILE B C 1
ATOM 3384 O O . ILE B 1 197 ? 194.567 -27.139 48.129 1.00 23.82 411 ILE B O 1
ATOM 3389 N N . ALA B 1 198 ? 195.391 -29.219 48.046 1.00 25.19 412 ALA B N 1
ATOM 3390 C CA . ALA B 1 198 ? 196.789 -28.828 48.261 1.00 25.53 412 ALA B CA 1
ATOM 3391 C C . ALA B 1 198 ? 197.497 -28.735 46.910 1.00 24.41 412 ALA B C 1
ATOM 3392 O O . ALA B 1 198 ? 197.403 -29.652 46.096 1.00 24.41 412 ALA B O 1
ATOM 3394 N N . TYR B 1 199 ? 198.207 -27.638 46.678 1.00 23.58 413 TYR B N 1
ATOM 3395 C CA . TYR B 1 199 ? 198.908 -27.449 45.416 1.00 23.35 413 TYR B CA 1
ATOM 3396 C C . TYR B 1 199 ? 200.418 -27.334 45.614 1.00 24.19 413 TYR B C 1
ATOM 3397 O O . TYR B 1 199 ? 200.884 -26.617 46.512 1.00 22.27 413 TYR B O 1
ATOM 3406 N N . VAL B 1 200 ? 201.151 -28.013 44.735 1.00 25.19 414 VAL B N 1
ATOM 3407 C CA . VAL B 1 200 ? 202.616 -27.989 44.695 1.00 27.92 414 VAL B CA 1
ATOM 3408 C C . VAL B 1 200 ? 203.046 -27.789 43.247 1.00 28.67 414 VAL B C 1
ATOM 3409 O O . VAL B 1 200 ? 202.284 -28.124 42.326 1.00 27.40 414 VAL B O 1
ATOM 3413 N N . PHE B 1 201 ? 204.246 -27.238 43.045 1.00 27.22 415 PHE B N 1
ATOM 3414 C CA . PHE B 1 201 ? 204.638 -26.746 41.725 1.00 27.95 415 PHE B CA 1
ATOM 3415 C C . PHE B 1 201 ? 206.044 -27.146 41.274 1.00 30.84 415 PHE B C 1
ATOM 3416 O O . PHE B 1 201 ? 206.972 -27.296 42.096 1.00 30.59 415 PHE B O 1
ATOM 3424 N N . GLU B 1 202 ? 206.175 -27.298 39.957 1.00 32.09 416 GLU B N 1
ATOM 3425 C CA . GLU B 1 202 ? 207.458 -27.299 39.245 1.00 34.29 416 GLU B CA 1
ATOM 3426 C C . GLU B 1 202 ? 207.318 -26.423 38.006 1.00 35.72 416 GLU B C 1
ATOM 3427 O O . GLU B 1 202 ? 206.202 -26.063 37.617 1.00 35.75 416 GLU B O 1
ATOM 3433 N N . VAL B 1 203 ? 208.447 -26.086 37.384 1.00 34.56 417 VAL B N 1
ATOM 3434 C CA . VAL B 1 203 ? 208.450 -25.362 36.112 1.00 35.61 417 VAL B CA 1
ATOM 3435 C C . VAL B 1 203 ? 208.302 -26.362 34.969 1.00 36.20 417 VAL B C 1
ATOM 3436 O O . VAL B 1 203 ? 208.966 -27.405 34.954 1.00 33.01 417 VAL B O 1
ATOM 3440 N N . SER B 1 204 ? 207.412 -26.047 34.029 1.00 34.77 418 SER B N 1
ATOM 3441 C CA . SER B 1 204 ? 207.163 -26.912 32.879 1.00 36.87 418 SER B CA 1
ATOM 3442 C C . SER B 1 204 ? 208.306 -26.884 31.862 1.00 38.79 418 SER B C 1
ATOM 3443 O O . SER B 1 204 ? 208.911 -25.842 31.621 1.00 38.34 418 SER B O 1
ATOM 3446 N N . ALA B 1 205 ? 208.585 -28.043 31.273 1.00 43.33 419 ALA B N 1
ATOM 3447 C CA . ALA B 1 205 ? 209.509 -28.149 30.140 1.00 47.04 419 ALA B CA 1
ATOM 3448 C C . ALA B 1 205 ? 208.800 -28.760 28.927 1.00 49.70 419 ALA B C 1
ATOM 3449 O O . ALA B 1 205 ? 209.446 -29.187 27.967 1.00 50.60 419 ALA B O 1
ATOM 3451 N N . SER B 1 206 ? 207.469 -28.791 28.981 1.00 52.81 420 SER B N 1
ATOM 3452 C CA . SER B 1 206 ? 206.641 -29.386 27.932 1.00 53.98 420 SER B CA 1
ATOM 3453 C C . SER B 1 206 ? 206.519 -28.469 26.720 1.00 56.98 420 SER B C 1
ATOM 3454 O O . SER B 1 206 ? 206.618 -27.243 26.835 1.00 55.56 420 SER B O 1
ATOM 3457 N N . GLU B 1 207 ? 206.312 -29.081 25.558 1.00 60.32 421 GLU B N 1
ATOM 3458 C CA . GLU B 1 207 ? 206.065 -28.342 24.326 1.00 63.68 421 GLU B CA 1
ATOM 3459 C C . GLU B 1 207 ? 204.600 -27.927 24.239 1.00 61.29 421 GLU B C 1
ATOM 3460 O O . GLU B 1 207 ? 204.271 -26.919 23.613 1.00 60.35 421 GLU B O 1
ATOM 3466 N N . HIS B 1 208 ? 203.735 -28.710 24.883 1.00 59.39 422 HIS B N 1
ATOM 3467 C CA . HIS B 1 208 ? 202.285 -28.543 24.796 1.00 57.28 422 HIS B CA 1
ATOM 3468 C C . HIS B 1 208 ? 201.693 -27.747 25.969 1.00 55.09 422 HIS B C 1
ATOM 3469 O O . HIS B 1 208 ? 200.513 -27.902 26.305 1.00 54.42 422 HIS B O 1
ATOM 3476 N N . GLY B 1 209 ? 202.521 -26.895 26.576 1.00 51.91 423 GLY B N 1
ATOM 3477 C CA . GLY B 1 209 ? 202.092 -25.986 27.639 1.00 45.86 423 GLY B CA 1
ATOM 3478 C C . GLY B 1 209 ? 202.068 -26.584 29.037 1.00 43.12 423 GLY B C 1
ATOM 3479 O O . GLY B 1 209 ? 202.623 -27.660 29.277 1.00 43.55 423 GLY B O 1
ATOM 3480 N N . ALA B 1 210 ? 201.414 -25.870 29.954 1.00 38.05 424 ALA B N 1
ATOM 3481 C CA . ALA B 1 210 ? 201.277 -26.275 31.349 1.00 34.45 424 ALA B CA 1
ATOM 3482 C C . ALA B 1 210 ? 200.608 -27.638 31.497 1.00 31.92 424 ALA B C 1
ATOM 3483 O O . ALA B 1 210 ? 199.792 -28.029 30.665 1.00 32.59 424 ALA B O 1
ATOM 3485 N N . GLN B 1 211 ? 200.971 -28.363 32.553 1.00 29.76 425 GLN B N 1
ATOM 3486 C CA . GLN B 1 211 ? 200.462 -29.710 32.811 1.00 28.19 425 GLN B CA 1
ATOM 3487 C C . GLN B 1 211 ? 200.097 -29.891 34.288 1.00 28.16 425 GLN B C 1
ATOM 3488 O O . GLN B 1 211 ? 200.470 -29.077 35.127 1.00 27.19 425 GLN B O 1
ATOM 3494 N N . HIS B 1 212 ? 199.390 -30.973 34.599 1.00 27.35 426 HIS B N 1
ATOM 3495 C CA . HIS B 1 212 ? 199.045 -31.305 35.984 1.00 28.48 426 HIS B CA 1
ATOM 3496 C C . HIS B 1 212 ? 198.851 -32.804 36.210 1.00 27.87 426 HIS B C 1
ATOM 3497 O O . HIS B 1 212 ? 198.530 -33.549 35.283 1.00 26.75 426 HIS B O 1
ATOM 3504 N N . HIS B 1 213 ? 199.064 -33.239 37.449 1.00 28.85 427 HIS B N 1
ATOM 3505 C CA . HIS B 1 213 ? 198.582 -34.525 37.915 1.00 30.28 427 HIS B CA 1
ATOM 3506 C C . HIS B 1 213 ? 197.710 -34.256 39.129 1.00 31.08 427 HIS B C 1
ATOM 3507 O O . HIS B 1 213 ? 198.043 -33.406 39.963 1.00 31.66 427 HIS B O 1
ATOM 3514 N N . ILE B 1 214 ? 196.590 -34.967 39.229 1.00 30.71 428 ILE B N 1
ATOM 3515 C CA . ILE B 1 214 ? 195.682 -34.812 40.370 1.00 30.84 428 ILE B CA 1
ATOM 3516 C C . ILE B 1 214 ? 195.628 -36.117 41.139 1.00 29.58 428 ILE B C 1
ATOM 3517 O O . ILE B 1 214 ? 195.525 -37.189 40.540 1.00 31.46 428 ILE B O 1
ATOM 3522 N N . TYR B 1 215 ? 195.680 -36.011 42.463 1.00 28.51 429 TYR B N 1
ATOM 3523 C CA . TYR B 1 215 ? 195.694 -37.167 43.346 1.00 28.64 429 TYR B CA 1
ATOM 3524 C C . TYR B 1 215 ? 194.628 -37.050 44.427 1.00 28.14 429 TYR B C 1
ATOM 3525 O O . TYR B 1 215 ? 194.337 -35.960 44.894 1.00 29.51 429 TYR B O 1
ATOM 3534 N N . ARG B 1 216 ? 194.045 -38.177 44.819 1.00 29.23 430 ARG B N 1
ATOM 3535 C CA . ARG B 1 216 ? 193.222 -38.240 46.025 1.00 30.67 430 ARG B CA 1
ATOM 3536 C C . ARG B 1 216 ? 194.138 -38.370 47.232 1.00 31.21 430 ARG B C 1
ATOM 3537 O O . ARG B 1 216 ? 195.065 -39.186 47.213 1.00 30.77 430 ARG B O 1
ATOM 3545 N N . LEU B 1 217 ? 193.899 -37.572 48.275 1.00 33.01 431 LEU B N 1
ATOM 3546 C CA . LEU B 1 217 ? 194.647 -37.711 49.523 1.00 34.37 431 LEU B CA 1
ATOM 3547 C C . LEU B 1 217 ? 193.962 -38.736 50.417 1.00 37.57 431 LEU B C 1
ATOM 3548 O O . LEU B 1 217 ? 192.780 -38.588 50.739 1.00 35.09 431 LEU B O 1
ATOM 3553 N N . VAL B 1 218 ? 194.706 -39.775 50.804 1.00 39.39 432 VAL B N 1
ATOM 3554 C CA . VAL B 1 218 ? 194.159 -40.876 51.605 1.00 43.23 432 VAL B CA 1
ATOM 3555 C C . VAL B 1 218 ? 194.925 -41.055 52.918 1.00 47.84 432 VAL B C 1
ATOM 3556 O O . VAL B 1 218 ? 196.063 -40.587 53.054 1.00 46.25 432 VAL B O 1
ATOM 3560 N N . LYS B 1 219 ? 194.289 -41.732 53.872 1.00 51.61 433 LYS B N 1
ATOM 3561 C CA . LYS B 1 219 ? 194.840 -41.932 55.216 1.00 57.57 433 LYS B CA 1
ATOM 3562 C C . LYS B 1 219 ? 196.001 -42.928 55.261 1.00 60.61 433 LYS B C 1
ATOM 3563 O O . LYS B 1 219 ? 196.840 -42.855 56.158 1.00 62.17 433 LYS B O 1
ATOM 3569 N N . GLU B 1 220 ? 196.037 -43.853 54.301 1.00 64.20 434 GLU B N 1
ATOM 3570 C CA . GLU B 1 220 ? 197.091 -44.873 54.237 1.00 68.33 434 GLU B CA 1
ATOM 3571 C C . GLU B 1 220 ? 198.261 -44.445 53.349 1.00 67.81 434 GLU B C 1
ATOM 3572 O O . GLU B 1 220 ? 198.370 -44.849 52.188 1.00 68.84 434 GLU B O 1
ATOM 3581 N N . PRO C 2 2 ? 166.675 5.711 2.775 1.00 50.69 2 PRO C N 1
ATOM 3582 C CA . PRO C 2 2 ? 168.014 5.757 3.371 1.00 50.90 2 PRO C CA 1
ATOM 3583 C C . PRO C 2 2 ? 168.023 6.388 4.753 1.00 51.92 2 PRO C C 1
ATOM 3584 O O . PRO C 2 2 ? 167.288 7.340 5.000 1.00 51.82 2 PRO C O 1
ATOM 3603 N N . ARG C 2 4 ? 170.228 8.247 6.062 1.00 51.75 4 ARG C N 1
ATOM 3604 C CA . ARG C 2 4 ? 170.659 9.647 5.961 1.00 53.54 4 ARG C CA 1
ATOM 3605 C C . ARG C 2 4 ? 169.513 10.622 5.769 1.00 52.39 4 ARG C C 1
ATOM 3606 O O . ARG C 2 4 ? 169.758 11.792 6.020 1.00 53.50 4 ARG C O 1
ATOM 3614 N N . LEU C 2 5 ? 168.295 10.187 5.349 1.00 51.38 5 LEU C N 1
ATOM 3615 C CA . LEU C 2 5 ? 167.165 11.114 5.159 1.00 50.36 5 LEU C CA 1
ATOM 3616 C C . LEU C 2 5 ? 166.175 11.002 6.307 1.00 48.63 5 LEU C C 1
ATOM 3617 O O . LEU C 2 5 ? 165.202 11.747 6.307 1.00 47.21 5 LEU C O 1
ATOM 3622 N N . ARG C 2 6 ? 166.422 10.091 7.286 1.00 45.12 6 ARG C N 1
ATOM 3623 C CA . ARG C 2 6 ? 165.537 9.908 8.436 1.00 42.93 6 ARG C CA 1
ATOM 3624 C C . ARG C 2 6 ? 165.774 10.994 9.465 1.00 41.87 6 ARG C C 1
ATOM 3625 O O . ARG C 2 6 ? 166.872 11.525 9.535 1.00 40.42 6 ARG C O 1
ATOM 3633 N N . LYS C 2 7 ? 164.742 11.329 10.274 1.00 41.68 7 LYS C N 1
ATOM 3634 C CA . LYS C 2 7 ? 164.854 12.352 11.312 1.00 41.92 7 LYS C CA 1
ATOM 3635 C C . LYS C 2 7 ? 165.575 11.687 12.466 1.00 40.54 7 LYS C C 1
ATOM 3636 O O . LYS C 2 7 ? 164.959 10.899 13.168 1.00 41.23 7 LYS C O 1
ATOM 3659 N N . ASP C 2 10 ? 172.181 14.510 15.041 1.00 39.80 10 ASP C N 1
ATOM 3660 C CA . ASP C 2 10 ? 173.426 14.661 14.284 1.00 41.20 10 ASP C CA 1
ATOM 3661 C C . ASP C 2 10 ? 174.469 13.630 14.685 1.00 40.35 10 ASP C C 1
ATOM 3662 O O . ASP C 2 10 ? 175.202 13.165 13.817 1.00 38.72 10 ASP C O 1
ATOM 3667 N N . SER C 2 11 ? 174.544 13.281 16.005 1.00 39.51 11 SER C N 1
ATOM 3668 C CA . SER C 2 11 ? 175.520 12.314 16.538 1.00 37.33 11 SER C CA 1
ATOM 3669 C C . SER C 2 11 ? 175.426 10.957 15.853 1.00 36.70 11 SER C C 1
ATOM 3670 O O . SER C 2 11 ? 176.466 10.316 15.762 1.00 36.54 11 SER C O 1
ATOM 3673 N N . PHE C 2 12 ? 174.233 10.527 15.368 1.00 35.80 12 PHE C N 1
ATOM 3674 C CA . PHE C 2 12 ? 174.052 9.230 14.695 1.00 38.19 12 PHE C CA 1
ATOM 3675 C C . PHE C 2 12 ? 175.038 9.028 13.564 1.00 39.70 12 PHE C C 1
ATOM 3676 O O . PHE C 2 12 ? 175.381 7.873 13.328 1.00 40.45 12 PHE C O 1
ATOM 3699 N N . LYS C 2 14 ? 178.133 10.657 13.496 1.00 42.46 14 LYS C N 1
ATOM 3700 C CA . LYS C 2 14 ? 179.456 11.134 13.903 1.00 43.71 14 LYS C CA 1
ATOM 3701 C C . LYS C 2 14 ? 180.044 10.122 14.861 1.00 42.45 14 LYS C C 1
ATOM 3702 O O . LYS C 2 14 ? 179.631 10.101 16.020 1.00 39.79 14 LYS C O 1
ATOM 3708 N N . GLU C 2 15 ? 180.993 9.283 14.367 1.00 40.37 15 GLU C N 1
ATOM 3709 C CA . GLU C 2 15 ? 181.601 8.266 15.220 1.00 40.13 15 GLU C CA 1
ATOM 3710 C C . GLU C 2 15 ? 182.340 8.924 16.377 1.00 42.41 15 GLU C C 1
ATOM 3711 O O . GLU C 2 15 ? 183.218 9.711 16.043 1.00 42.15 15 GLU C O 1
ATOM 3717 N N . PRO C 2 16 ? 182.058 8.647 17.695 1.00 42.93 16 PRO C N 1
ATOM 3718 C CA . PRO C 2 16 ? 182.801 9.274 18.791 1.00 44.09 16 PRO C CA 1
ATOM 3719 C C . PRO C 2 16 ? 184.285 8.998 18.683 1.00 46.71 16 PRO C C 1
ATOM 3720 O O . PRO C 2 16 ? 184.690 8.040 18.032 1.00 48.20 16 PRO C O 1
ATOM 3728 N N . PRO D 2 2 ? 214.084 -35.665 51.910 1.00 49.01 2 PRO D N 1
ATOM 3729 C CA . PRO D 2 2 ? 213.831 -34.862 50.715 1.00 48.20 2 PRO D CA 1
ATOM 3730 C C . PRO D 2 2 ? 212.624 -35.363 49.963 1.00 47.61 2 PRO D C 1
ATOM 3731 O O . PRO D 2 2 ? 212.320 -36.551 50.021 1.00 45.01 2 PRO D O 1
ATOM 3750 N N . ARG D 2 4 ? 212.009 -35.877 46.713 1.00 41.99 4 ARG D N 1
ATOM 3751 C CA . ARG D 2 4 ? 212.245 -36.991 45.782 1.00 40.11 4 ARG D CA 1
ATOM 3752 C C . ARG D 2 4 ? 212.348 -38.346 46.437 1.00 37.86 4 ARG D C 1
ATOM 3753 O O . ARG D 2 4 ? 212.120 -39.307 45.719 1.00 36.51 4 ARG D O 1
ATOM 3761 N N . LEU D 2 5 ? 212.657 -38.455 47.755 1.00 35.53 5 LEU D N 1
ATOM 3762 C CA . LEU D 2 5 ? 212.774 -39.786 48.369 1.00 34.90 5 LEU D CA 1
ATOM 3763 C C . LEU D 2 5 ? 211.515 -40.257 49.089 1.00 34.69 5 LEU D C 1
ATOM 3764 O O . LEU D 2 5 ? 211.511 -41.418 49.482 1.00 32.82 5 LEU D O 1
ATOM 3769 N N . ARG D 2 6 ? 210.467 -39.399 49.242 1.00 34.21 6 ARG D N 1
ATOM 3770 C CA . ARG D 2 6 ? 209.211 -39.761 49.921 1.00 36.86 6 ARG D CA 1
ATOM 3771 C C . ARG D 2 6 ? 208.384 -40.759 49.126 1.00 36.83 6 ARG D C 1
ATOM 3772 O O . ARG D 2 6 ? 208.598 -40.885 47.935 1.00 37.51 6 ARG D O 1
ATOM 3780 N N . LYS D 2 7 ? 207.422 -41.478 49.766 1.00 39.12 7 LYS D N 1
ATOM 3781 C CA . LYS D 2 7 ? 206.581 -42.466 49.075 1.00 39.05 7 LYS D CA 1
ATOM 3782 C C . LYS D 2 7 ? 205.449 -41.753 48.355 1.00 38.51 7 LYS D C 1
ATOM 3783 O O . LYS D 2 7 ? 204.516 -41.318 49.014 1.00 38.03 7 LYS D O 1
ATOM 3806 N N . ASP D 2 10 ? 205.126 -42.772 40.875 1.00 36.92 10 ASP D N 1
ATOM 3807 C CA . ASP D 2 10 ? 206.153 -42.345 39.918 1.00 37.71 10 ASP D CA 1
ATOM 3808 C C . ASP D 2 10 ? 205.702 -41.145 39.112 1.00 36.31 10 ASP D C 1
ATOM 3809 O O . ASP D 2 10 ? 206.535 -40.291 38.835 1.00 35.39 10 ASP D O 1
ATOM 3814 N N . SER D 2 11 ? 204.386 -41.073 38.747 1.00 34.83 11 SER D N 1
ATOM 3815 C CA . SER D 2 11 ? 203.833 -39.949 37.962 1.00 33.08 11 SER D CA 1
ATOM 3816 C C . SER D 2 11 ? 204.144 -38.598 38.591 1.00 31.62 11 SER D C 1
ATOM 3817 O O . SER D 2 11 ? 204.240 -37.629 37.843 1.00 30.92 11 SER D O 1
ATOM 3820 N N . PHE D 2 12 ? 204.320 -38.502 39.934 1.00 31.92 12 PHE D N 1
ATOM 3821 C CA . PHE D 2 12 ? 204.623 -37.236 40.620 1.00 32.33 12 PHE D CA 1
ATOM 3822 C C . PHE D 2 12 ? 205.899 -36.599 40.113 1.00 34.56 12 PHE D C 1
ATOM 3823 O O . PHE D 2 12 ? 205.977 -35.382 40.196 1.00 34.37 12 PHE D O 1
ATOM 3846 N N . LYS D 2 14 ? 207.060 -37.127 36.897 1.00 37.95 14 LYS D N 1
ATOM 3847 C CA . LYS D 2 14 ? 207.038 -37.297 35.443 1.00 39.54 14 LYS D CA 1
ATOM 3848 C C . LYS D 2 14 ? 205.985 -36.359 34.852 1.00 38.03 14 LYS D C 1
ATOM 3849 O O . LYS D 2 14 ? 204.818 -36.709 34.912 1.00 37.31 14 LYS D O 1
ATOM 3855 N N . GLU D 2 15 ? 206.394 -35.189 34.292 1.00 37.97 15 GLU D N 1
ATOM 3856 C CA . GLU D 2 15 ? 205.474 -34.204 33.690 1.00 40.10 15 GLU D CA 1
ATOM 3857 C C . GLU D 2 15 ? 204.668 -34.867 32.576 1.00 41.29 15 GLU D C 1
ATOM 3858 O O . GLU D 2 15 ? 205.330 -35.502 31.760 1.00 41.57 15 GLU D O 1
ATOM 3864 N N . PRO D 2 16 ? 203.300 -34.768 32.479 1.00 42.52 16 PRO D N 1
ATOM 3865 C CA . PRO D 2 16 ? 202.544 -35.421 31.399 1.00 42.16 16 PRO D CA 1
ATOM 3866 C C . PRO D 2 16 ? 202.959 -34.963 30.022 1.00 42.23 16 PRO D C 1
ATOM 3867 O O . PRO D 2 16 ? 203.586 -33.922 29.868 1.00 43.12 16 PRO D O 1
#

CATH classification: 2.70.50.80

B-factor: mean 40.66, std 11.38, range [21.49, 86.99]

Nearest PDB structures (foldseek):
  6q36-assembly1_B  TM=9.777E-01  e=7.816E-43  Homo sapiens
  6hik-assembly1_A  TM=9.721E-01  e=2.395E-41  Homo sapiens
  6gei-assembly1_A  TM=9.718E-01  e=2.395E-41  Homo sapiens
  6geg-assembly1_A  TM=9.943E-01  e=3.163E-40  Homo sapiens
  6q2x-assembly1_A  TM=9.952E-01  e=5.530E-39  Homo sapiens

Foldseek 3Di:
DQALFDQFKGWAKKWKWKWADPDPVDIDIGTFWMHHDDDDNVVHDDAAADACVVCQQLADDDCVTDVNQCVVDPLSQEKEKEKQTALDDDHDMFIFMKIKMWGQDWFWKKKKKFKFFSRHTDDIDIDIWGWDDDDNTTMTMDDGHGDDPVVVVVSVVLVPDPDQVVSQVRQVNIKMWMWMARPVVRDTGHIYIYGYGHDPDPVHMDMGMHRHDND/DALFFQFKGWQKKWKWKKADPDPVDIDIDTFAMHNPDPDDPPPDDAAADACVVCQQLAADDPPTPVNQCVVDPLRQEKEKEKATELDDDHDMFIFMKIKMKGLDFFWKKKKKFKFFSRHGDDIDIDIWGWDDDPNITMTIDGRHGDDPVVVVVSVVLVPDDDQVVSQVRQVGIKMWMWMARPVPRDTGHIYIYGYGHDPDPVGMDMHMHRHDND/DVPPDPVCPDD/DVPPDPVCPDD

Organism: Homo sapiens (NCBI:txid9606)

Sequence (451 aa):
PRSVASSKLWMLEFSSAFLEQQQDPDTYNKHLFVHIGQSSPSYSDPYLEAVDIRQIYDKFPEKKGGLKDDLFERGPSNAFFLVKFWADLNTNGSSFYGVSSQYESPENMIITCCSTKVCSFGKQVVEKVETEEYARYENGHYSSYRIHRSPLCEYMINNFIHKLKHLPEKYMMNSVLENFTILQVVTNRDDTQETLLCIAYVFEVSASEHGAQHHIYRLVKERSVASSKLWMLEEFSAFLEQQQDPDTYNKHLFVHIGQSSPSYSDPYLEAVDIRQIYDKFPEKKGGLKDLFERGPSNAFFLLVKFWADLNTNGSSSFYGVSSSQYESPENMIITCCSTKVCSFGKQVVEKVETEYARYENGHYSYRIHRSPLCEYMINFIHKLKHLPEKYMMNSVLENFTILQVVTTNRDTQETLLCIAYVFEVSASEHGAQHHIYRLVKEPRLRKDSFKEPPRLRKDSFKEP

GO terms:
  GO:0035329 hippo signaling (P, IDA)
  GO:0003700 DNA-binding transcription factor activity (F, IDA)
  GO:0005515 protein binding (F, IPI)
  GO:0001501 skeletal system development (P, TAS)
  GO:0006357 regulation of transcription by RNA polymerase II (P, TAS)
  GO:0007517 muscle organ development (P, TAS)
  GO:0005654 nucleoplasm (C, TAS)
  GO:0005654 nucleoplasm (C, IDA)
  GO:0005634 nucleus (C, IDA)